Protein 1SFN (pdb70)

Sequence (490 aa):
MKHLGQTRSALHGSHAVITPETFVRTALAEWPGSAIVLHIAPVVGLGARFVQFTAEMPAGAQATESVYQRFAFVLSGEVDVAVGGETRTLREYDYVYLPAGEKHMLTAKTDARVSVFEKPYQTVEGVQAPGVYWGNERENPGYPFEGDDHLIARKLLPDEPAFDFMVSTMSFAPGASLPYAEVHYMEHGLLMLEGEGLYKLEENYYPVTAGDIIWMGAHCPQWYGALGRNWSKYLLYKDMNRHPLMKHLGQTRSALHGSHAVITPETFVRTALAEWPGSAIVLHIAPVVGLGARFVQFTAEMPAGAQATESVYQRFAFVLSGEVDVAVGGETRTLREYDYVYLPAGEKHMLTAKTDARVSVFEKPYQTVEGVQAPGVYWGNERENPGYPFEGDDHLIARKLLPDEPAFDFMVSTMSFAPGASLPYAEVHYMEHGLLMLEGEGLYKLEENYYPVTAGDIIWMGAHCPQWYGALGRNWSKYLLYKDMNRHPL

B-factor: mean 22.51, std 9.62, range [1.0, 73.45]

Radius of gyration: 28.81 Å; Cα contacts (8 Å, |Δi|>4): 1335; chains: 2; bounding box: 55×37×90 Å

Nearest PDB structures (foldseek):
  1sfn-assembly1_A  TM=1.004E+00  e=1.095E-48  Deinococcus radiodurans
  4e2q-assembly1_B  TM=9.405E-01  e=1.363E-26  Arabidopsis thaliana
  1sef-assembly1_A  TM=9.327E-01  e=2.334E-23  Enterococcus faecalis V583
  1sq4-assembly1_A  TM=9.088E-01  e=1.276E-20  Pseudomonas aeruginosa
  1sq4-assembly1_B  TM=8.976E-01  e=3.995E-20  Pseudomonas aeruginosa

Structure (mmCIF, N/CA/C/O backbone):
data_1SFN
#
_entry.id   1SFN
#
_cell.length_a   109.370
_cell.length_b   109.370
_cell.length_c   95.408
_cell.angle_alpha   90.00
_cell.angle_beta   90.00
_cell.angle_gamma   90.00
#
_symmetry.space_group_name_H-M   'P 4 21 2'
#
loop_
_entity.id
_entity.type
_entity.pdbx_description
1 polymer 'conserved hypothetical protein'
2 water water
#
loop_
_atom_site.group_PDB
_atom_site.id
_atom_site.type_symbol
_atom_site.label_atom_id
_atom_site.label_alt_id
_atom_site.label_comp_id
_atom_site.label_asym_id
_atom_site.label_entity_id
_atom_site.label_seq_id
_atom_site.pdbx_PDB_ins_code
_atom_site.Cartn_x
_atom_site.Cartn_y
_atom_site.Cartn_z
_atom_site.occupancy
_atom_site.B_iso_or_equiv
_atom_site.auth_seq_id
_atom_site.auth_comp_id
_atom_site.auth_asym_id
_atom_site.auth_atom_id
_atom_site.pdbx_PDB_model_num
ATOM 1 N N . MET A 1 1 ? 74.610 16.433 84.255 1.00 28.95 1001 MET A N 1
ATOM 2 C CA . MET A 1 1 ? 74.851 14.953 84.262 1.00 29.03 1001 MET A CA 1
ATOM 3 C C . MET A 1 1 ? 74.675 14.275 82.894 1.00 27.68 1001 MET A C 1
ATOM 4 O O . MET A 1 1 ? 74.509 13.057 82.805 1.00 23.74 1001 MET A O 1
ATOM 9 N N . LYS A 1 2 ? 74.714 15.069 81.834 1.00 27.50 1002 LYS A N 1
ATOM 10 C CA . LYS A 1 2 ? 74.548 14.568 80.477 1.00 26.90 1002 LYS A CA 1
ATOM 11 C C . LYS A 1 2 ? 75.489 13.413 80.125 1.00 24.44 1002 LYS A C 1
ATOM 12 O O . LYS A 1 2 ? 75.091 12.479 79.421 1.00 22.04 1002 LYS A O 1
ATOM 18 N N . HIS A 1 3 ? 76.724 13.470 80.624 1.00 20.95 1003 HIS A N 1
ATOM 19 C CA . HIS A 1 3 ? 77.726 12.436 80.333 1.00 20.11 1003 HIS A CA 1
ATOM 20 C C . HIS A 1 3 ? 77.469 11.086 81.008 1.00 18.32 1003 HIS A C 1
ATOM 21 O O . HIS A 1 3 ? 78.197 10.116 80.769 1.00 15.83 1003 HIS A O 1
ATOM 28 N N . LEU A 1 4 ? 76.449 11.038 81.861 1.00 17.72 1004 LEU A N 1
ATOM 29 C CA . LEU A 1 4 ? 76.065 9.799 82.529 1.00 15.25 1004 LEU A CA 1
ATOM 30 C C . LEU A 1 4 ? 74.689 9.340 82.025 1.00 14.37 1004 LEU A C 1
ATOM 31 O O . LEU A 1 4 ? 74.033 8.513 82.655 1.00 13.08 1004 LEU A O 1
ATOM 36 N N . GLY A 1 5 ? 74.255 9.899 80.895 1.00 13.53 1005 GLY A N 1
ATOM 37 C CA . GLY A 1 5 ? 72.986 9.505 80.301 1.00 15.73 1005 GLY A CA 1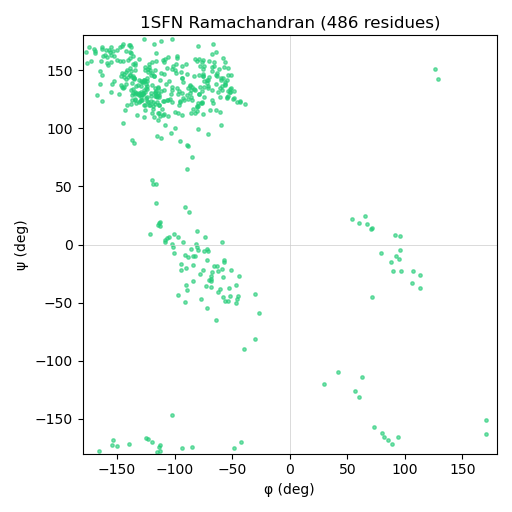
ATOM 38 C C . GLY A 1 5 ? 71.715 10.299 80.570 1.00 16.41 1005 GLY A C 1
ATOM 39 O O . GLY A 1 5 ? 70.673 9.998 79.982 1.00 15.44 1005 GLY A O 1
ATOM 40 N N . GLN A 1 6 ? 71.780 11.298 81.444 1.00 17.28 1006 GLN A N 1
ATOM 41 C CA . GLN A 1 6 ? 70.610 12.114 81.766 1.00 20.73 1006 GLN A CA 1
ATOM 42 C C . GLN A 1 6 ? 70.217 13.052 80.618 1.00 21.19 1006 GLN A C 1
ATOM 43 O O . GLN A 1 6 ? 71.086 13.628 79.972 1.00 22.06 1006 GLN A O 1
ATOM 49 N N . THR A 1 7 ? 68.909 13.176 80.364 1.00 21.58 1007 THR A N 1
ATOM 50 C CA . THR A 1 7 ? 68.343 14.047 79.316 1.00 22.36 1007 THR A CA 1
ATOM 51 C C . THR A 1 7 ? 66.855 14.279 79.555 1.00 21.46 1007 THR A C 1
ATOM 52 O O . THR A 1 7 ? 66.239 13.624 80.389 1.00 20.97 1007 THR A O 1
ATOM 56 N N . ARG A 1 8 ? 66.275 15.207 78.804 1.00 21.17 1008 ARG A N 1
ATOM 57 C CA . ARG A 1 8 ? 64.857 15.485 78.926 1.00 20.71 1008 ARG A CA 1
ATOM 58 C C . ARG A 1 8 ? 64.204 14.941 77.671 1.00 21.20 1008 ARG A C 1
ATOM 59 O O . ARG A 1 8 ? 62.998 15.078 77.474 1.00 22.78 1008 ARG A O 1
ATOM 67 N N . SER A 1 9 ? 65.014 14.326 76.817 1.00 20.23 1009 SER A N 1
ATOM 68 C CA . SER A 1 9 ? 64.519 13.751 75.575 1.00 19.48 1009 SER A CA 1
ATOM 69 C C . SER A 1 9 ? 63.838 12.413 75.823 1.00 21.26 1009 SER A C 1
ATOM 70 O O . SER A 1 9 ? 64.065 11.764 76.843 1.00 20.18 1009 SER A O 1
ATOM 73 N N . ALA A 1 10 ? 62.999 12.008 74.876 1.00 21.79 1010 ALA A N 1
ATOM 74 C CA . ALA A 1 10 ? 62.281 10.748 74.966 1.00 22.31 1010 ALA A CA 1
ATOM 75 C C . ALA A 1 10 ? 61.734 10.363 73.598 1.00 22.62 1010 ALA A C 1
ATOM 76 O O . ALA A 1 10 ? 61.364 11.221 72.792 1.00 22.01 1010 ALA A O 1
ATOM 78 N N . LEU A 1 11 ? 61.696 9.063 73.340 1.00 22.83 1011 LEU A N 1
ATOM 79 C CA . LEU A 1 11 ? 61.193 8.551 72.079 1.00 23.61 1011 LEU A CA 1
ATOM 80 C C . LEU A 1 11 ? 60.091 7.542 72.387 1.00 23.96 1011 LEU A C 1
ATOM 81 O O . LEU A 1 11 ? 60.255 6.673 73.243 1.00 24.73 1011 LEU A O 1
ATOM 86 N N . HIS A 1 12 ? 58.954 7.692 71.717 1.00 23.66 1012 HIS A N 1
ATOM 87 C CA . HIS A 1 12 ? 57.828 6.785 71.896 1.00 22.58 1012 HIS A CA 1
ATOM 88 C C . HIS A 1 12 ? 57.178 6.486 70.559 1.00 22.32 1012 HIS A C 1
ATOM 89 O O . HIS A 1 12 ? 57.513 7.098 69.546 1.00 22.93 1012 HIS A O 1
ATOM 96 N N . GLY A 1 13 ? 56.248 5.538 70.562 1.00 21.53 1013 GLY A N 1
ATOM 97 C CA . GLY A 1 13 ? 55.583 5.171 69.332 1.00 20.05 1013 GLY A CA 1
ATOM 98 C C . GLY A 1 13 ? 54.967 6.350 68.620 1.00 19.73 1013 GLY A C 1
ATOM 99 O O . GLY A 1 13 ? 55.192 6.540 67.427 1.00 19.36 1013 GLY A O 1
ATOM 100 N N . SER A 1 14 ? 54.214 7.165 69.352 1.00 19.60 1014 SER A N 1
ATOM 101 C CA . SER A 1 14 ? 53.532 8.298 68.742 1.00 18.25 1014 SER A CA 1
ATOM 102 C C . SER A 1 14 ? 53.975 9.717 69.144 1.00 16.99 1014 SER A C 1
ATOM 103 O O . SER A 1 14 ? 53.234 10.677 68.945 1.00 17.49 1014 SER A O 1
ATOM 106 N N . HIS A 1 15 ? 55.171 9.858 69.707 1.00 15.88 1015 HIS A N 1
ATOM 107 C CA . HIS A 1 15 ? 55.684 11.183 70.064 1.00 15.37 1015 HIS A CA 1
ATOM 108 C C . HIS A 1 15 ? 57.132 11.156 70.537 1.00 14.10 1015 HIS A C 1
ATOM 109 O O . HIS A 1 15 ? 57.638 10.123 70.964 1.00 11.87 1015 HIS A O 1
ATOM 116 N N . ALA A 1 16 ? 57.799 12.300 70.439 1.00 13.79 1016 ALA A N 1
ATOM 117 C CA . ALA A 1 16 ? 59.189 12.412 70.851 1.00 13.50 1016 ALA A CA 1
ATOM 118 C C . ALA A 1 16 ? 59.496 13.833 71.274 1.00 13.92 1016 ALA A C 1
ATOM 119 O O . ALA A 1 16 ? 59.021 14.785 70.659 1.00 15.19 1016 ALA A O 1
ATOM 121 N N . VAL A 1 17 ? 60.285 13.957 72.338 1.00 13.73 1017 VAL A N 1
ATOM 122 C CA . VAL A 1 17 ? 60.721 15.240 72.883 1.00 12.54 1017 VAL A CA 1
ATOM 123 C C . VAL A 1 17 ? 62.226 15.268 72.615 1.00 12.32 1017 VAL A C 1
ATOM 124 O O . VAL A 1 17 ? 62.983 14.518 73.220 1.00 11.75 1017 VAL A O 1
ATOM 128 N N . ILE A 1 18 ? 62.650 16.132 71.702 1.00 13.54 1018 ILE A N 1
ATOM 129 C CA . ILE A 1 18 ? 64.051 16.224 71.307 1.00 12.30 1018 ILE A CA 1
ATOM 130 C C . ILE A 1 18 ? 64.697 17.516 71.797 1.00 11.95 1018 ILE A C 1
ATOM 131 O O . ILE A 1 18 ? 64.382 18.608 71.322 1.00 11.61 1018 ILE A O 1
ATOM 136 N N . THR A 1 19 ? 65.623 17.367 72.739 1.00 11.77 1019 THR A N 1
ATOM 137 C CA . THR A 1 19 ? 66.315 18.490 73.361 1.00 10.82 1019 THR A CA 1
ATOM 138 C C . THR A 1 19 ? 67.744 18.716 72.835 1.00 11.31 1019 THR A C 1
ATOM 139 O O . THR A 1 19 ? 68.416 17.778 72.429 1.00 12.74 1019 THR A O 1
ATOM 143 N N . PRO A 1 20 ? 68.226 19.974 72.853 1.00 12.67 1020 PRO A N 1
ATOM 144 C CA . PRO A 1 20 ? 69.558 20.348 72.366 1.00 13.90 1020 PRO A CA 1
ATOM 145 C C . PRO A 1 20 ? 70.809 19.541 72.716 1.00 16.46 1020 PRO A C 1
ATOM 146 O O . PRO A 1 20 ? 71.625 19.293 71.825 1.00 17.40 1020 PRO A O 1
ATOM 150 N N . GLU A 1 21 ? 70.994 19.123 73.969 1.00 18.08 1021 GLU A N 1
ATOM 151 C CA . GLU A 1 21 ? 72.214 18.371 74.279 1.00 19.28 1021 GLU A CA 1
ATOM 152 C C . GLU A 1 21 ? 72.347 17.040 73.549 1.00 17.80 1021 GLU A C 1
ATOM 153 O O . GLU A 1 21 ? 73.449 16.511 73.439 1.00 20.08 1021 GLU A O 1
ATOM 159 N N . THR A 1 22 ? 71.241 16.518 73.024 1.00 17.15 1022 THR A N 1
ATOM 160 C CA . THR A 1 22 ? 71.254 15.247 72.294 1.00 15.97 1022 THR A CA 1
ATOM 161 C C . THR A 1 22 ? 71.472 15.437 70.782 1.00 16.31 1022 THR A C 1
ATOM 162 O O . THR A 1 22 ? 71.682 14.468 70.054 1.00 16.35 1022 THR A O 1
ATOM 166 N N . PHE A 1 23 ? 71.425 16.683 70.318 1.00 17.16 1023 PHE A N 1
ATOM 167 C CA . PHE A 1 23 ? 71.601 16.996 68.897 1.00 17.56 1023 PHE A CA 1
ATOM 168 C C . PHE A 1 23 ? 72.848 16.366 68.290 1.00 18.62 1023 PHE A C 1
ATOM 169 O O . PHE A 1 23 ? 73.882 16.231 68.943 1.00 19.79 1023 PHE A O 1
ATOM 177 N N . VAL A 1 24 ? 72.746 15.994 67.023 1.00 18.99 1024 VAL A N 1
ATOM 178 C CA . VAL A 1 24 ? 73.875 15.426 66.304 1.00 20.01 1024 VAL A CA 1
ATOM 179 C C . VAL A 1 24 ? 73.908 16.131 64.951 1.00 19.38 1024 VAL A C 1
ATOM 180 O O . VAL A 1 24 ? 72.906 16.157 64.238 1.00 20.54 1024 VAL A O 1
ATOM 184 N N . ARG A 1 25 ? 75.046 16.728 64.614 1.00 17.49 1025 ARG A N 1
ATOM 185 C CA . ARG A 1 25 ? 75.182 17.438 63.349 1.00 16.30 1025 ARG A CA 1
ATOM 186 C C . ARG A 1 25 ? 75.550 16.543 62.173 1.00 16.30 1025 ARG A C 1
ATOM 187 O O . ARG A 1 25 ? 76.546 15.828 62.215 1.00 16.43 1025 ARG A O 1
ATOM 195 N N . THR A 1 26 ? 74.732 16.575 61.128 1.00 16.30 1026 THR A N 1
ATOM 196 C CA . THR A 1 26 ? 75.014 15.813 59.915 1.00 15.65 1026 THR A CA 1
ATOM 197 C C . THR A 1 26 ? 75.002 16.816 58.773 1.00 15.12 1026 THR A C 1
ATOM 198 O O . THR A 1 26 ? 75.044 18.021 59.011 1.00 16.69 1026 THR A O 1
ATOM 202 N N . ALA A 1 27 ? 74.952 16.342 57.539 1.00 15.86 1027 ALA A N 1
ATOM 203 C CA . ALA A 1 27 ? 74.954 17.268 56.425 1.00 16.89 1027 ALA A CA 1
ATOM 204 C C . ALA A 1 27 ? 73.985 16.864 55.318 1.00 18.93 1027 ALA A C 1
ATOM 205 O O . ALA A 1 27 ? 73.546 15.710 55.243 1.00 18.31 1027 ALA A O 1
ATOM 207 N N . LEU A 1 28 ? 73.642 17.840 54.480 1.00 19.64 1028 LEU A N 1
ATOM 208 C CA . LEU A 1 28 ? 72.733 17.640 53.356 1.00 20.87 1028 LEU A CA 1
ATOM 209 C C . LEU A 1 28 ? 73.383 18.142 52.069 1.00 21.34 1028 LEU A C 1
ATOM 210 O O . LEU A 1 28 ? 74.052 19.183 52.051 1.00 20.68 1028 LEU A O 1
ATOM 215 N N . ALA A 1 29 ? 73.185 17.382 51.001 1.00 22.15 1029 ALA A N 1
ATOM 216 C CA . ALA A 1 29 ? 73.737 17.700 49.689 1.00 23.12 1029 ALA A CA 1
ATOM 217 C C . ALA A 1 29 ? 73.432 19.127 49.225 1.00 22.93 1029 ALA A C 1
ATOM 218 O O . ALA A 1 29 ? 74.308 19.817 48.714 1.00 22.52 1029 ALA A O 1
ATOM 220 N N . GLU A 1 30 ? 72.194 19.571 49.404 1.00 23.52 1030 GLU A N 1
ATOM 221 C CA . GLU A 1 30 ? 71.828 20.916 48.979 1.00 23.74 1030 GLU A CA 1
ATOM 222 C C . GLU A 1 30 ? 72.239 22.028 49.950 1.00 23.32 1030 GLU A C 1
ATOM 223 O O . GLU A 1 30 ? 72.014 23.204 49.667 1.00 23.74 1030 GLU A O 1
ATOM 229 N N . TRP A 1 31 ? 72.841 21.672 51.086 1.00 21.56 1031 TRP A N 1
ATOM 230 C CA . TRP A 1 31 ? 73.280 22.681 52.061 1.00 18.73 1031 TRP A CA 1
ATOM 231 C C . TRP A 1 31 ? 74.793 22.620 52.296 1.00 18.58 1031 TRP A C 1
ATOM 232 O O . TRP A 1 31 ? 75.253 22.482 53.431 1.00 18.96 1031 TRP A O 1
ATOM 243 N N . PRO A 1 32 ? 75.588 22.738 51.222 1.00 17.38 1032 PRO A N 1
ATOM 244 C CA . PRO A 1 32 ? 77.047 22.687 51.357 1.00 17.48 1032 PRO A CA 1
ATOM 245 C C . PRO A 1 32 ? 77.610 23.762 52.289 1.00 17.89 1032 PRO A C 1
ATOM 246 O O . PRO A 1 32 ? 77.245 24.935 52.199 1.00 16.85 1032 PRO A O 1
ATOM 250 N N . GLY A 1 33 ? 78.495 23.342 53.191 1.00 16.88 1033 GLY A N 1
ATOM 251 C CA . GLY A 1 33 ? 79.091 24.267 54.132 1.00 17.14 1033 GLY A CA 1
ATOM 252 C C . GLY A 1 33 ? 78.296 24.466 55.413 1.00 18.78 1033 GLY A C 1
ATOM 253 O O . GLY A 1 33 ? 78.827 24.999 56.390 1.00 21.52 1033 GLY A O 1
ATOM 254 N N . SER A 1 34 ? 77.030 24.054 55.430 1.00 18.11 1034 SER A N 1
ATOM 255 C CA . SER A 1 34 ? 76.206 24.218 56.628 1.00 16.65 1034 SER A CA 1
ATOM 256 C C . SER A 1 34 ? 76.128 22.943 57.469 1.00 18.07 1034 SER A C 1
ATOM 257 O O . SER A 1 34 ? 76.310 21.831 56.967 1.00 15.76 1034 SER A O 1
ATOM 260 N N . ALA A 1 35 ? 75.859 23.115 58.757 1.00 17.66 1035 ALA A N 1
ATOM 261 C CA . ALA A 1 35 ? 75.723 21.983 59.654 1.00 18.44 1035 ALA A CA 1
ATOM 262 C C . ALA A 1 35 ? 74.221 21.730 59.767 1.00 19.06 1035 ALA A C 1
ATOM 263 O O . ALA A 1 35 ? 73.439 22.668 59.925 1.00 20.31 1035 ALA A O 1
ATOM 265 N N . ILE A 1 36 ? 73.813 20.471 59.671 1.00 18.19 1036 ILE A N 1
ATOM 266 C CA . ILE A 1 36 ? 72.398 20.137 59.734 1.00 18.08 1036 ILE A CA 1
ATOM 267 C C . ILE A 1 36 ? 72.066 19.259 60.924 1.00 18.42 1036 ILE A C 1
ATOM 268 O O . ILE A 1 36 ? 72.731 18.256 61.172 1.00 19.14 1036 ILE A O 1
ATOM 273 N N . VAL A 1 37 ? 71.037 19.662 61.664 1.00 18.52 1037 VAL A N 1
ATOM 274 C CA . VAL A 1 37 ? 70.569 18.919 62.817 1.00 17.59 1037 VAL A CA 1
ATOM 275 C C . VAL A 1 37 ? 69.171 18.477 62.446 1.00 17.92 1037 VAL A C 1
ATOM 276 O O . VAL A 1 37 ? 68.210 19.216 62.633 1.00 19.02 1037 VAL A O 1
ATOM 280 N N . LEU A 1 38 ? 69.078 17.269 61.900 1.00 17.60 1038 LEU A N 1
ATOM 281 C CA . LEU A 1 38 ? 67.814 16.693 61.463 1.00 15.65 1038 LEU A CA 1
ATOM 282 C C . LEU A 1 38 ? 67.041 16.121 62.636 1.00 15.35 1038 LEU A C 1
ATOM 283 O O . LEU A 1 38 ? 67.307 15.004 63.062 1.00 15.61 1038 LEU A O 1
ATOM 288 N N . HIS A 1 39 ? 66.070 16.880 63.141 1.00 15.01 1039 HIS A N 1
ATOM 289 C CA . HIS A 1 39 ? 65.279 16.458 64.298 1.00 14.58 1039 HIS A CA 1
ATOM 290 C C . HIS A 1 39 ? 64.184 15.411 64.038 1.00 14.63 1039 HIS A C 1
ATOM 291 O O . HIS A 1 39 ? 64.068 14.445 64.786 1.00 14.13 1039 HIS A O 1
ATOM 298 N N . ILE A 1 40 ? 63.372 15.602 63.002 1.00 14.84 1040 ILE A N 1
ATOM 299 C CA . ILE A 1 40 ? 62.308 14.645 62.693 1.00 14.01 1040 ILE A CA 1
ATOM 300 C C . ILE A 1 40 ? 62.458 14.124 61.267 1.00 15.30 1040 ILE A C 1
ATOM 301 O O . ILE A 1 40 ? 62.485 14.901 60.318 1.00 15.53 1040 ILE A O 1
ATOM 306 N N . ALA A 1 41 ? 62.580 12.809 61.128 1.00 17.43 1041 ALA A N 1
ATOM 307 C CA . ALA A 1 41 ? 62.699 12.179 59.817 1.00 19.26 1041 ALA A CA 1
ATOM 308 C C . ALA A 1 41 ? 61.551 11.186 59.691 1.00 21.21 1041 ALA A C 1
ATOM 309 O O . ALA A 1 41 ? 61.022 10.710 60.692 1.00 21.67 1041 ALA A O 1
ATOM 311 N N . PRO A 1 42 ? 61.147 10.861 58.457 1.00 22.53 1042 PRO A N 1
ATOM 312 C CA . PRO A 1 42 ? 60.051 9.913 58.253 1.00 22.40 1042 PRO A CA 1
ATOM 313 C C . PRO A 1 42 ? 60.143 8.675 59.145 1.00 22.83 1042 PRO A C 1
ATOM 314 O O . PRO A 1 42 ? 59.121 8.072 59.474 1.00 24.56 1042 PRO A O 1
ATOM 318 N N . VAL A 1 43 ? 61.363 8.317 59.550 1.00 22.43 1043 VAL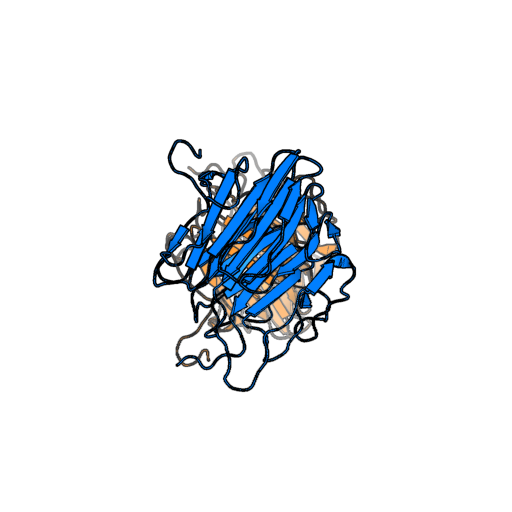 A N 1
ATOM 319 C CA . VAL A 1 43 ? 61.596 7.127 60.380 1.00 21.52 1043 VAL A CA 1
ATOM 320 C C . VAL A 1 43 ? 61.360 7.199 61.910 1.00 21.80 1043 VAL A C 1
ATOM 321 O O . VAL A 1 43 ? 61.748 6.269 62.622 1.00 21.25 1043 VAL A O 1
ATOM 325 N N . VAL A 1 44 ? 60.734 8.266 62.420 1.00 22.98 1044 VAL A N 1
ATOM 326 C CA . VAL A 1 44 ? 60.453 8.355 63.867 1.00 23.22 1044 VAL A CA 1
ATOM 327 C C . VAL A 1 44 ? 59.313 7.430 64.246 1.00 23.39 1044 VAL A C 1
ATOM 328 O O . VAL A 1 44 ? 58.327 7.329 63.518 1.00 23.95 1044 VAL A O 1
ATOM 332 N N . GLY A 1 45 ? 59.450 6.786 65.402 1.00 22.56 1045 GLY A N 1
ATOM 333 C CA . GLY A 1 45 ? 58.429 5.879 65.898 1.00 22.53 1045 GLY A CA 1
ATOM 334 C C . GLY A 1 45 ? 57.588 5.145 64.866 1.00 22.14 1045 GLY A C 1
ATOM 335 O O . GLY A 1 45 ? 58.111 4.397 64.039 1.00 22.20 1045 GLY A O 1
ATOM 336 N N . LEU A 1 46 ? 56.277 5.368 64.926 1.00 22.71 1046 LEU A N 1
ATOM 337 C CA . LEU A 1 46 ? 55.322 4.733 64.027 1.00 22.66 1046 LEU A CA 1
ATOM 338 C C . LEU A 1 46 ? 55.229 5.364 62.638 1.00 23.47 1046 LEU A C 1
ATOM 339 O O . LEU A 1 46 ? 54.512 4.865 61.768 1.00 22.61 1046 LEU A O 1
ATOM 344 N N . GLY A 1 47 ? 55.942 6.464 62.427 1.00 24.96 1047 GLY A N 1
ATOM 345 C CA . GLY A 1 47 ? 55.924 7.089 61.118 1.00 26.54 1047 GLY A CA 1
ATOM 346 C C . GLY A 1 47 ? 55.633 8.574 61.044 1.00 28.35 1047 GLY A C 1
ATOM 347 O O . GLY A 1 47 ? 54.805 9.108 61.785 1.00 29.66 1047 GLY A O 1
ATOM 348 N N . ALA A 1 48 ? 56.332 9.237 60.130 1.00 29.32 1048 ALA A N 1
ATOM 349 C CA . ALA A 1 48 ? 56.173 10.661 59.887 1.00 30.17 1048 ALA A CA 1
ATOM 350 C C . ALA A 1 48 ? 56.289 10.853 58.374 1.00 31.24 1048 ALA A C 1
ATOM 351 O O . ALA A 1 48 ? 56.974 10.085 57.700 1.00 31.88 1048 ALA A O 1
ATOM 353 N N . ARG A 1 49 ? 55.613 11.866 57.838 1.00 32.02 1049 ARG A N 1
ATOM 354 C CA . ARG A 1 49 ? 55.641 12.117 56.402 1.00 31.96 1049 ARG A CA 1
ATOM 355 C C . ARG A 1 49 ? 56.273 13.449 55.995 1.00 30.31 1049 ARG A C 1
ATOM 356 O O . ARG A 1 49 ? 55.845 14.079 55.031 1.00 30.36 1049 ARG A O 1
ATOM 364 N N . PHE A 1 50 ? 57.302 13.864 56.721 1.00 27.54 1050 PHE A N 1
ATOM 365 C CA . PHE A 1 50 ? 57.999 15.113 56.424 1.00 25.11 1050 PHE A CA 1
ATOM 366 C C . PHE A 1 50 ? 59.310 15.104 57.202 1.00 23.46 1050 PHE A C 1
ATOM 367 O O . PHE A 1 50 ? 59.628 14.121 57.867 1.00 23.15 1050 PHE A O 1
ATOM 375 N N . VAL A 1 51 ? 60.078 16.186 57.100 1.00 21.97 1051 VAL A N 1
ATOM 376 C CA . VAL A 1 51 ? 61.317 16.315 57.874 1.00 20.74 1051 VAL A CA 1
ATOM 377 C C . VAL A 1 51 ? 61.379 17.720 58.448 1.00 17.81 1051 VAL A C 1
ATOM 378 O O . VAL A 1 51 ? 60.908 18.679 57.838 1.00 17.44 1051 VAL A O 1
ATOM 382 N N . GLN A 1 52 ? 61.936 17.820 59.642 1.00 15.98 1052 GLN A N 1
ATOM 383 C CA . GLN A 1 52 ? 62.116 19.099 60.289 1.00 16.28 1052 GLN A CA 1
ATOM 384 C C . GLN A 1 52 ? 63.569 19.086 60.736 1.00 16.28 1052 GLN A C 1
ATOM 385 O O . GLN A 1 52 ? 64.033 18.125 61.347 1.00 15.18 1052 GLN A O 1
ATOM 391 N N . PHE A 1 53 ? 64.297 20.135 60.395 1.00 14.87 1053 PHE A N 1
ATOM 392 C CA . PHE A 1 53 ? 65.686 20.220 60.789 1.00 14.70 1053 PHE A CA 1
ATOM 393 C C . PHE A 1 53 ? 66.060 21.678 60.895 1.00 14.54 1053 PHE A C 1
ATOM 394 O O . PHE A 1 53 ? 65.335 22.544 60.421 1.00 13.95 1053 PHE A O 1
ATOM 402 N N . THR A 1 54 ? 67.158 21.960 61.574 1.00 14.45 1054 THR A N 1
ATOM 403 C CA . THR A 1 54 ? 67.592 23.330 61.660 1.00 17.54 1054 THR A CA 1
ATOM 404 C C . THR A 1 54 ? 68.943 23.352 60.978 1.00 16.98 1054 THR A C 1
ATOM 405 O O . THR A 1 54 ? 69.772 22.457 61.160 1.00 15.21 1054 THR A O 1
ATOM 409 N N . ALA A 1 55 ? 69.132 24.356 60.137 1.00 16.70 1055 ALA A N 1
ATOM 410 C CA . ALA A 1 55 ? 70.378 24.511 59.423 1.00 15.90 1055 ALA A CA 1
ATOM 411 C C . ALA A 1 55 ? 71.160 25.612 60.125 1.00 16.23 1055 ALA A C 1
ATOM 412 O O . ALA A 1 55 ? 70.666 26.723 60.296 1.00 15.44 1055 ALA A O 1
ATOM 414 N N . GLU A 1 56 ? 72.366 25.283 60.564 1.00 16.48 1056 GLU A N 1
ATOM 415 C CA . GLU A 1 56 ? 73.229 26.248 61.227 1.00 17.35 1056 GLU A CA 1
ATOM 416 C C . GLU A 1 56 ? 74.165 26.673 60.106 1.00 16.35 1056 GLU A C 1
ATOM 417 O O . GLU A 1 56 ? 75.103 25.961 59.761 1.00 16.33 1056 GLU A O 1
ATOM 423 N N . MET A 1 57 ? 73.871 27.829 59.519 1.00 16.10 1057 MET A N 1
ATOM 424 C CA . MET A 1 57 ? 74.641 28.350 58.396 1.00 14.38 1057 MET A CA 1
ATOM 425 C C . MET A 1 57 ? 75.733 29.366 58.742 1.00 13.40 1057 MET A C 1
ATOM 426 O O . MET A 1 57 ? 75.452 30.428 59.292 1.00 12.94 1057 MET A O 1
ATOM 431 N N . PRO A 1 58 ? 76.998 29.049 58.417 1.00 12.42 1058 PRO A N 1
ATOM 432 C CA . PRO A 1 58 ? 78.117 29.958 58.689 1.00 12.41 1058 PRO A CA 1
ATOM 433 C C . PRO A 1 58 ? 78.014 31.070 57.641 1.00 13.50 1058 PRO A C 1
ATOM 434 O O . PRO A 1 58 ? 77.596 30.820 56.501 1.00 11.62 1058 PRO A O 1
ATOM 438 N N . ALA A 1 59 ? 78.399 32.284 58.010 1.00 14.11 1059 ALA A N 1
ATOM 439 C CA . ALA A 1 59 ? 78.334 33.406 57.085 1.00 17.78 1059 ALA A CA 1
ATOM 440 C C . ALA A 1 59 ? 78.966 33.049 55.734 1.00 18.80 1059 ALA A C 1
ATOM 441 O O . ALA A 1 59 ? 80.061 32.489 55.684 1.00 18.18 1059 ALA A O 1
ATOM 443 N N . GLY A 1 60 ? 78.257 33.355 54.648 1.00 20.73 1060 GLY A N 1
ATOM 444 C CA . GLY A 1 60 ? 78.765 33.083 53.314 1.00 19.55 1060 GLY A CA 1
ATOM 445 C C . GLY A 1 60 ? 78.288 31.789 52.688 1.00 20.41 1060 GLY A C 1
ATOM 446 O O . GLY A 1 60 ? 78.293 31.655 51.467 1.00 23.18 1060 GLY A O 1
ATOM 447 N N . ALA A 1 61 ? 77.873 30.835 53.513 1.00 20.17 1061 ALA A N 1
ATOM 448 C CA . ALA A 1 61 ? 77.411 29.544 53.011 1.00 20.13 1061 ALA A CA 1
ATOM 449 C C . ALA A 1 61 ? 76.168 29.690 52.142 1.00 19.46 1061 ALA A C 1
ATOM 450 O O . ALA A 1 61 ? 75.341 30.575 52.362 1.00 17.79 1061 ALA A O 1
ATOM 452 N N . GLN A 1 62 ? 76.051 28.821 51.144 1.00 19.87 1062 GLN A N 1
ATOM 453 C CA . GLN A 1 62 ? 74.905 28.851 50.240 1.00 20.17 1062 GLN A CA 1
ATOM 454 C C . GLN A 1 62 ? 74.183 27.517 50.303 1.00 19.57 1062 GLN A C 1
ATOM 455 O O . GLN A 1 62 ? 74.804 26.470 50.474 1.00 19.62 1062 GLN A O 1
ATOM 461 N N . ALA A 1 63 ? 72.867 27.568 50.159 1.00 17.66 1063 ALA A N 1
ATOM 462 C CA . ALA A 1 63 ? 72.044 26.373 50.157 1.00 16.09 1063 ALA A CA 1
ATOM 463 C C . ALA A 1 63 ? 71.104 26.536 48.966 1.00 15.57 1063 ALA A C 1
ATOM 464 O O . ALA A 1 63 ? 70.578 27.629 48.747 1.00 14.82 1063 ALA A O 1
ATOM 466 N N . THR A 1 64 ? 70.906 25.476 48.185 1.00 13.71 1064 THR A N 1
ATOM 467 C CA . THR A 1 64 ? 70.016 25.569 47.032 1.00 15.71 1064 THR A CA 1
ATOM 468 C C . THR A 1 64 ? 68.772 24.699 47.192 1.00 17.44 1064 THR A C 1
ATOM 469 O O . THR A 1 64 ? 6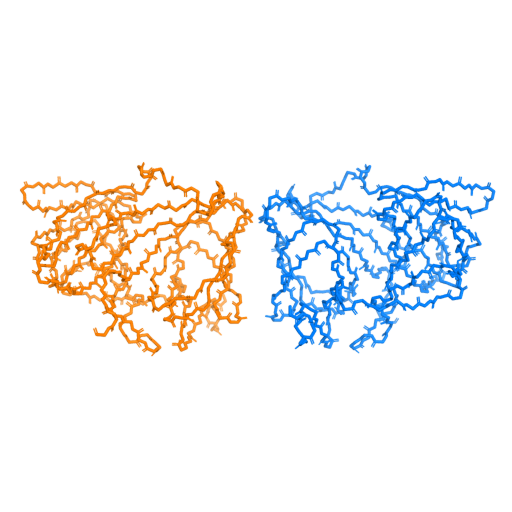8.559 24.112 48.244 1.00 18.20 1064 THR A O 1
ATOM 473 N N . GLU A 1 65 ? 67.954 24.618 46.147 1.00 19.17 1065 GLU A N 1
ATOM 474 C CA . GLU A 1 65 ? 66.713 23.852 46.207 1.00 20.52 1065 GLU A CA 1
ATOM 475 C C . GLU A 1 65 ? 66.852 22.353 46.320 1.00 20.00 1065 GLU A C 1
ATOM 476 O O . GLU A 1 65 ? 67.845 21.763 45.889 1.00 19.49 1065 GLU A O 1
ATOM 482 N N . SER A 1 66 ? 65.837 21.743 46.918 1.00 18.13 1066 SER A N 1
ATOM 483 C CA . SER A 1 66 ? 65.795 20.301 47.033 1.00 17.26 1066 SER A CA 1
ATOM 484 C C . SER A 1 66 ? 64.619 19.939 46.125 1.00 17.59 1066 SER A C 1
ATOM 485 O O . SER A 1 66 ? 64.070 20.801 45.431 1.00 18.08 1066 SER A O 1
ATOM 488 N N . VAL A 1 67 ? 64.225 18.677 46.131 1.00 17.00 1067 VAL A N 1
ATOM 489 C CA . VAL A 1 67 ? 63.117 18.221 45.302 1.00 15.81 1067 VAL A CA 1
ATOM 490 C C . VAL A 1 67 ? 61.770 18.437 46.003 1.00 15.50 1067 VAL A C 1
ATOM 491 O O . VAL A 1 67 ? 60.712 18.224 45.415 1.00 12.23 1067 VAL A O 1
ATOM 495 N N . TYR A 1 68 ? 61.811 18.913 47.244 1.00 15.64 1068 TYR A N 1
ATOM 496 C CA . TYR A 1 68 ? 60.583 19.097 48.010 1.00 16.16 1068 TYR A CA 1
ATOM 497 C C . TYR A 1 68 ? 60.177 20.529 48.304 1.00 16.35 1068 TYR A C 1
ATOM 498 O O . TYR A 1 68 ? 60.882 21.480 47.975 1.00 17.19 1068 TYR A O 1
ATOM 507 N N . GLN A 1 69 ? 59.007 20.660 48.919 1.00 17.37 1069 GLN A N 1
ATOM 508 C CA . GLN A 1 69 ? 58.503 21.953 49.331 1.00 17.65 1069 GLN A CA 1
ATOM 509 C C . GLN A 1 69 ? 59.415 22.340 50.476 1.00 17.36 1069 GLN A C 1
ATOM 510 O O . GLN A 1 69 ? 59.843 21.483 51.255 1.00 15.92 1069 GLN A O 1
ATOM 516 N N . ARG A 1 70 ? 59.718 23.624 50.585 1.00 16.90 1070 ARG A N 1
ATOM 517 C CA . ARG A 1 70 ? 60.586 24.067 51.653 1.00 15.34 1070 ARG A CA 1
ATOM 518 C C . ARG A 1 70 ? 60.074 25.302 52.372 1.00 13.93 1070 ARG A C 1
ATOM 519 O O . ARG A 1 70 ? 59.817 26.332 51.748 1.00 14.64 1070 ARG A O 1
ATOM 527 N N . PHE A 1 71 ? 59.923 25.184 53.689 1.00 11.99 1071 PHE A N 1
ATOM 528 C CA . PHE A 1 71 ? 59.488 26.291 54.527 1.00 10.04 1071 PHE A CA 1
ATOM 529 C C . PHE A 1 71 ? 60.651 26.631 55.449 1.00 10.90 1071 PHE A C 1
ATOM 530 O O . PHE A 1 71 ? 61.030 25.832 56.305 1.00 11.81 1071 PHE A O 1
ATOM 538 N N . ALA A 1 72 ? 61.223 27.816 55.264 1.00 10.29 1072 ALA A N 1
ATOM 539 C CA . ALA A 1 72 ? 62.355 28.240 56.069 1.00 10.39 1072 ALA A CA 1
ATOM 540 C C . ALA A 1 72 ? 61.982 29.428 56.947 1.00 11.52 1072 ALA A C 1
ATOM 541 O O . ALA A 1 72 ? 61.464 30.436 56.476 1.00 12.70 1072 ALA A O 1
ATOM 543 N N . PHE A 1 73 ? 62.272 29.290 58.233 1.00 11.98 1073 PHE A N 1
ATOM 544 C CA . PHE A 1 73 ? 61.954 30.290 59.234 1.00 11.66 1073 PHE A CA 1
ATOM 545 C C . PHE A 1 73 ? 63.288 30.661 59.874 1.00 11.49 1073 PHE A C 1
ATOM 546 O O . PHE A 1 73 ? 63.967 29.800 60.412 1.00 14.13 1073 PHE A O 1
ATOM 554 N N . VAL A 1 74 ? 63.679 31.932 59.792 1.00 12.18 1074 VAL A N 1
ATOM 555 C CA . VAL A 1 74 ? 64.953 32.369 60.352 1.00 11.06 1074 VAL A CA 1
ATOM 556 C C . VAL A 1 74 ? 64.858 32.574 61.857 1.00 13.16 1074 VAL A C 1
ATOM 557 O O . VAL A 1 74 ? 64.046 33.376 62.328 1.00 12.77 1074 VAL A O 1
ATOM 561 N N . LEU A 1 75 ? 65.692 31.850 62.605 1.00 12.65 1075 LEU A N 1
ATOM 562 C CA . LEU A 1 75 ? 65.706 31.946 64.061 1.00 13.07 1075 LEU A CA 1
ATOM 563 C C . LEU A 1 75 ? 66.697 33.020 64.511 1.00 13.92 1075 LEU A C 1
ATOM 564 O O . LEU A 1 75 ? 66.470 33.719 65.508 1.00 11.63 1075 LEU A O 1
ATOM 569 N N . SER A 1 76 ? 67.800 33.140 63.773 1.00 13.29 1076 SER A N 1
ATOM 570 C CA . SER A 1 76 ? 68.821 34.142 64.072 1.00 14.83 1076 SER A CA 1
ATOM 571 C C . SER A 1 76 ? 69.678 34.444 62.843 1.00 13.64 1076 SER A C 1
ATOM 572 O O . SER A 1 76 ? 69.712 33.665 61.888 1.00 11.68 1076 SER A O 1
ATOM 575 N N . GLY A 1 77 ? 70.365 35.582 62.879 1.00 13.61 1077 GLY A N 1
ATOM 576 C CA . GLY A 1 77 ? 71.207 35.975 61.765 1.00 16.86 1077 GLY A CA 1
ATOM 577 C C . GLY A 1 77 ? 70.424 36.591 60.614 1.00 18.24 1077 GLY A C 1
ATOM 578 O O . GLY A 1 77 ? 69.287 37.022 60.788 1.00 18.94 1077 GLY A O 1
ATOM 579 N N . GLU A 1 78 ? 71.040 36.636 59.437 1.00 19.97 1078 GLU A N 1
ATOM 580 C CA . GLU A 1 78 ? 70.407 37.204 58.251 1.00 21.44 1078 GLU A CA 1
ATOM 581 C C . GLU A 1 78 ? 70.622 36.299 57.057 1.00 20.92 1078 GLU A C 1
ATOM 582 O O . GLU A 1 78 ? 71.749 35.909 56.759 1.00 20.66 1078 GLU A O 1
ATOM 588 N N . VAL A 1 79 ? 69.541 35.981 56.362 1.00 20.17 1079 VAL A N 1
ATOM 589 C CA . VAL A 1 79 ? 69.631 35.098 55.217 1.00 20.56 1079 VAL A CA 1
ATOM 590 C C . VAL A 1 79 ? 68.976 35.684 53.969 1.00 20.89 1079 VAL A C 1
ATOM 591 O O . VAL A 1 79 ? 67.803 36.054 53.994 1.00 21.34 1079 VAL A O 1
ATOM 595 N N . ASP A 1 80 ? 69.738 35.781 52.882 1.00 19.16 1080 ASP A N 1
ATOM 596 C CA . ASP A 1 80 ? 69.193 36.274 51.621 1.00 17.41 1080 ASP A CA 1
ATOM 597 C C . ASP A 1 80 ? 68.572 35.098 50.886 1.00 16.58 1080 ASP A C 1
ATOM 598 O O . ASP A 1 80 ? 69.224 34.065 50.698 1.00 15.97 1080 ASP A O 1
ATOM 603 N N . VAL A 1 81 ? 67.314 35.249 50.483 1.00 16.57 1081 VAL A N 1
ATOM 604 C CA . VAL A 1 81 ? 66.621 34.207 49.725 1.00 17.68 1081 VAL A CA 1
ATOM 605 C C . VAL A 1 81 ? 66.459 34.703 48.296 1.00 18.79 1081 VAL A C 1
ATOM 606 O O . VAL A 1 81 ? 65.723 35.657 48.037 1.00 18.77 1081 VAL A O 1
ATOM 610 N N . ALA A 1 82 ? 67.155 34.061 47.371 1.00 20.19 1082 ALA A N 1
ATOM 611 C CA . ALA A 1 82 ? 67.088 34.465 45.976 1.00 23.73 1082 ALA A CA 1
ATOM 612 C C . ALA A 1 82 ? 66.266 33.497 45.129 1.00 25.73 1082 ALA A C 1
ATOM 613 O O . ALA A 1 82 ? 66.674 32.353 44.907 1.00 24.12 1082 ALA A O 1
ATOM 615 N N . VAL A 1 83 ? 65.102 33.960 44.675 1.00 26.83 1083 VAL A N 1
ATOM 616 C CA . VAL A 1 83 ? 64.235 33.159 43.825 1.00 29.27 1083 VAL A CA 1
ATOM 617 C C . VAL A 1 83 ? 64.431 33.665 42.398 1.00 32.70 1083 VAL A C 1
ATOM 618 O O . VAL A 1 83 ? 65.531 34.100 42.035 1.00 33.19 1083 VAL A O 1
ATOM 622 N N . GLY A 1 84 ? 63.371 33.619 41.596 1.00 34.70 1084 GLY A N 1
ATOM 623 C CA . GLY A 1 84 ? 63.468 34.076 40.220 1.00 37.65 1084 GLY A CA 1
ATOM 624 C C . GLY A 1 84 ? 63.492 35.585 40.054 1.00 40.14 1084 GLY A C 1
ATOM 625 O O . GLY A 1 84 ? 62.499 36.264 40.306 1.00 40.03 1084 GLY A O 1
ATOM 626 N N . GLY A 1 85 ? 64.633 36.113 39.622 1.00 42.34 1085 GLY A N 1
ATOM 627 C CA . GLY A 1 85 ? 64.755 37.548 39.423 1.00 43.95 1085 GLY A CA 1
ATOM 628 C C . GLY A 1 85 ? 64.791 38.354 40.710 1.00 43.60 1085 GLY A C 1
ATOM 629 O O . GLY A 1 85 ? 65.619 39.256 40.851 1.00 44.22 1085 GLY A O 1
ATOM 630 N N . GLU A 1 86 ? 63.895 38.036 41.644 1.00 41.16 1086 GLU A N 1
ATOM 631 C CA . GLU A 1 86 ? 63.834 38.735 42.924 1.00 37.15 1086 GLU A CA 1
ATOM 632 C C . GLU A 1 86 ? 64.544 37.986 44.052 1.00 34.64 1086 GLU A C 1
ATOM 633 O O . GLU A 1 86 ? 64.578 36.754 44.073 1.00 36.21 1086 GLU A O 1
ATOM 639 N N . THR A 1 87 ? 65.116 38.742 44.985 1.00 30.56 1087 THR A N 1
ATOM 640 C CA . THR A 1 87 ? 65.779 38.160 46.147 1.00 26.36 1087 THR A CA 1
ATOM 641 C C . THR A 1 87 ? 65.587 39.107 47.339 1.00 25.00 1087 THR A C 1
ATOM 642 O O . THR A 1 87 ? 65.683 40.322 47.186 1.00 23.99 1087 THR A O 1
ATOM 646 N N . ARG A 1 88 ? 65.283 38.548 48.513 1.00 22.39 1088 ARG A N 1
ATOM 647 C CA . ARG A 1 88 ? 65.064 39.349 49.721 1.00 20.89 1088 ARG A CA 1
ATOM 648 C C . ARG A 1 88 ? 65.938 38.903 50.887 1.00 20.78 1088 ARG A C 1
ATOM 649 O O . ARG A 1 88 ? 66.316 37.739 50.983 1.00 20.46 1088 ARG A O 1
ATOM 657 N N . THR A 1 89 ? 66.244 39.829 51.786 1.00 19.12 1089 THR A N 1
ATOM 658 C CA . THR A 1 89 ? 67.066 39.490 52.930 1.00 20.95 1089 THR A CA 1
ATOM 659 C C . THR A 1 89 ? 66.178 39.276 54.150 1.00 21.83 1089 THR A C 1
ATOM 660 O O . THR A 1 89 ? 65.515 40.194 54.644 1.00 21.60 1089 THR A O 1
ATOM 664 N N . LEU A 1 90 ? 66.159 38.035 54.617 1.00 21.69 1090 LEU A N 1
ATOM 665 C CA . LEU A 1 90 ? 65.346 37.663 55.758 1.00 20.51 1090 LEU A CA 1
ATOM 666 C C . LEU A 1 90 ? 66.097 37.752 57.078 1.00 19.28 1090 LEU A C 1
ATOM 667 O O . LEU A 1 90 ? 67.271 37.382 57.173 1.00 18.60 1090 LEU A O 1
ATOM 672 N N . ARG A 1 91 ? 65.403 38.249 58.094 1.00 19.04 1091 ARG A N 1
ATOM 673 C CA . ARG A 1 91 ? 65.966 38.373 59.429 1.00 21.85 1091 ARG A CA 1
ATOM 674 C C . ARG A 1 91 ? 65.121 37.535 60.397 1.00 20.24 1091 ARG A C 1
ATOM 675 O O . ARG A 1 91 ? 64.268 36.762 59.971 1.00 18.59 1091 ARG A O 1
ATOM 683 N N . GLU A 1 92 ? 65.358 37.690 61.692 1.00 18.74 1092 GLU A N 1
ATOM 684 C CA . GLU A 1 92 ? 64.640 36.931 62.706 1.00 17.25 1092 GLU A CA 1
ATOM 685 C C . GLU A 1 92 ? 63.123 36.901 62.540 1.00 16.61 1092 GLU A C 1
ATOM 686 O O . GLU A 1 92 ? 62.473 37.943 62.461 1.00 16.74 1092 GLU A O 1
ATOM 692 N N . TYR A 1 93 ? 62.570 35.695 62.506 1.00 13.31 1093 TYR A N 1
ATOM 693 C CA . TYR A 1 93 ? 61.134 35.484 62.362 1.00 14.07 1093 TYR A CA 1
ATOM 694 C C . TYR A 1 93 ? 60.547 35.804 60.993 1.00 14.74 1093 TYR A C 1
ATOM 695 O O . TYR A 1 93 ? 59.332 35.929 60.845 1.00 16.08 1093 TYR A O 1
ATOM 704 N N . ASP A 1 94 ? 61.405 35.955 59.993 1.00 15.09 1094 ASP A N 1
ATOM 705 C CA . ASP A 1 94 ? 60.926 36.159 58.635 1.00 15.66 1094 ASP A CA 1
ATOM 706 C C . ASP A 1 94 ? 60.924 34.732 58.098 1.00 15.92 1094 ASP A C 1
ATOM 707 O O . ASP A 1 94 ? 61.680 33.887 58.581 1.00 16.25 1094 ASP A O 1
ATOM 712 N N . TYR A 1 95 ? 60.087 34.442 57.117 1.00 15.13 1095 TYR A N 1
ATOM 713 C CA . TYR A 1 95 ? 60.078 33.096 56.572 1.00 15.24 1095 TYR A CA 1
ATOM 714 C C . TYR A 1 95 ? 59.687 33.103 55.119 1.00 16.64 1095 TYR A C 1
ATOM 715 O O . TYR A 1 95 ? 59.208 34.111 54.598 1.00 17.55 1095 TYR A O 1
ATOM 724 N N . VAL A 1 96 ? 59.892 31.966 54.468 1.00 17.32 1096 VAL A N 1
ATOM 725 C CA . VAL A 1 96 ? 59.531 31.813 53.067 1.00 17.19 1096 VAL A CA 1
ATOM 726 C C . VAL A 1 96 ? 59.020 30.407 52.803 1.00 15.41 1096 VAL A C 1
ATOM 727 O O . VAL A 1 96 ? 59.487 29.446 53.410 1.00 16.34 1096 VAL A O 1
ATOM 731 N N . TYR A 1 97 ? 58.040 30.300 51.916 1.00 13.99 1097 TYR A N 1
ATOM 732 C CA . TYR A 1 97 ? 57.517 29.005 51.517 1.00 12.81 1097 TYR A CA 1
ATOM 733 C C . TYR A 1 97 ? 57.919 28.899 50.055 1.00 12.72 1097 TYR A C 1
ATOM 734 O O . TYR A 1 97 ? 57.651 29.798 49.271 1.00 10.98 1097 TYR A O 1
ATOM 743 N N . LEU A 1 98 ? 58.580 27.805 49.702 1.00 13.84 1098 LEU A N 1
ATOM 744 C CA . LEU A 1 98 ? 59.044 27.594 48.340 1.00 12.67 1098 LEU A CA 1
ATOM 745 C C . LEU A 1 98 ? 58.424 26.321 47.780 1.00 13.99 1098 LEU A C 1
ATOM 746 O O . LEU A 1 98 ? 58.546 25.248 48.373 1.00 13.78 1098 LEU A O 1
ATOM 751 N N . PRO A 1 99 ? 57.722 26.430 46.642 1.00 16.30 1099 PRO A N 1
ATOM 752 C CA . PRO A 1 99 ? 57.096 25.264 46.026 1.00 15.98 1099 PRO A CA 1
ATOM 753 C C . PRO A 1 99 ? 58.144 24.199 45.776 1.00 17.35 1099 PRO A C 1
ATOM 754 O O . PRO A 1 99 ? 59.338 24.506 45.685 1.00 17.69 1099 PRO A O 1
ATOM 758 N N . ALA A 1 100 ? 57.705 22.949 45.678 1.00 19.20 1100 ALA A N 1
ATOM 759 C CA . ALA A 1 100 ? 58.625 21.849 45.414 1.00 20.58 1100 ALA A CA 1
ATOM 760 C C . ALA A 1 100 ? 59.312 22.105 44.074 1.00 21.73 1100 ALA A C 1
ATOM 761 O O . ALA A 1 100 ? 58.652 22.349 43.065 1.00 21.55 1100 ALA A O 1
ATOM 763 N N . GLY A 1 101 ? 60.639 22.072 44.068 1.00 24.82 1101 GLY A N 1
ATOM 764 C CA . GLY A 1 101 ? 61.363 22.283 42.830 1.00 26.42 1101 GLY A CA 1
ATOM 765 C C . GLY A 1 101 ? 61.730 23.716 42.503 1.00 27.46 1101 GLY A C 1
ATOM 766 O O . GLY A 1 101 ? 62.663 23.936 41.733 1.00 28.44 1101 GLY A O 1
ATOM 767 N N . GLU A 1 102 ? 61.009 24.689 43.059 1.00 27.97 1102 GLU A N 1
ATOM 768 C CA . GLU A 1 102 ? 61.311 26.098 42.788 1.00 27.46 1102 GLU A CA 1
ATOM 769 C C . GLU A 1 102 ? 62.802 26.322 42.908 1.00 25.91 1102 GLU A C 1
ATOM 770 O O . GLU A 1 102 ? 63.387 26.053 43.951 1.00 25.94 1102 GLU A O 1
ATOM 776 N N . LYS A 1 103 ? 63.419 26.813 41.842 1.00 26.03 1103 LYS A N 1
ATOM 777 C CA . LYS A 1 103 ? 64.850 27.065 41.873 1.00 25.67 1103 LYS A CA 1
ATOM 778 C C . LYS A 1 103 ? 65.080 28.262 42.788 1.00 22.45 1103 LYS A C 1
ATOM 779 O O . LYS A 1 103 ? 64.357 29.254 42.715 1.00 21.17 1103 LYS A O 1
ATOM 785 N N . HIS A 1 104 ? 66.070 28.156 43.668 1.00 20.38 1104 HIS A N 1
ATOM 786 C CA . HIS A 1 104 ? 66.362 29.236 44.600 1.00 19.43 1104 HIS A CA 1
ATOM 787 C C . HIS A 1 104 ? 67.668 29.011 45.340 1.00 19.09 1104 HIS A C 1
ATOM 788 O O . HIS A 1 104 ? 68.244 27.926 45.292 1.00 18.90 1104 HIS A O 1
ATOM 795 N N . MET A 1 105 ? 68.133 30.049 46.025 1.00 19.64 1105 MET A N 1
ATOM 796 C CA . MET A 1 105 ? 69.363 29.960 46.795 1.00 20.72 1105 MET A CA 1
ATOM 797 C C . MET A 1 105 ? 69.223 30.718 48.104 1.00 20.40 1105 MET A C 1
ATOM 798 O O . MET A 1 105 ? 68.572 31.756 48.166 1.00 23.45 1105 MET A O 1
ATOM 803 N N . LEU A 1 106 ? 69.832 30.181 49.152 1.00 20.16 1106 LEU A N 1
ATOM 804 C CA . LEU A 1 106 ? 69.800 30.797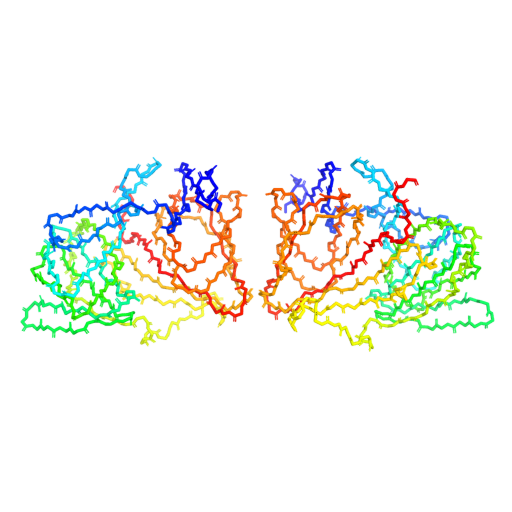 50.467 1.00 18.83 1106 LEU A CA 1
ATOM 805 C C . LEU A 1 106 ? 71.240 31.097 50.820 1.00 18.01 1106 LEU A C 1
ATOM 806 O O . LEU A 1 106 ? 72.078 30.194 50.841 1.00 17.49 1106 LEU A O 1
ATOM 811 N N . THR A 1 107 ? 71.536 32.362 51.088 1.00 17.32 1107 THR A N 1
ATOM 812 C CA . THR A 1 107 ? 72.886 32.739 51.449 1.00 16.71 1107 THR A CA 1
ATOM 813 C C . THR A 1 107 ? 72.876 33.369 52.820 1.00 17.67 1107 THR A C 1
ATOM 814 O O . THR A 1 107 ? 72.068 34.254 53.103 1.00 17.06 1107 THR A O 1
ATOM 818 N N . ALA A 1 108 ? 73.773 32.894 53.674 1.00 16.99 1108 ALA A N 1
ATOM 819 C CA . ALA A 1 108 ? 73.881 33.425 55.015 1.00 18.83 1108 ALA A CA 1
ATOM 820 C C . ALA A 1 108 ? 74.733 34.685 54.942 1.00 19.49 1108 ALA A C 1
ATOM 821 O O . ALA A 1 108 ? 75.918 34.612 54.633 1.00 19.21 1108 ALA A O 1
ATOM 823 N N . LYS A 1 109 ? 74.119 35.834 55.202 1.00 20.44 1109 LYS A N 1
ATOM 824 C CA . LYS A 1 109 ? 74.830 37.106 55.188 1.00 23.30 1109 LYS A CA 1
ATOM 825 C C . LYS A 1 109 ? 75.676 37.202 56.450 1.00 24.10 1109 LYS A C 1
ATOM 826 O O . LYS A 1 109 ? 76.655 37.942 56.510 1.00 25.00 1109 LYS A O 1
ATOM 832 N N . THR A 1 110 ? 75.277 36.437 57.455 1.00 25.53 1110 THR A N 1
ATOM 833 C CA . THR A 1 110 ? 75.957 36.388 58.735 1.00 25.50 1110 THR A CA 1
ATOM 834 C C . THR A 1 110 ? 75.624 35.030 59.350 1.00 26.20 1110 THR A C 1
ATOM 835 O O . THR A 1 110 ? 74.610 34.427 58.986 1.00 28.25 1110 THR A O 1
ATOM 839 N N . ASP A 1 111 ? 76.464 34.537 60.262 1.00 25.53 1111 ASP A N 1
ATOM 840 C CA . ASP A 1 111 ? 76.191 33.246 60.902 1.00 24.57 1111 ASP A CA 1
ATOM 841 C C . ASP A 1 111 ? 74.709 33.220 61.259 1.00 22.76 1111 ASP A C 1
ATOM 842 O O . ASP A 1 111 ? 74.233 34.103 61.964 1.00 22.74 1111 ASP A O 1
ATOM 847 N N . ALA A 1 112 ? 73.982 32.220 60.769 1.00 20.86 1112 ALA A N 1
ATOM 848 C CA . ALA A 1 112 ? 72.554 32.134 61.043 1.00 19.50 1112 ALA A CA 1
ATOM 849 C C . ALA A 1 112 ? 72.037 30.736 61.350 1.00 19.47 1112 ALA A C 1
ATOM 850 O O . ALA A 1 112 ? 72.710 29.730 61.118 1.00 19.38 1112 ALA A O 1
ATOM 852 N N . ARG A 1 113 ? 70.823 30.691 61.884 1.00 18.25 1113 ARG A N 1
ATOM 853 C CA . ARG A 1 113 ? 70.167 29.436 62.192 1.00 17.20 1113 ARG A CA 1
ATOM 854 C C . ARG A 1 113 ? 68.788 29.528 61.565 1.00 16.90 1113 ARG A C 1
ATOM 855 O O . ARG A 1 113 ? 68.067 30.518 61.750 1.00 17.46 1113 ARG A O 1
ATOM 863 N N . VAL A 1 114 ? 68.435 28.502 60.800 1.00 14.97 1114 VAL A N 1
ATOM 864 C CA . VAL A 1 114 ? 67.158 28.478 60.101 1.00 13.30 1114 VAL A CA 1
ATOM 865 C C . VAL A 1 114 ? 66.396 27.189 60.359 1.00 11.35 1114 VAL A C 1
ATOM 866 O O . VAL A 1 114 ? 66.939 26.093 60.239 1.00 10.47 1114 VAL A O 1
ATOM 870 N N . SER A 1 115 ? 65.129 27.331 60.714 1.00 10.44 1115 SER A N 1
ATOM 871 C CA . SER A 1 115 ? 64.280 26.188 60.981 1.00 10.38 1115 SER A CA 1
ATOM 872 C C . SER A 1 115 ? 63.657 25.831 59.649 1.00 9.99 1115 SER A C 1
ATOM 873 O O . SER A 1 115 ? 63.085 26.685 58.977 1.00 11.23 1115 SER A O 1
ATOM 876 N N . VAL A 1 116 ? 63.752 24.567 59.269 1.00 9.03 1116 VAL A N 1
ATOM 877 C CA . VAL A 1 116 ? 63.225 24.144 57.985 1.00 7.59 1116 VAL A CA 1
ATOM 878 C C . VAL A 1 116 ? 62.302 22.927 58.032 1.00 7.69 1116 VAL A C 1
ATOM 879 O O . VAL A 1 116 ? 62.582 21.950 58.722 1.00 7.52 1116 VAL A O 1
ATOM 883 N N . PHE A 1 117 ? 61.196 23.006 57.302 1.00 7.46 1117 PHE A N 1
ATOM 884 C CA . PHE A 1 117 ? 60.270 21.889 57.180 1.00 10.48 1117 PHE A CA 1
ATOM 885 C C . PHE A 1 117 ? 60.343 21.541 55.701 1.00 12.57 1117 PHE A C 1
ATOM 886 O O . PHE A 1 117 ? 60.283 22.438 54.856 1.00 10.61 1117 PHE A O 1
ATOM 894 N N . GLU A 1 118 ? 60.503 20.265 55.371 1.00 12.72 1118 GLU A N 1
ATOM 895 C CA . GLU A 1 118 ? 60.532 19.887 53.964 1.00 16.03 1118 GLU A CA 1
ATOM 896 C C . GLU A 1 118 ? 59.554 18.758 53.761 1.00 17.54 1118 GLU A C 1
ATOM 897 O O . GLU A 1 118 ? 59.561 17.772 54.499 1.00 20.61 1118 GLU A O 1
ATOM 903 N N . LYS A 1 119 ? 58.696 18.913 52.765 1.00 17.53 1119 LYS A N 1
ATOM 904 C CA . LYS A 1 119 ? 57.675 17.918 52.497 1.00 18.32 1119 LYS A CA 1
ATOM 905 C C . LYS A 1 119 ? 57.392 17.800 51.008 1.00 18.45 1119 LYS A C 1
ATOM 906 O O . LYS A 1 119 ? 57.515 18.770 50.261 1.00 18.44 1119 LYS A O 1
ATOM 912 N N . PRO A 1 120 ? 57.044 16.593 50.552 1.00 18.39 1120 PRO A N 1
ATOM 913 C CA . PRO A 1 120 ? 56.738 16.410 49.131 1.00 20.32 1120 PRO A CA 1
ATOM 914 C C . PRO A 1 120 ? 55.345 17.012 48.953 1.00 21.02 1120 PRO A C 1
ATOM 915 O O . PRO A 1 120 ? 54.607 17.125 49.928 1.00 22.99 1120 PRO A O 1
ATOM 919 N N . TYR A 1 121 ? 54.985 17.415 47.739 1.00 21.25 1121 TYR A N 1
ATOM 920 C CA . TYR A 1 121 ? 53.674 18.021 47.524 1.00 21.60 1121 TYR A CA 1
ATOM 921 C C . TYR A 1 121 ? 52.621 17.030 47.014 1.00 23.08 1121 TYR A C 1
ATOM 922 O O . TYR A 1 121 ? 52.863 16.289 46.062 1.00 22.99 1121 TYR A O 1
ATOM 931 N N . GLN A 1 122 ? 51.458 17.010 47.669 1.00 25.94 1122 GLN A N 1
ATOM 932 C CA . GLN A 1 122 ? 50.355 16.123 47.277 1.00 28.42 1122 GLN A CA 1
ATOM 933 C C . GLN A 1 122 ? 49.416 16.899 46.367 1.00 29.24 1122 GLN A C 1
ATOM 934 O O . GLN A 1 122 ? 48.463 17.520 46.837 1.00 29.56 1122 GLN A O 1
ATOM 940 N N . THR A 1 123 ? 49.677 16.859 45.067 1.00 29.87 1123 THR A N 1
ATOM 941 C CA . THR A 1 123 ? 48.852 17.579 44.107 1.00 31.82 1123 THR A CA 1
ATOM 942 C C . THR A 1 123 ? 47.384 17.156 44.162 1.00 33.73 1123 THR A C 1
ATOM 943 O O . THR A 1 123 ? 47.048 16.092 44.680 1.00 33.48 1123 THR A O 1
ATOM 947 N N . VAL A 1 124 ? 46.518 18.016 43.635 1.00 35.67 1124 VAL A N 1
ATOM 948 C CA . VAL A 1 124 ? 45.086 17.757 43.564 1.00 37.26 1124 VAL A CA 1
ATOM 949 C C . VAL A 1 124 ? 44.697 18.019 42.116 1.00 41.27 1124 VAL A C 1
ATOM 950 O O . VAL A 1 124 ? 44.952 19.102 41.580 1.00 39.86 1124 VAL A O 1
ATOM 954 N N . GLU A 1 125 ? 44.084 17.018 41.495 1.00 45.42 1125 GLU A N 1
ATOM 955 C CA . GLU A 1 125 ? 43.667 17.082 40.099 1.00 50.03 1125 GLU A CA 1
ATOM 956 C C . GLU A 1 125 ? 43.357 18.470 39.516 1.00 49.02 1125 GLU A C 1
ATOM 957 O O . GLU A 1 125 ? 43.983 18.889 38.538 1.00 50.37 1125 GLU A O 1
ATOM 963 N N . GLY A 1 126 ? 42.404 19.187 40.104 1.00 46.60 1126 GLY A N 1
ATOM 964 C CA . GLY A 1 126 ? 42.058 20.490 39.561 1.00 44.31 1126 GLY A CA 1
ATOM 965 C C . GLY A 1 126 ? 42.627 21.722 40.241 1.00 42.11 1126 GLY A C 1
ATOM 966 O O . GLY A 1 126 ? 42.230 22.843 39.917 1.00 42.59 1126 GLY A O 1
ATOM 967 N N . VAL A 1 127 ? 43.555 21.532 41.173 1.00 39.89 1127 VAL A N 1
ATOM 968 C CA . VAL A 1 127 ? 44.145 22.657 41.890 1.00 36.25 1127 VAL A CA 1
ATOM 969 C C . VAL A 1 127 ? 45.602 22.934 41.522 1.00 35.42 1127 VAL A C 1
ATOM 970 O O . VAL A 1 127 ? 46.439 22.024 41.473 1.00 33.93 1127 VAL A O 1
ATOM 974 N N . GLN A 1 128 ? 45.900 24.204 41.270 1.00 34.17 1128 GLN A N 1
ATOM 975 C CA . GLN A 1 128 ? 47.256 24.595 40.920 1.00 33.39 1128 GLN A CA 1
ATOM 976 C C . GLN A 1 128 ? 48.048 24.865 42.187 1.00 28.55 1128 GLN A C 1
ATOM 977 O O . GLN A 1 128 ? 47.555 25.498 43.110 1.00 28.02 1128 GLN A O 1
ATOM 983 N N . ALA A 1 129 ? 49.278 24.371 42.219 1.00 24.14 1129 ALA A N 1
ATOM 984 C CA . ALA A 1 129 ? 50.143 24.545 43.369 1.00 20.69 1129 ALA A CA 1
ATOM 985 C C . ALA A 1 129 ? 50.392 26.021 43.676 1.00 18.41 1129 ALA A C 1
ATOM 986 O O . ALA A 1 129 ? 50.541 26.852 42.773 1.00 16.96 1129 ALA A O 1
ATOM 988 N N . PRO A 1 130 ? 50.435 26.367 44.967 1.00 16.38 1130 PRO A N 1
ATOM 989 C CA . PRO A 1 130 ? 50.671 27.751 45.383 1.00 15.41 1130 PRO A CA 1
ATOM 990 C C . PRO A 1 130 ? 52.079 28.219 45.040 1.00 15.45 1130 PRO A C 1
ATOM 991 O O . PRO A 1 130 ? 53.021 27.427 45.009 1.00 17.04 1130 PRO A O 1
ATOM 995 N N . GLY A 1 131 ? 52.217 29.511 44.771 1.00 15.30 1131 GLY A N 1
ATOM 996 C CA . GLY A 1 131 ? 53.516 30.052 44.436 1.00 13.85 1131 GLY A CA 1
ATOM 997 C C . GLY A 1 131 ? 54.297 30.391 45.689 1.00 14.54 1131 GLY A C 1
ATOM 998 O O . GLY A 1 131 ? 53.861 30.092 46.796 1.00 14.40 1131 GLY A O 1
ATOM 999 N N . VAL A 1 132 ? 55.458 31.013 45.509 1.00 14.53 1132 VAL A N 1
ATOM 1000 C CA . VAL A 1 132 ? 56.306 31.407 46.619 1.00 14.66 1132 VAL A CA 1
ATOM 1001 C C . VAL A 1 132 ? 55.502 32.323 47.526 1.00 15.76 1132 VAL A C 1
ATOM 1002 O O . VAL A 1 132 ? 54.689 33.112 47.046 1.00 15.80 1132 VAL A O 1
ATOM 1006 N N . TYR A 1 133 ? 55.717 32.200 48.834 1.00 15.79 1133 TYR A N 1
ATOM 1007 C CA . TYR A 1 133 ? 55.016 33.024 49.811 1.00 15.28 1133 TYR A CA 1
ATOM 1008 C C . TYR A 1 133 ? 55.990 33.507 50.882 1.00 15.09 1133 TYR A C 1
ATOM 1009 O O . TYR A 1 133 ? 56.732 32.706 51.454 1.00 13.49 1133 TYR A O 1
ATOM 1018 N N . TRP A 1 134 ? 55.992 34.818 51.136 1.00 15.04 1134 TRP A N 1
ATOM 1019 C CA . TRP A 1 134 ? 56.875 35.422 52.139 1.00 14.36 1134 TRP A CA 1
ATOM 1020 C C . TRP A 1 134 ? 56.057 35.901 53.327 1.00 14.00 1134 TRP A C 1
ATOM 1021 O O . TRP A 1 134 ? 54.864 36.137 53.202 1.00 15.43 1134 TRP A O 1
ATOM 1032 N N . GLY A 1 135 ? 56.705 36.065 54.474 1.00 14.06 1135 GLY A N 1
ATOM 1033 C CA . GLY A 1 135 ? 55.987 36.530 55.642 1.00 14.54 1135 GLY A CA 1
ATOM 1034 C C . GLY A 1 135 ? 56.870 36.742 56.850 1.00 14.65 1135 GLY A C 1
ATOM 1035 O O . GLY A 1 135 ? 58.005 36.286 56.878 1.00 17.59 1135 GLY A O 1
ATOM 1036 N N . ASN A 1 136 ? 56.334 37.447 57.843 1.00 15.58 1136 ASN A N 1
ATOM 1037 C CA . ASN A 1 136 ? 57.023 37.732 59.095 1.00 14.10 1136 ASN A CA 1
ATOM 1038 C C . ASN A 1 136 ? 56.056 37.378 60.214 1.00 14.00 1136 ASN A C 1
ATOM 1039 O O . ASN A 1 136 ? 54.899 37.811 60.210 1.00 11.45 1136 ASN A O 1
ATOM 1044 N N . GLU A 1 137 ? 56.543 36.602 61.178 1.00 15.24 1137 GLU A N 1
ATOM 1045 C CA . GLU A 1 137 ? 55.728 36.158 62.302 1.00 15.63 1137 GLU A CA 1
ATOM 1046 C C . GLU A 1 137 ? 55.128 37.304 63.112 1.00 17.97 1137 GLU A C 1
ATOM 1047 O O . GLU A 1 137 ? 53.939 37.282 63.434 1.00 17.83 1137 GLU A O 1
ATOM 1053 N N . ARG A 1 138 ? 55.941 38.310 63.423 1.00 20.03 1138 ARG A N 1
ATOM 1054 C CA . ARG A 1 138 ? 55.492 39.442 64.229 1.00 21.09 1138 ARG A CA 1
ATOM 1055 C C . ARG A 1 138 ? 54.494 40.410 63.585 1.00 23.63 1138 ARG A C 1
ATOM 1056 O O . ARG A 1 138 ? 53.679 41.004 64.286 1.00 24.95 1138 ARG A O 1
ATOM 1064 N N . GLU A 1 139 ? 54.547 40.578 62.267 1.00 26.78 1139 GLU A N 1
ATOM 1065 C CA . GLU A 1 139 ? 53.614 41.482 61.595 1.00 29.70 1139 GLU A CA 1
ATOM 1066 C C . GLU A 1 139 ? 52.216 40.887 61.661 1.00 27.54 1139 GLU A C 1
ATOM 1067 O O . GLU A 1 139 ? 51.221 41.607 61.634 1.00 29.04 1139 GLU A O 1
ATOM 1073 N N . ASN A 1 140 ? 52.161 39.564 61.740 1.00 26.60 1140 ASN A N 1
ATOM 1074 C CA . ASN A 1 140 ? 50.904 38.831 61.795 1.00 26.23 1140 ASN A CA 1
ATOM 1075 C C . ASN A 1 140 ? 50.175 39.051 63.122 1.00 27.26 1140 ASN A C 1
ATOM 1076 O O . ASN A 1 140 ? 50.672 38.683 64.187 1.00 24.86 1140 ASN A O 1
ATOM 1081 N N . PRO A 1 141 ? 48.989 39.673 63.074 1.00 30.87 1141 PRO A N 1
ATOM 1082 C CA . PRO A 1 141 ? 48.199 39.926 64.283 1.00 31.13 1141 PRO A CA 1
ATOM 1083 C C . PRO A 1 141 ? 47.307 38.703 64.475 1.00 32.66 1141 PRO A C 1
ATOM 1084 O O . PRO A 1 141 ? 46.167 38.678 64.015 1.00 37.33 1141 PRO A O 1
ATOM 1088 N N . GLY A 1 142 ? 47.836 37.681 65.132 1.00 32.56 1142 GLY A N 1
ATOM 1089 C CA . GLY A 1 142 ? 47.077 36.459 65.325 1.00 31.03 1142 GLY A CA 1
ATOM 1090 C C . GLY A 1 142 ? 45.660 36.623 65.830 1.00 29.02 1142 GLY A C 1
ATOM 1091 O O . GLY A 1 142 ? 45.153 37.730 65.959 1.00 32.48 1142 GLY A O 1
ATOM 1092 N N . TYR A 1 143 ? 45.006 35.504 66.108 1.00 27.49 1143 TYR A N 1
ATOM 1093 C CA . TYR A 1 143 ? 43.651 35.546 66.626 1.00 24.01 1143 TYR A CA 1
ATOM 1094 C C . TYR A 1 143 ? 43.624 34.809 67.958 1.00 22.15 1143 TYR A C 1
ATOM 1095 O O . TYR A 1 143 ? 44.456 33.933 68.199 1.00 22.24 1143 TYR A O 1
ATOM 1104 N N . PRO A 1 144 ? 42.695 35.182 68.858 1.00 21.06 1144 PRO A N 1
ATOM 1105 C CA . PRO A 1 144 ? 42.585 34.522 70.170 1.00 20.20 1144 PRO A CA 1
ATOM 1106 C C . PRO A 1 144 ? 42.191 33.091 69.841 1.00 20.77 1144 PRO A C 1
ATOM 1107 O O . PRO A 1 144 ? 41.106 32.878 69.306 1.00 17.01 1144 PRO A O 1
ATOM 1111 N N . PHE A 1 145 ? 43.056 32.122 70.150 1.00 23.87 1145 PHE A N 1
ATOM 1112 C CA . PHE A 1 145 ? 42.797 30.727 69.784 1.00 26.02 1145 PHE A CA 1
ATOM 1113 C C . PHE A 1 145 ? 41.330 30.337 69.731 1.00 27.71 1145 PHE A C 1
ATOM 1114 O O . PHE A 1 145 ? 40.744 30.271 68.646 1.00 32.81 1145 PHE A O 1
ATOM 1122 N N . GLU A 1 146 ? 40.729 30.043 70.873 1.00 27.73 1146 GLU A N 1
ATOM 1123 C CA . GLU A 1 146 ? 39.307 29.714 70.862 1.00 28.54 1146 GLU A CA 1
ATOM 1124 C C . GLU A 1 146 ? 38.613 30.757 71.713 1.00 26.95 1146 GLU A C 1
ATOM 1125 O O . GLU A 1 146 ? 37.876 30.441 72.645 1.00 25.62 1146 GLU A O 1
ATOM 1131 N N . GLY A 1 147 ? 38.888 32.015 71.375 1.00 25.51 1147 GLY A N 1
ATOM 1132 C CA . GLY A 1 147 ? 38.321 33.138 72.093 1.00 24.22 1147 GLY A CA 1
ATOM 1133 C C . GLY A 1 147 ? 39.258 33.646 73.171 1.00 23.52 1147 GLY A C 1
ATOM 1134 O O . GLY A 1 147 ? 39.059 34.734 73.718 1.00 23.43 1147 GLY A O 1
ATOM 1135 N N . ASP A 1 148 ? 40.292 32.867 73.468 1.00 21.71 1148 ASP A N 1
ATOM 1136 C CA . ASP A 1 148 ? 41.258 33.229 74.501 1.00 20.89 1148 ASP A CA 1
ATOM 1137 C C . ASP A 1 148 ? 42.319 34.234 74.037 1.00 20.43 1148 ASP A C 1
ATOM 1138 O O . ASP A 1 148 ? 43.100 33.961 73.124 1.00 20.63 1148 ASP A O 1
ATOM 1143 N N . ASP A 1 149 ? 42.347 35.393 74.686 1.00 19.71 1149 ASP A N 1
ATOM 1144 C CA . ASP A 1 149 ? 43.296 36.441 74.350 1.00 20.10 1149 ASP A CA 1
ATOM 1145 C C . ASP A 1 149 ? 44.683 36.237 74.967 1.00 21.25 1149 ASP A C 1
ATOM 1146 O O . ASP A 1 149 ? 45.585 37.052 74.761 1.00 22.10 1149 ASP A O 1
ATOM 1151 N N . HIS A 1 150 ? 44.859 35.149 75.716 1.00 20.05 1150 HIS A N 1
ATOM 1152 C CA . HIS A 1 150 ? 46.160 34.842 76.309 1.00 18.81 1150 HIS A CA 1
ATOM 1153 C C . HIS A 1 150 ? 46.818 33.697 75.537 1.00 17.53 1150 HIS A C 1
ATOM 1154 O O . HIS A 1 150 ? 47.865 33.180 75.929 1.00 17.23 1150 HIS A O 1
ATOM 1161 N N . LEU A 1 151 ? 46.180 33.310 74.437 1.00 15.74 1151 LEU A N 1
ATOM 1162 C CA . LEU A 1 151 ? 46.675 32.253 73.566 1.00 15.66 1151 LEU A CA 1
ATOM 1163 C C . LEU A 1 151 ? 46.486 32.756 72.133 1.00 14.02 1151 LEU A C 1
ATOM 1164 O O . LEU A 1 151 ? 45.449 32.541 71.518 1.00 13.39 1151 LEU A O 1
ATOM 1169 N N . ILE A 1 152 ? 47.495 33.440 71.614 1.00 13.58 1152 ILE A N 1
ATOM 1170 C CA . ILE A 1 152 ? 47.423 33.984 70.272 1.00 13.48 1152 ILE A CA 1
ATOM 1171 C C . ILE A 1 152 ? 47.976 33.026 69.227 1.00 14.32 1152 ILE A C 1
ATOM 1172 O O . ILE A 1 152 ? 49.123 32.578 69.314 1.00 14.36 1152 ILE A O 1
ATOM 1177 N N . ALA A 1 153 ? 47.149 32.717 68.235 1.00 14.04 1153 ALA A N 1
ATOM 1178 C CA . ALA A 1 153 ? 47.553 31.828 67.154 1.00 15.06 1153 ALA A CA 1
ATOM 1179 C C . ALA A 1 153 ? 47.806 32.671 65.918 1.00 15.37 1153 ALA A C 1
ATOM 1180 O O . ALA A 1 153 ? 47.080 33.623 65.644 1.00 15.37 1153 ALA A O 1
ATOM 1182 N N . ARG A 1 154 ? 48.844 32.321 65.173 1.00 16.11 1154 ARG A N 1
ATOM 1183 C CA . ARG A 1 154 ? 49.182 33.048 63.962 1.00 15.32 1154 ARG A CA 1
ATOM 1184 C C . ARG A 1 154 ? 49.434 32.061 62.835 1.00 15.45 1154 ARG A C 1
ATOM 1185 O O . ARG A 1 154 ? 50.403 31.309 62.872 1.00 16.55 1154 ARG A O 1
ATOM 1193 N N . LYS A 1 155 ? 48.552 32.047 61.843 1.00 14.94 1155 LYS A N 1
ATOM 1194 C CA . LYS A 1 155 ? 48.709 31.156 60.706 1.00 15.31 1155 LYS A CA 1
ATOM 1195 C C . LYS A 1 155 ? 49.710 31.838 59.803 1.00 16.81 1155 LYS A C 1
ATOM 1196 O O . LYS A 1 155 ? 49.461 32.947 59.317 1.00 18.08 1155 LYS A O 1
ATOM 1202 N N . LEU A 1 156 ? 50.846 31.188 59.580 1.00 16.83 1156 LEU A N 1
ATOM 1203 C CA . LEU A 1 156 ? 51.890 31.769 58.758 1.00 16.92 1156 LEU A CA 1
ATOM 1204 C C . LEU A 1 156 ? 51.701 31.541 57.266 1.00 18.13 1156 LEU A C 1
ATOM 1205 O O . LEU A 1 156 ? 52.309 32.235 56.454 1.00 18.37 1156 LEU A O 1
ATOM 1210 N N . LEU A 1 157 ? 50.858 30.584 56.899 1.00 17.76 1157 LEU A N 1
ATOM 1211 C CA . LEU A 1 157 ? 50.604 30.304 55.485 1.00 19.27 1157 LEU A CA 1
ATOM 1212 C C . LEU A 1 157 ? 49.112 30.427 55.165 1.00 21.21 1157 LEU A C 1
ATOM 1213 O O . LEU A 1 157 ? 48.259 30.201 56.024 1.00 20.62 1157 LEU A O 1
ATOM 1218 N N . PRO A 1 158 ? 48.782 30.798 53.919 1.00 20.71 1158 PRO A N 1
ATOM 1219 C CA . PRO A 1 158 ? 47.381 30.936 53.515 1.00 23.01 1158 PRO A CA 1
ATOM 1220 C C . PRO A 1 158 ? 46.606 29.670 53.866 1.00 22.52 1158 PRO A C 1
ATOM 1221 O O . PRO A 1 158 ? 47.043 28.563 53.571 1.00 22.98 1158 PRO A O 1
ATOM 1225 N N . ASP A 1 159 ? 45.457 29.839 54.504 1.00 23.38 1159 ASP A N 1
ATOM 1226 C CA . ASP A 1 159 ? 44.624 28.711 54.889 1.00 23.02 1159 ASP A CA 1
ATOM 1227 C C . ASP A 1 159 ? 43.764 28.377 53.674 1.00 23.69 1159 ASP A C 1
ATOM 1228 O O . ASP A 1 159 ? 42.577 28.692 53.636 1.00 24.14 1159 ASP A O 1
ATOM 1233 N N . GLU A 1 160 ? 44.378 27.744 52.679 1.00 24.39 1160 GLU A N 1
ATOM 1234 C CA . GLU A 1 160 ? 43.683 27.398 51.445 1.00 25.74 1160 GLU A CA 1
ATOM 1235 C C . GLU A 1 160 ? 43.975 25.971 50.985 1.00 25.29 1160 GLU A C 1
ATOM 1236 O O . GLU A 1 160 ? 45.105 25.488 51.082 1.00 24.17 1160 GLU A O 1
ATOM 1242 N N . PRO A 1 161 ? 42.953 25.290 50.447 1.00 26.34 1161 PRO A N 1
ATOM 1243 C CA . PRO A 1 161 ? 43.050 23.912 49.958 1.00 26.08 1161 PRO A CA 1
ATOM 1244 C C . PRO A 1 161 ? 44.189 23.596 48.999 1.00 24.94 1161 PRO A C 1
ATOM 1245 O O . PRO A 1 161 ? 44.566 22.438 48.865 1.00 27.26 1161 PRO A O 1
ATOM 1249 N N . ALA A 1 162 ? 44.738 24.602 48.328 1.00 23.04 1162 ALA A N 1
ATOM 1250 C CA . ALA A 1 162 ? 45.848 24.348 47.412 1.00 20.99 1162 ALA A CA 1
ATOM 1251 C C . ALA A 1 162 ? 47.083 23.934 48.215 1.00 20.40 1162 ALA A C 1
ATOM 1252 O O . ALA A 1 162 ? 47.936 23.190 47.727 1.00 20.19 1162 ALA A O 1
ATOM 1254 N N . PHE A 1 163 ? 47.174 24.429 49.450 1.00 19.28 1163 PHE A N 1
ATOM 1255 C CA . PHE A 1 163 ? 48.303 24.116 50.311 1.00 17.00 1163 PHE A CA 1
ATOM 1256 C C . PHE A 1 163 ? 48.257 22.719 50.886 1.00 17.56 1163 PHE A C 1
ATOM 1257 O O . PHE A 1 163 ? 47.197 22.188 51.223 1.00 15.71 1163 PHE A O 1
ATOM 1265 N N . ASP A 1 164 ? 49.450 22.164 51.006 1.00 18.46 1164 ASP A N 1
ATOM 1266 C CA . ASP A 1 164 ? 49.710 20.826 51.498 1.00 20.77 1164 ASP A CA 1
ATOM 1267 C C . ASP A 1 164 ? 49.761 20.788 53.016 1.00 20.69 1164 ASP A C 1
ATOM 1268 O O . ASP A 1 164 ? 49.425 19.783 53.646 1.00 21.89 1164 ASP A O 1
ATOM 1273 N N . PHE A 1 165 ? 50.212 21.887 53.604 1.00 18.37 1165 PHE A N 1
ATOM 1274 C CA . PHE A 1 165 ? 50.332 21.962 55.046 1.00 16.09 1165 PHE A CA 1
ATOM 1275 C C . PHE A 1 165 ? 50.139 23.366 55.560 1.00 15.04 1165 PHE A C 1
ATOM 1276 O O . PHE A 1 165 ? 49.800 24.285 54.812 1.00 15.92 1165 PHE A O 1
ATOM 1284 N N . MET A 1 166 ? 50.369 23.517 56.856 1.00 12.88 1166 MET A N 1
ATOM 1285 C CA . MET A 1 166 ? 50.255 24.802 57.513 1.00 11.63 1166 MET A CA 1
ATOM 1286 C C . MET A 1 166 ? 51.368 24.907 58.545 1.00 11.69 1166 MET A C 1
ATOM 1287 O O . MET A 1 166 ? 51.818 23.905 59.096 1.00 10.02 1166 MET A O 1
ATOM 1292 N N . VAL A 1 167 ? 51.834 26.127 58.765 1.00 11.25 1167 VAL A N 1
ATOM 1293 C CA . VAL A 1 167 ? 52.839 26.386 59.771 1.00 11.88 1167 VAL A CA 1
ATOM 1294 C C . VAL A 1 167 ? 52.267 27.583 60.518 1.00 13.08 1167 VAL A C 1
ATOM 1295 O O . VAL A 1 167 ? 51.854 28.556 59.906 1.00 11.24 1167 VAL A O 1
ATOM 1299 N N . SER A 1 168 ? 52.211 27.494 61.840 1.00 14.04 1168 SER A N 1
ATOM 1300 C CA . SER A 1 168 ? 51.674 28.579 62.639 1.00 14.04 1168 SER A CA 1
ATOM 1301 C C . SER A 1 168 ? 52.439 28.646 63.942 1.00 14.77 1168 SER A C 1
ATOM 1302 O O . SER A 1 168 ? 53.237 27.759 64.239 1.00 15.16 1168 SER A O 1
ATOM 1305 N N . THR A 1 169 ? 52.202 29.708 64.708 1.00 13.30 1169 THR A N 1
ATOM 1306 C CA . THR A 1 169 ? 52.838 29.865 66.004 1.00 13.96 1169 THR A CA 1
ATOM 1307 C C . THR A 1 169 ? 51.745 29.971 67.046 1.00 13.62 1169 THR A C 1
ATOM 1308 O O . THR A 1 169 ? 50.645 30.435 66.754 1.00 14.59 1169 THR A O 1
ATOM 1312 N N . MET A 1 170 ? 52.039 29.512 68.254 1.00 13.85 1170 MET A N 1
ATOM 1313 C CA . MET A 1 170 ? 51.088 29.605 69.347 1.00 14.08 1170 MET A CA 1
ATOM 1314 C C . MET A 1 170 ? 51.839 30.335 70.445 1.00 15.04 1170 MET A C 1
ATOM 1315 O O . MET A 1 170 ? 52.950 29.950 70.814 1.00 15.09 1170 MET A O 1
ATOM 1320 N N . SER A 1 171 ? 51.250 31.413 70.942 1.00 15.32 1171 SER A N 1
ATOM 1321 C CA . SER A 1 171 ? 51.870 32.194 71.997 1.00 13.94 1171 SER A CA 1
ATOM 1322 C C . SER A 1 171 ? 50.986 32.132 73.234 1.00 15.13 1171 SER A C 1
ATOM 1323 O O . SER A 1 171 ? 49.779 32.378 73.162 1.00 14.69 1171 SER A O 1
ATOM 1326 N N . PHE A 1 172 ? 51.587 31.771 74.364 1.00 14.26 1172 PHE A N 1
ATOM 1327 C CA . PHE A 1 172 ? 50.841 31.653 75.609 1.00 14.15 1172 PHE A CA 1
ATOM 1328 C C . PHE A 1 172 ? 51.379 32.588 76.687 1.00 15.97 1172 PHE A C 1
ATOM 1329 O O . PHE A 1 172 ? 52.581 32.590 76.981 1.00 16.16 1172 PHE A O 1
ATOM 1337 N N . ALA A 1 173 ? 50.493 33.377 77.283 1.00 15.73 1173 ALA A N 1
ATOM 1338 C CA . ALA A 1 173 ? 50.906 34.249 78.369 1.00 16.95 1173 ALA A CA 1
ATOM 1339 C C . ALA A 1 173 ? 51.200 33.298 79.540 1.00 17.05 1173 ALA A C 1
ATOM 1340 O O . ALA A 1 173 ? 50.722 32.166 79.558 1.00 17.91 1173 ALA A O 1
ATOM 1342 N N . PRO A 1 174 ? 52.005 33.733 80.515 1.00 16.24 1174 PRO A N 1
ATOM 1343 C CA . PRO A 1 174 ? 52.308 32.860 81.659 1.00 16.99 1174 PRO A CA 1
ATOM 1344 C C . PRO A 1 174 ? 51.024 32.359 82.332 1.00 16.77 1174 PRO A C 1
ATOM 1345 O O . PRO A 1 174 ? 50.158 33.153 82.702 1.00 17.27 1174 PRO A O 1
ATOM 1349 N N . GLY A 1 175 ? 50.903 31.044 82.484 1.00 14.73 1175 GLY A N 1
ATOM 1350 C CA . GLY A 1 175 ? 49.718 30.483 83.100 1.00 12.13 1175 GLY A CA 1
ATOM 1351 C C . GLY A 1 175 ? 48.639 30.104 82.098 1.00 12.88 1175 GLY A C 1
ATOM 1352 O O . GLY A 1 175 ? 47.659 29.461 82.459 1.00 13.27 1175 GLY A O 1
ATOM 1353 N N . ALA A 1 176 ? 48.802 30.505 80.842 1.00 13.30 1176 ALA A N 1
ATOM 1354 C CA . ALA A 1 176 ? 47.821 30.183 79.806 1.00 12.79 1176 ALA A CA 1
ATOM 1355 C C . ALA A 1 176 ? 48.058 28.751 79.328 1.00 13.25 1176 ALA A C 1
ATOM 1356 O O . ALA A 1 176 ? 49.161 28.222 79.462 1.00 11.95 1176 ALA A O 1
ATOM 1358 N N . SER A 1 177 ? 47.033 28.133 78.754 1.00 11.97 1177 SER A N 1
ATOM 1359 C CA . SER A 1 177 ? 47.160 26.757 78.310 1.00 12.76 1177 SER A CA 1
ATOM 1360 C C . SER A 1 177 ? 46.126 26.395 77.259 1.00 14.09 1177 SER A C 1
ATOM 1361 O O . SER A 1 177 ? 45.067 27.016 77.199 1.00 14.98 1177 SER A O 1
ATOM 1364 N N . LEU A 1 178 ? 46.427 25.384 76.442 1.00 12.79 1178 LEU A N 1
ATOM 1365 C CA . LEU A 1 178 ? 45.470 24.945 75.435 1.00 12.85 1178 LEU A CA 1
ATOM 1366 C C . LEU A 1 178 ? 44.186 24.649 76.204 1.00 12.85 1178 LEU A C 1
ATOM 1367 O O . LEU A 1 178 ? 44.227 24.136 77.317 1.00 13.50 1178 LEU A O 1
ATOM 1372 N N . PRO A 1 179 ? 43.032 24.979 75.622 1.00 13.54 1179 PRO A N 1
ATOM 1373 C CA . PRO A 1 179 ? 41.727 24.765 76.244 1.00 14.90 1179 PRO A CA 1
ATOM 1374 C C . PRO A 1 179 ? 41.436 23.319 76.611 1.00 15.89 1179 PRO A C 1
ATOM 1375 O O . PRO A 1 179 ? 40.682 23.057 77.546 1.00 16.04 1179 PRO A O 1
ATOM 1379 N N . TYR A 1 180 ? 42.029 22.387 75.874 1.00 15.18 1180 TYR A N 1
ATOM 1380 C CA . TYR A 1 180 ? 41.789 20.969 76.107 1.00 16.75 1180 TYR A CA 1
ATOM 1381 C C . TYR A 1 180 ? 42.865 20.126 75.441 1.00 16.11 1180 TYR A C 1
ATOM 1382 O O . TYR A 1 180 ? 43.649 20.633 74.646 1.00 17.87 1180 TYR A O 1
ATOM 1391 N N . ALA A 1 181 ? 42.916 18.843 75.766 1.00 14.92 1181 ALA A N 1
ATOM 1392 C CA . ALA A 1 181 ? 43.892 17.972 75.134 1.00 14.87 1181 ALA A CA 1
ATOM 1393 C C . ALA A 1 181 ? 43.385 17.729 73.711 1.00 17.33 1181 ALA A C 1
ATOM 1394 O O . ALA A 1 181 ? 42.227 17.345 73.513 1.00 19.06 1181 ALA A O 1
ATOM 1396 N N . GLU A 1 182 ? 44.230 17.977 72.713 1.00 18.19 1182 GLU A N 1
ATOM 1397 C CA . GLU A 1 182 ? 43.813 17.770 71.331 1.00 18.14 1182 GLU A CA 1
ATOM 1398 C C . GLU A 1 182 ? 44.112 16.348 70.897 1.00 17.20 1182 GLU A C 1
ATOM 1399 O O . GLU A 1 182 ? 45.087 15.749 71.337 1.00 16.36 1182 GLU A O 1
ATOM 1405 N N . VAL A 1 183 ? 43.254 15.817 70.034 1.00 17.44 1183 VAL A N 1
ATOM 1406 C CA . VAL A 1 183 ? 43.420 14.488 69.464 1.00 15.60 1183 VAL A CA 1
ATOM 1407 C C . VAL A 1 183 ? 42.883 14.637 68.059 1.00 17.46 1183 VAL A C 1
ATOM 1408 O O . VAL A 1 183 ? 41.669 14.728 67.863 1.00 18.55 1183 VAL A O 1
ATOM 1412 N N . HIS A 1 184 ? 43.785 14.689 67.087 1.00 18.40 1184 HIS A N 1
ATOM 1413 C CA . HIS A 1 184 ? 43.388 14.834 65.685 1.00 21.57 1184 HIS A CA 1
ATOM 1414 C C . HIS A 1 184 ? 44.344 14.042 64.792 1.00 21.43 1184 HIS A C 1
ATOM 1415 O O . HIS A 1 184 ? 45.472 13.758 65.194 1.00 19.65 1184 HIS A O 1
ATOM 1422 N N . TYR A 1 185 ? 43.883 13.696 63.588 1.00 21.48 1185 TYR A N 1
ATOM 1423 C CA . TYR A 1 185 ? 44.657 12.898 62.638 1.00 22.68 1185 TYR A CA 1
ATOM 1424 C C . TYR A 1 185 ? 45.928 13.568 62.080 1.00 24.28 1185 TYR A C 1
ATOM 1425 O O . TYR A 1 185 ? 46.810 12.883 61.567 1.00 23.90 1185 TYR A O 1
ATOM 1434 N N . MET A 1 186 ? 46.027 14.891 62.180 1.00 25.08 1186 MET A N 1
ATOM 1435 C CA . MET A 1 186 ? 47.207 15.603 61.693 1.00 27.94 1186 MET A CA 1
ATOM 1436 C C . MET A 1 186 ? 48.378 15.385 62.641 1.00 27.97 1186 MET A C 1
ATOM 1437 O O . MET A 1 186 ? 48.219 15.471 63.862 1.00 29.22 1186 MET A O 1
ATOM 1442 N N . GLU A 1 187 ? 49.555 15.111 62.090 1.00 26.51 1187 GLU A N 1
ATOM 1443 C CA . GLU A 1 187 ? 50.727 14.915 62.931 1.00 25.59 1187 GLU A CA 1
ATOM 1444 C C . GLU A 1 187 ? 51.371 16.283 63.089 1.00 25.03 1187 GLU A C 1
ATOM 1445 O O . GLU A 1 187 ? 51.193 17.159 62.243 1.00 24.46 1187 GLU A O 1
ATOM 1451 N N . HIS A 1 188 ? 52.113 16.466 64.173 1.00 23.97 1188 HIS A N 1
ATOM 1452 C CA . HIS A 1 188 ? 52.754 17.745 64.435 1.00 23.25 1188 HIS A CA 1
ATOM 1453 C C . HIS A 1 188 ? 54.265 17.674 64.436 1.00 20.76 1188 HIS A C 1
ATOM 1454 O O . HIS A 1 188 ? 54.864 16.621 64.649 1.00 19.82 1188 HIS A O 1
ATOM 1461 N N . GLY A 1 189 ? 54.862 18.832 64.211 1.00 18.35 1189 GLY A N 1
ATOM 1462 C CA . GLY A 1 189 ? 56.295 18.974 64.241 1.00 16.52 1189 GLY A CA 1
ATOM 1463 C C . GLY A 1 189 ? 56.431 20.330 64.895 1.00 16.93 1189 GLY A C 1
ATOM 1464 O O . GLY A 1 189 ? 55.882 21.297 64.366 1.00 17.69 1189 GLY A O 1
ATOM 1465 N N . LEU A 1 190 ? 57.090 20.429 66.051 1.00 15.65 1190 LEU A N 1
ATOM 1466 C CA . LEU A 1 190 ? 57.232 21.740 66.673 1.00 14.54 1190 LEU A CA 1
ATOM 1467 C C . LEU A 1 190 ? 58.598 22.094 67.234 1.00 14.19 1190 LEU A C 1
ATOM 1468 O O . LEU A 1 190 ? 59.412 21.240 67.577 1.00 13.61 1190 LEU A O 1
ATOM 1473 N N . LEU A 1 191 ? 58.826 23.395 67.313 1.00 13.37 1191 LEU A N 1
ATOM 1474 C CA . LEU A 1 191 ? 60.053 23.941 67.829 1.00 12.37 1191 LEU A CA 1
ATOM 1475 C C . LEU A 1 191 ? 59.666 24.973 68.874 1.00 13.61 1191 LEU A C 1
ATOM 1476 O O . LEU A 1 191 ? 58.835 25.839 68.621 1.00 15.79 1191 LEU A O 1
ATOM 1481 N N . MET A 1 192 ? 60.237 24.869 70.063 1.00 13.69 1192 MET A N 1
ATOM 1482 C CA . MET A 1 192 ? 59.935 25.843 71.092 1.00 14.61 1192 MET A CA 1
ATOM 1483 C C . MET A 1 192 ? 60.778 27.074 70.770 1.00 15.00 1192 MET A C 1
ATOM 1484 O O . MET A 1 192 ? 62.016 27.004 70.734 1.00 15.98 1192 MET A O 1
ATOM 1489 N N . LEU A 1 193 ? 60.110 28.195 70.520 1.00 13.43 1193 LEU A N 1
ATOM 1490 C CA . LEU A 1 193 ? 60.808 29.431 70.187 1.00 13.07 1193 LEU A CA 1
ATOM 1491 C C . LEU A 1 193 ? 61.131 30.286 71.400 1.00 13.91 1193 LEU A C 1
ATOM 1492 O O . LEU A 1 193 ? 62.267 30.732 71.563 1.00 14.75 1193 LEU A O 1
ATOM 1497 N N . GLU A 1 194 ? 60.131 30.519 72.243 1.00 14.77 1194 GLU A N 1
ATOM 1498 C CA . GLU A 1 194 ? 60.302 31.343 73.443 1.00 17.46 1194 GLU A CA 1
ATOM 1499 C C . GLU A 1 194 ? 59.599 30.742 74.662 1.00 18.49 1194 GLU A C 1
ATOM 1500 O O . GLU A 1 194 ? 58.559 30.086 74.532 1.00 19.06 1194 GLU A O 1
ATOM 1506 N N . GLY A 1 195 ? 60.158 30.981 75.844 1.00 17.10 1195 GLY A N 1
ATOM 1507 C CA . GLY A 1 195 ? 59.529 30.497 77.060 1.00 17.08 1195 GLY A CA 1
ATOM 1508 C C . GLY A 1 195 ? 59.747 29.059 77.480 1.00 16.81 1195 GLY A C 1
ATOM 1509 O O . GLY A 1 195 ? 60.628 28.361 76.985 1.00 18.71 1195 GLY A O 1
ATOM 1510 N N . GLU A 1 196 ? 58.916 28.617 78.413 1.00 16.90 1196 GLU A N 1
ATOM 1511 C CA . GLU A 1 196 ? 59.006 27.266 78.945 1.00 16.50 1196 GLU A CA 1
ATOM 1512 C C . GLU A 1 196 ? 57.664 26.835 79.548 1.00 16.52 1196 GLU A C 1
ATOM 1513 O O . GLU A 1 196 ? 56.770 27.659 79.769 1.00 13.82 1196 GLU A O 1
ATOM 1519 N N . GLY A 1 197 ? 57.547 25.539 79.826 1.00 15.18 1197 GLY A N 1
ATOM 1520 C CA . GLY A 1 197 ? 56.331 25.017 80.412 1.00 14.08 1197 GLY A CA 1
ATOM 1521 C C . GLY A 1 197 ? 56.308 23.504 80.426 1.00 14.70 1197 GLY A C 1
ATOM 1522 O O . GLY A 1 197 ? 57.337 22.846 80.273 1.00 15.02 1197 GLY A O 1
ATOM 1523 N N . LEU A 1 198 ? 55.124 22.944 80.613 1.00 15.09 1198 LEU A N 1
ATOM 1524 C CA . LEU A 1 198 ? 54.971 21.503 80.644 1.00 15.35 1198 LEU A CA 1
ATOM 1525 C C . LEU A 1 198 ? 54.118 21.084 79.467 1.00 15.52 1198 LEU A C 1
ATOM 1526 O O . LEU A 1 198 ? 53.017 21.602 79.254 1.00 15.62 1198 LEU A O 1
ATOM 1531 N N . TYR A 1 199 ? 54.634 20.148 78.688 1.00 15.51 1199 TYR A N 1
ATOM 1532 C CA . TYR A 1 199 ? 53.888 19.665 77.545 1.00 14.76 1199 TYR A CA 1
ATOM 1533 C C . TYR A 1 199 ? 53.408 18.245 77.818 1.00 13.63 1199 TYR A C 1
ATOM 1534 O O . TYR A 1 199 ? 54.209 17.362 78.127 1.00 13.75 1199 TYR A O 1
ATOM 1543 N N . LYS A 1 200 ? 52.102 18.027 77.721 1.00 11.78 1200 LYS A N 1
ATOM 1544 C CA . LYS A 1 200 ? 51.566 16.689 77.929 1.00 11.70 1200 LYS A CA 1
ATOM 1545 C C . LYS A 1 200 ? 51.375 16.000 76.575 1.00 12.88 1200 LYS A C 1
ATOM 1546 O O . LYS A 1 200 ? 50.828 16.582 75.627 1.00 12.54 1200 LYS A O 1
ATOM 1552 N N . LEU A 1 201 ? 51.851 14.761 76.498 1.00 12.52 1201 LEU A N 1
ATOM 1553 C CA . LEU A 1 201 ? 51.765 13.945 75.296 1.00 13.46 1201 LEU A CA 1
ATOM 1554 C C . LEU A 1 201 ? 51.380 12.556 75.823 1.00 16.07 1201 LEU A C 1
ATOM 1555 O O . LEU A 1 201 ? 52.092 11.971 76.645 1.00 15.08 1201 LEU A O 1
ATOM 1560 N N . GLU A 1 202 ? 50.242 12.043 75.363 1.00 18.86 1202 GLU A N 1
ATOM 1561 C CA . GLU A 1 202 ? 49.727 10.766 75.845 1.00 22.72 1202 GLU A CA 1
ATOM 1562 C C . GLU A 1 202 ? 49.581 10.870 77.379 1.00 25.98 1202 GLU A C 1
ATOM 1563 O O . GLU A 1 202 ? 48.945 11.800 77.877 1.00 26.20 1202 GLU A O 1
ATOM 1569 N N . GLU A 1 203 ? 50.182 9.946 78.123 1.00 28.87 1203 GLU A N 1
ATOM 1570 C CA . GLU A 1 203 ? 50.088 9.933 79.588 1.00 33.21 1203 GLU A CA 1
ATOM 1571 C C . GLU A 1 203 ? 51.136 10.746 80.351 1.00 32.38 1203 GLU A C 1
ATOM 1572 O O . GLU A 1 203 ? 51.004 10.947 81.562 1.00 32.55 1203 GLU A O 1
ATOM 1578 N N . ASN A 1 204 ? 52.169 11.214 79.657 1.00 31.00 1204 ASN A N 1
ATOM 1579 C CA . ASN A 1 204 ? 53.241 11.943 80.325 1.00 30.10 1204 ASN A CA 1
ATOM 1580 C C . ASN A 1 204 ? 53.311 13.456 80.123 1.00 27.95 1204 ASN A C 1
ATOM 1581 O O . ASN A 1 204 ? 52.887 13.988 79.095 1.00 27.16 1204 ASN A O 1
ATOM 1586 N N . TYR A 1 205 ? 53.857 14.135 81.132 1.00 24.63 1205 TYR A N 1
ATOM 1587 C CA . TYR A 1 205 ? 54.058 15.579 81.104 1.00 21.22 1205 TYR A CA 1
ATOM 1588 C C . TYR A 1 205 ? 55.563 15.774 80.937 1.00 19.81 1205 TYR A C 1
ATOM 1589 O O . TYR A 1 205 ? 56.345 15.055 81.543 1.00 20.60 1205 TYR A O 1
ATOM 1598 N N . TYR A 1 206 ? 55.977 16.722 80.106 1.00 18.57 1206 TYR A N 1
ATOM 1599 C CA . TYR A 1 206 ? 57.404 16.950 79.887 1.00 16.48 1206 TYR A CA 1
ATOM 1600 C C . TYR A 1 206 ? 57.811 18.403 80.084 1.00 15.54 1206 TYR A C 1
ATOM 1601 O O . TYR A 1 206 ? 57.167 19.309 79.554 1.00 17.26 1206 TYR A O 1
ATOM 1610 N N . PRO A 1 207 ? 58.867 18.651 80.870 1.00 15.01 1207 PRO A N 1
ATOM 1611 C CA . PRO A 1 207 ? 59.246 20.059 81.021 1.00 13.67 1207 PRO A CA 1
ATOM 1612 C C . PRO A 1 207 ? 60.014 20.434 79.745 1.00 13.33 1207 PRO A C 1
ATOM 1613 O O . PRO A 1 207 ? 60.923 19.710 79.334 1.00 14.04 1207 PRO A O 1
ATOM 1617 N N . VAL A 1 208 ? 59.625 21.536 79.104 1.00 12.28 1208 VAL A N 1
ATOM 1618 C CA . VAL A 1 208 ? 60.272 21.974 77.866 1.00 10.60 1208 VAL A CA 1
ATOM 1619 C C . VAL A 1 208 ? 60.584 23.476 77.850 1.00 11.38 1208 VAL A C 1
ATOM 1620 O O . VAL A 1 208 ? 59.935 24.263 78.545 1.00 12.17 1208 VAL A O 1
ATOM 1624 N N . THR A 1 209 ? 61.588 23.856 77.062 1.00 12.20 1209 THR A N 1
ATOM 1625 C CA . THR A 1 209 ? 62.012 25.254 76.905 1.00 12.33 1209 THR A CA 1
ATOM 1626 C C . THR A 1 209 ? 62.342 25.584 75.463 1.00 12.02 1209 THR A C 1
ATOM 1627 O O . THR A 1 209 ? 62.427 24.711 74.599 1.00 9.22 1209 THR A O 1
ATOM 1631 N N . ALA A 1 210 ? 62.564 26.872 75.235 1.00 11.64 1210 ALA A N 1
ATOM 1632 C CA . ALA A 1 210 ? 62.922 27.369 73.929 1.00 11.50 1210 ALA A CA 1
ATOM 1633 C C . ALA A 1 210 ? 64.109 26.528 73.463 1.00 13.32 1210 ALA A C 1
ATOM 1634 O O . ALA A 1 210 ? 65.071 26.343 74.212 1.00 13.11 1210 ALA A O 1
ATOM 1636 N N . GLY A 1 211 ? 64.034 26.014 72.237 1.00 14.34 1211 GLY A N 1
ATOM 1637 C CA . GLY A 1 211 ? 65.115 25.202 71.711 1.00 12.16 1211 GLY A CA 1
ATOM 1638 C C . GLY A 1 211 ? 64.705 23.757 71.514 1.00 14.63 1211 GLY A C 1
ATOM 1639 O O . GLY A 1 211 ? 65.265 23.058 70.674 1.00 15.47 1211 GLY A O 1
ATOM 1640 N N . ASP A 1 212 ? 63.721 23.301 72.282 1.00 13.60 1212 ASP A N 1
ATOM 1641 C CA . ASP A 1 212 ? 63.266 21.924 72.167 1.00 13.74 1212 ASP A CA 1
ATOM 1642 C C . ASP A 1 212 ? 62.407 21.683 70.930 1.00 14.70 1212 ASP A C 1
ATOM 1643 O O . ASP A 1 212 ? 61.729 22.590 70.442 1.00 15.93 1212 ASP A O 1
ATOM 1648 N N . ILE A 1 213 ? 62.457 20.451 70.424 1.00 13.54 1213 ILE A N 1
ATOM 1649 C CA . ILE A 1 213 ? 61.661 20.035 69.278 1.00 13.11 1213 ILE A CA 1
ATOM 1650 C C . ILE A 1 213 ? 60.746 18.917 69.784 1.00 13.38 1213 ILE A C 1
ATOM 1651 O O . ILE A 1 213 ? 61.138 18.140 70.651 1.00 12.79 1213 ILE A O 1
ATOM 1656 N N . ILE A 1 214 ? 59.530 18.850 69.252 1.00 12.22 1214 ILE A N 1
ATOM 1657 C CA . ILE A 1 214 ? 58.584 17.811 69.636 1.00 11.08 1214 ILE A CA 1
ATOM 1658 C C . ILE A 1 214 ? 57.894 17.190 68.422 1.00 10.67 1214 ILE A C 1
ATOM 1659 O O . ILE A 1 214 ? 57.405 17.902 67.540 1.00 7.93 1214 ILE A O 1
ATOM 1664 N N . TRP A 1 215 ? 57.873 15.863 68.369 1.00 10.93 1215 TRP A N 1
ATOM 1665 C CA . TRP A 1 215 ? 57.166 15.176 67.303 1.00 12.06 1215 TRP A CA 1
ATOM 1666 C C . TRP A 1 215 ? 55.887 14.603 67.908 1.00 13.73 1215 TRP A C 1
ATOM 1667 O O . TRP A 1 215 ? 55.938 13.856 68.883 1.00 12.79 1215 TRP A O 1
ATOM 1678 N N . MET A 1 216 ? 54.745 14.947 67.324 1.00 15.82 1216 MET A N 1
ATOM 1679 C CA . MET A 1 216 ? 53.470 14.440 67.802 1.00 18.37 1216 MET A CA 1
ATOM 1680 C C . MET A 1 216 ? 52.807 13.624 66.705 1.00 17.80 1216 MET A C 1
ATOM 1681 O O . MET A 1 216 ? 52.362 14.163 65.687 1.00 18.06 1216 MET A O 1
ATOM 1686 N N . GLY A 1 217 ? 52.758 12.314 66.914 1.00 17.57 1217 GLY A N 1
ATOM 1687 C CA . GLY A 1 217 ? 52.163 11.433 65.928 1.00 17.00 1217 GLY A CA 1
ATOM 1688 C C . GLY A 1 217 ? 50.686 11.700 65.740 1.00 18.61 1217 GLY A C 1
ATOM 1689 O O . GLY A 1 217 ? 50.053 12.386 66.551 1.00 19.29 1217 GLY A O 1
ATOM 1690 N N . ALA A 1 218 ? 50.127 11.163 64.662 1.00 18.17 1218 ALA A N 1
ATOM 1691 C CA . ALA A 1 218 ? 48.714 11.358 64.392 1.00 17.67 1218 ALA A CA 1
ATOM 1692 C C . ALA A 1 218 ? 47.899 10.822 65.572 1.00 17.52 1218 ALA A C 1
ATOM 1693 O O . ALA A 1 218 ? 48.189 9.745 66.102 1.00 16.11 1218 ALA A O 1
ATOM 1695 N N . HIS A 1 219 ? 46.896 11.597 65.979 1.00 16.70 1219 HIS A N 1
ATOM 1696 C CA . HIS A 1 219 ? 45.997 11.241 67.076 1.00 17.85 1219 HIS A CA 1
ATOM 1697 C C . HIS A 1 219 ? 46.631 11.201 68.469 1.00 17.44 1219 HIS A C 1
ATOM 1698 O O . HIS A 1 219 ? 46.069 10.612 69.392 1.00 16.53 1219 HIS A O 1
ATOM 1705 N N . CYS A 1 220 ? 47.792 11.831 68.621 1.00 15.29 1220 CYS A N 1
ATOM 1706 C CA . CYS A 1 220 ? 48.476 11.855 69.905 1.00 13.55 1220 CYS A CA 1
ATOM 1707 C C . CYS A 1 220 ? 47.890 12.909 70.845 1.00 13.30 1220 CYS A C 1
ATOM 1708 O O . CYS A 1 220 ? 47.960 14.106 70.563 1.00 13.95 1220 CYS A O 1
ATOM 1711 N N . PRO A 1 221 ? 47.284 12.478 71.966 1.00 11.94 1221 PRO A N 1
ATOM 1712 C CA . PRO A 1 221 ? 46.724 13.466 72.891 1.00 12.14 1221 PRO A CA 1
ATOM 1713 C C . PRO A 1 221 ? 47.860 14.422 73.209 1.00 12.58 1221 PRO A C 1
ATOM 1714 O O . PRO A 1 221 ? 48.969 13.989 73.518 1.00 14.07 1221 PRO A O 1
ATOM 1718 N N . GLN A 1 222 ? 47.590 15.715 73.119 1.00 12.94 1222 GLN A N 1
ATOM 1719 C CA . GLN A 1 222 ? 48.615 16.718 73.341 1.00 14.54 1222 GLN A CA 1
ATOM 1720 C C . GLN A 1 222 ? 48.031 17.949 74.013 1.00 13.70 1222 GLN A C 1
ATOM 1721 O O . GLN A 1 222 ? 46.975 18.433 73.614 1.00 12.50 1222 GLN A O 1
ATOM 1727 N N . TRP A 1 223 ? 48.733 18.453 75.024 1.00 13.01 1223 TRP A N 1
ATOM 1728 C CA . TRP A 1 223 ? 48.307 19.635 75.758 1.00 13.01 1223 TRP A CA 1
ATOM 1729 C C . TRP A 1 223 ? 49.538 20.416 76.221 1.00 13.79 1223 TRP A C 1
ATOM 1730 O O . TRP A 1 223 ? 50.622 19.845 76.335 1.00 13.93 1223 TRP A O 1
ATOM 1741 N N . TYR A 1 224 ? 49.372 21.713 76.490 1.00 14.01 1224 TYR A N 1
ATOM 1742 C CA . TYR A 1 224 ? 50.482 22.542 76.954 1.00 13.43 1224 TYR A CA 1
ATOM 1743 C C . TYR A 1 224 ? 50.066 23.639 77.922 1.00 12.57 1224 TYR A C 1
ATOM 1744 O O . TYR A 1 224 ? 48.986 24.208 77.800 1.00 15.23 1224 TYR A O 1
ATOM 1753 N N . GLY A 1 225 ? 50.950 23.924 78.876 1.00 11.84 1225 GLY A N 1
ATOM 1754 C CA . GLY A 1 225 ? 50.730 24.959 79.875 1.00 9.49 1225 GLY A CA 1
ATOM 1755 C C . GLY A 1 225 ? 52.004 25.786 79.965 1.00 10.65 1225 GLY A C 1
ATOM 1756 O O . GLY A 1 225 ? 53.093 25.223 80.090 1.00 11.76 1225 GLY A O 1
ATOM 1757 N N . ALA A 1 226 ? 51.889 27.110 79.895 1.00 8.86 1226 ALA A N 1
ATOM 1758 C CA . ALA A 1 226 ? 53.060 27.977 79.937 1.00 7.53 1226 ALA A CA 1
ATOM 1759 C C . ALA A 1 226 ? 53.408 28.468 81.330 1.00 9.56 1226 ALA A C 1
ATOM 1760 O O . ALA A 1 226 ? 52.552 28.975 82.061 1.00 9.23 1226 ALA A O 1
ATOM 1762 N N . LEU A 1 227 ? 54.682 28.324 81.685 1.00 10.90 1227 LEU A N 1
ATOM 1763 C CA . LEU A 1 227 ? 55.186 28.739 82.992 1.00 11.96 1227 LEU A CA 1
ATOM 1764 C C . LEU A 1 227 ? 56.251 29.837 82.877 1.00 13.45 1227 LEU A C 1
ATOM 1765 O O . LEU A 1 227 ? 56.685 30.187 81.775 1.00 12.20 1227 LEU A O 1
ATOM 1770 N N . GLY A 1 228 ? 56.662 30.380 84.019 1.00 14.15 1228 GLY A N 1
ATOM 1771 C CA . GLY A 1 228 ? 57.673 31.420 84.011 1.00 17.73 1228 GLY A CA 1
ATOM 1772 C C . GLY A 1 228 ? 57.101 32.821 83.884 1.00 20.54 1228 GLY A C 1
ATOM 1773 O O . GLY A 1 228 ? 55.882 33.015 83.952 1.00 21.92 1228 GLY A O 1
ATOM 1774 N N . ARG A 1 229 ? 57.984 33.799 83.701 1.00 20.93 1229 ARG A N 1
ATOM 1775 C CA . ARG A 1 229 ? 57.575 35.194 83.575 1.00 22.68 1229 ARG A CA 1
ATOM 1776 C C . ARG A 1 229 ? 57.399 35.641 82.134 1.00 21.30 1229 ARG A C 1
ATOM 1777 O O . ARG A 1 229 ? 56.770 36.662 81.875 1.00 23.51 1229 ARG A O 1
ATOM 1785 N N . ASN A 1 230 ? 57.949 34.880 81.197 1.00 20.03 1230 ASN A N 1
ATOM 1786 C CA . ASN A 1 230 ? 57.829 35.224 79.786 1.00 19.08 1230 ASN A CA 1
ATOM 1787 C C . ASN A 1 230 ? 56.719 34.457 79.074 1.00 17.58 1230 ASN A C 1
ATOM 1788 O O . ASN A 1 230 ? 56.270 33.411 79.541 1.00 17.33 1230 ASN A O 1
ATOM 1793 N N . TRP A 1 231 ? 56.292 34.994 77.935 1.00 16.06 1231 TRP A N 1
ATOM 1794 C CA . TRP A 1 231 ? 55.269 34.363 77.112 1.00 15.13 1231 TRP A CA 1
ATOM 1795 C C . TRP A 1 231 ? 55.919 33.195 76.387 1.00 16.20 1231 TRP A C 1
ATOM 1796 O O . TRP A 1 231 ? 57.092 33.265 76.010 1.00 15.59 1231 TRP A O 1
ATOM 1807 N N . SER A 1 232 ? 55.174 32.117 76.190 1.00 15.13 1232 SER A N 1
ATOM 1808 C CA . SER A 1 232 ? 55.728 30.994 75.454 1.00 14.58 1232 SER A CA 1
ATOM 1809 C C . SER A 1 232 ? 55.321 31.150 73.988 1.00 14.24 1232 SER A C 1
ATOM 1810 O O . SER A 1 232 ? 54.266 31.706 73.669 1.00 13.68 1232 SER A O 1
ATOM 1813 N N . LYS A 1 233 ? 56.180 30.685 73.097 1.00 13.09 1233 LYS A N 1
ATOM 1814 C CA . LYS A 1 233 ? 55.891 30.740 71.678 1.00 11.29 1233 LYS A CA 1
ATOM 1815 C C . LYS A 1 233 ? 56.539 29.542 71.018 1.00 9.35 1233 LYS A C 1
ATOM 1816 O O . LYS A 1 233 ? 57.709 29.247 71.254 1.00 6.72 1233 LYS A O 1
ATOM 1822 N N . TYR A 1 234 ? 55.762 28.824 70.223 1.00 8.55 1234 TYR A N 1
ATOM 1823 C CA . TYR A 1 234 ? 56.318 27.701 69.517 1.00 9.76 1234 TYR A CA 1
ATOM 1824 C C . TYR A 1 234 ? 55.803 27.692 68.091 1.00 10.90 1234 TYR A C 1
ATOM 1825 O O . TYR A 1 234 ? 54.669 28.106 67.806 1.00 8.06 1234 TYR A O 1
ATOM 1834 N N . LEU A 1 235 ? 56.699 27.268 67.202 1.00 11.74 1235 LEU A N 1
ATOM 1835 C CA . LEU A 1 235 ? 56.470 27.173 65.769 1.00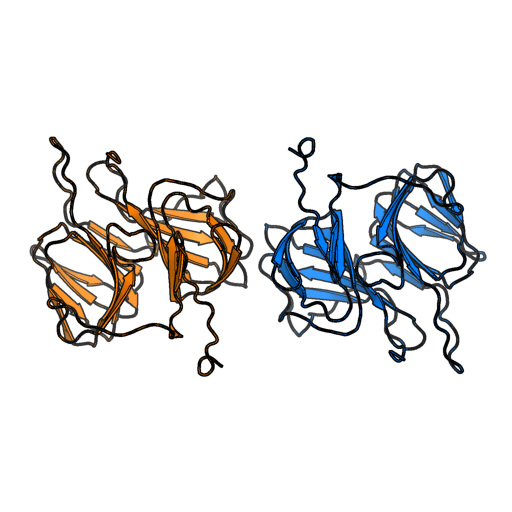 10.36 1235 LEU A CA 1
ATOM 1836 C C . LEU A 1 235 ? 55.853 25.798 65.579 1.00 10.95 1235 LEU A C 1
ATOM 1837 O O . LEU A 1 235 ? 56.323 24.828 66.177 1.00 9.94 1235 LEU A O 1
ATOM 1842 N N . LEU A 1 236 ? 54.825 25.703 64.738 1.00 11.13 1236 LEU A N 1
ATOM 1843 C CA . LEU A 1 236 ? 54.144 24.428 64.527 1.00 13.07 1236 LEU A CA 1
ATOM 1844 C C . LEU A 1 236 ? 53.823 24.075 63.070 1.00 15.11 1236 LEU A C 1
ATOM 1845 O O . LEU A 1 236 ? 53.330 24.904 62.305 1.00 15.63 1236 LEU A O 1
ATOM 1850 N N . TYR A 1 237 ? 54.115 22.829 62.702 1.00 17.68 1237 TYR A N 1
ATOM 1851 C CA . TYR A 1 237 ? 53.826 22.304 61.369 1.00 19.55 1237 TYR A CA 1
ATOM 1852 C C . TYR A 1 237 ? 52.733 21.250 61.517 1.00 20.13 1237 TYR A C 1
ATOM 1853 O O . TYR A 1 237 ? 52.675 20.557 62.534 1.00 18.50 1237 TYR A O 1
ATOM 1862 N N . LYS A 1 238 ? 51.878 21.140 60.499 1.00 21.81 1238 LYS A N 1
ATOM 1863 C CA . LYS A 1 238 ? 50.801 20.144 60.475 1.00 23.83 1238 LYS A CA 1
ATOM 1864 C C . LYS A 1 238 ? 50.261 19.968 59.053 1.00 22.49 1238 LYS A C 1
ATOM 1865 O O . LYS A 1 238 ? 49.852 20.933 58.409 1.00 22.03 1238 LYS A O 1
ATOM 1871 N N . ASP A 1 239 ? 50.291 18.735 58.552 1.00 22.03 1239 ASP A N 1
ATOM 1872 C CA . ASP A 1 239 ? 49.774 18.452 57.216 1.00 21.14 1239 ASP A CA 1
ATOM 1873 C C . ASP A 1 239 ? 48.310 18.915 57.168 1.00 20.78 1239 ASP A C 1
ATOM 1874 O O . ASP A 1 239 ? 47.637 18.957 58.195 1.00 19.66 1239 ASP A O 1
ATOM 1879 N N . MET A 1 240 ? 47.815 19.269 55.987 1.00 21.37 1240 MET A N 1
ATOM 1880 C CA . MET A 1 240 ? 46.442 19.757 55.880 1.00 21.52 1240 MET A CA 1
ATOM 1881 C C . MET A 1 240 ? 45.821 19.577 54.500 1.00 21.41 1240 MET A C 1
ATOM 1882 O O . MET A 1 240 ? 46.516 19.314 53.521 1.00 20.67 1240 MET A O 1
ATOM 1887 N N . ASN A 1 241 ? 44.499 19.732 54.451 1.00 20.84 1241 ASN A N 1
ATOM 1888 C CA . ASN A 1 241 ? 43.700 19.686 53.219 1.00 20.33 1241 ASN A CA 1
ATOM 1889 C C . ASN A 1 241 ? 43.761 18.506 52.269 1.00 20.40 1241 ASN A C 1
ATOM 1890 O O . ASN A 1 241 ? 43.430 18.664 51.099 1.00 21.42 1241 ASN A O 1
ATOM 1895 N N . ARG A 1 242 ? 44.171 17.334 52.728 1.00 19.73 1242 ARG A N 1
ATOM 1896 C CA . ARG A 1 242 ? 44.211 16.187 51.828 1.00 20.78 1242 ARG A CA 1
ATOM 1897 C C . ARG A 1 242 ? 43.457 15.026 52.478 1.00 20.42 1242 ARG A C 1
ATOM 1898 O O . ARG A 1 242 ? 43.551 14.825 53.689 1.00 21.45 1242 ARG A O 1
ATOM 1906 N N . HIS A 1 243 ? 42.694 14.277 51.686 1.00 20.34 1243 HIS A N 1
ATOM 1907 C CA . HIS A 1 243 ? 41.944 13.146 52.229 1.00 20.27 1243 HIS A CA 1
ATOM 1908 C C . HIS A 1 243 ? 42.925 12.120 52.786 1.00 20.49 1243 HIS A C 1
ATOM 1909 O O . HIS A 1 243 ? 43.884 11.742 52.113 1.00 20.37 1243 HIS A O 1
ATOM 1916 N N . PRO A 1 244 ? 42.693 11.653 54.022 1.00 21.67 1244 PRO A N 1
ATOM 1917 C CA . PRO A 1 244 ? 43.564 10.666 54.676 1.00 22.72 1244 PRO A CA 1
ATOM 1918 C C . PRO A 1 244 ? 43.737 9.315 53.961 1.00 23.12 1244 PRO A C 1
ATOM 1919 O O . PRO A 1 244 ? 44.431 8.437 54.470 1.00 25.47 1244 PRO A O 1
ATOM 1923 N N . LEU A 1 245 ? 43.123 9.150 52.791 1.00 22.88 1245 LEU A N 1
ATOM 1924 C CA . LEU A 1 245 ? 43.230 7.904 52.026 1.00 20.26 1245 LEU A CA 1
ATOM 1925 C C . LEU A 1 245 ? 43.918 8.101 50.660 1.00 21.77 1245 LEU A C 1
ATOM 1926 O O . LEU A 1 245 ? 44.711 9.041 50.445 1.00 23.74 1245 LEU A O 1
ATOM 1931 N N . MET B 1 1 ? 30.787 12.400 84.991 1.00 36.17 2001 MET B N 1
ATOM 1932 C CA . MET B 1 1 ? 31.386 11.129 84.598 1.00 34.91 2001 MET B CA 1
ATOM 1933 C C . MET B 1 1 ? 31.926 10.310 85.791 1.00 33.30 2001 MET B C 1
ATOM 1934 O O . MET B 1 1 ? 32.396 9.175 85.637 1.00 29.94 2001 MET B O 1
ATOM 1939 N N . LYS B 1 2 ? 31.837 10.890 86.982 1.00 31.18 2002 LYS B N 1
ATOM 1940 C CA . LYS B 1 2 ? 32.322 10.252 88.201 1.00 29.14 2002 LYS B CA 1
ATOM 1941 C C . LYS B 1 2 ? 31.620 8.940 88.549 1.00 26.66 2002 LYS B C 1
ATOM 1942 O O . LYS B 1 2 ? 32.177 8.101 89.264 1.00 23.81 2002 LYS B O 1
ATOM 1948 N N . HIS B 1 3 ? 30.404 8.761 88.043 1.00 23.42 2003 HIS B N 1
ATOM 1949 C CA . HIS B 1 3 ? 29.636 7.561 88.350 1.00 22.08 2003 HIS B CA 1
ATOM 1950 C C . HIS B 1 3 ? 30.129 6.275 87.681 1.00 20.55 2003 HIS B C 1
ATOM 1951 O O . HIS B 1 3 ? 29.588 5.200 87.930 1.00 18.36 2003 HIS B O 1
ATOM 1958 N N . LEU B 1 4 ? 31.144 6.382 86.827 1.00 20.54 2004 LEU B N 1
ATOM 1959 C CA . LEU B 1 4 ? 31.706 5.198 86.180 1.00 18.91 2004 LEU B CA 1
ATOM 1960 C C . LEU B 1 4 ? 33.141 4.993 86.665 1.00 18.01 2004 LEU B C 1
ATOM 1961 O O . LEU B 1 4 ? 33.920 4.273 86.052 1.00 16.87 2004 LEU B O 1
ATOM 1966 N N . GLY B 1 5 ? 33.480 5.648 87.772 1.00 18.35 2005 GLY B N 1
ATOM 1967 C CA . GLY B 1 5 ? 34.806 5.505 88.348 1.00 20.42 2005 GLY B CA 1
ATOM 1968 C C . GLY B 1 5 ? 35.890 6.519 88.010 1.00 21.62 2005 GLY B C 1
ATOM 1969 O O . GLY B 1 5 ? 37.038 6.320 88.402 1.00 23.31 2005 GLY B O 1
ATOM 1970 N N . GLN B 1 6 ? 35.554 7.594 87.302 1.00 22.17 2006 GLN B N 1
ATOM 1971 C CA . GLN B 1 6 ? 36.549 8.605 86.942 1.00 23.96 2006 GLN B CA 1
ATOM 1972 C C . GLN B 1 6 ? 36.733 9.654 88.036 1.00 25.36 2006 GLN B C 1
ATOM 1973 O O . GLN B 1 6 ? 35.753 10.172 88.568 1.00 26.50 2006 GLN B O 1
ATOM 1979 N N . THR B 1 7 ? 37.988 9.960 88.365 1.00 25.36 2007 THR B N 1
ATOM 1980 C CA . THR B 1 7 ? 38.321 10.976 89.375 1.00 26.52 2007 THR B CA 1
ATOM 1981 C C . THR B 1 7 ? 39.756 11.430 89.188 1.00 26.31 2007 THR B C 1
ATOM 1982 O O . THR B 1 7 ? 40.547 10.760 88.528 1.00 24.80 2007 THR B O 1
ATOM 1986 N N . ARG B 1 8 ? 40.096 12.567 89.782 1.00 26.32 2008 ARG B N 1
ATOM 1987 C CA . ARG B 1 8 ? 41.456 13.069 89.691 1.00 24.97 2008 ARG B CA 1
ATOM 1988 C C . ARG B 1 8 ? 42.209 12.641 90.945 1.00 23.35 2008 ARG B C 1
ATOM 1989 O O . ARG B 1 8 ? 43.341 13.051 91.167 1.00 24.67 2008 ARG B O 1
ATOM 1997 N N . SER B 1 9 ? 41.571 11.819 91.769 1.00 22.03 2009 SER B N 1
ATOM 1998 C CA . SER B 1 9 ? 42.205 11.360 92.992 1.00 22.89 2009 SER B CA 1
ATOM 1999 C C . SER B 1 9 ? 43.131 10.190 92.699 1.00 24.97 2009 SER B C 1
ATOM 2000 O O . SER B 1 9 ? 42.999 9.526 91.664 1.00 25.07 2009 SER B O 1
ATOM 2003 N N . ALA B 1 10 ? 44.071 9.947 93.609 1.00 25.80 2010 ALA B N 1
ATOM 2004 C CA . ALA B 1 10 ? 45.020 8.846 93.466 1.00 28.79 2010 ALA B CA 1
ATOM 2005 C C . ALA B 1 10 ? 45.710 8.576 94.795 1.00 30.84 2010 ALA B C 1
ATOM 2006 O O . ALA B 1 10 ? 46.075 9.503 95.517 1.00 31.16 2010 ALA B O 1
ATOM 2008 N N . LEU B 1 11 ? 45.873 7.302 95.125 1.00 33.53 2011 LEU B N 1
ATOM 2009 C CA . LEU B 1 11 ? 46.516 6.918 96.375 1.00 36.12 2011 LEU B CA 1
ATOM 2010 C C . LEU B 1 11 ? 47.843 6.245 96.078 1.00 38.31 2011 LEU B C 1
ATOM 2011 O O . LEU B 1 11 ? 47.955 5.506 95.097 1.00 38.15 2011 LEU B O 1
ATOM 2016 N N . HIS B 1 12 ? 48.848 6.521 96.911 1.00 40.46 2012 HIS B N 1
ATOM 2017 C CA . HIS B 1 12 ? 50.175 5.917 96.765 1.00 41.79 2012 HIS B CA 1
ATOM 2018 C C . HIS B 1 12 ? 50.872 5.690 98.100 1.00 42.22 2012 HIS B C 1
ATOM 2019 O O . HIS B 1 12 ? 50.415 6.160 99.145 1.00 43.43 2012 HIS B O 1
ATOM 2026 N N . GLY B 1 13 ? 51.986 4.964 98.049 1.00 42.77 2013 GLY B N 1
ATOM 2027 C CA . GLY B 1 13 ? 52.736 4.662 99.252 1.00 40.66 2013 GLY B CA 1
ATOM 2028 C C . GLY B 1 13 ? 53.228 5.901 99.958 1.00 39.87 2013 GLY B C 1
ATOM 2029 O O . GLY B 1 13 ? 53.212 5.965 101.190 1.00 40.10 2013 GLY B O 1
ATOM 2030 N N . SER B 1 14 ? 53.652 6.898 99.185 1.00 38.38 2014 SER B N 1
ATOM 2031 C CA . SER B 1 14 ? 54.168 8.122 99.780 1.00 34.91 2014 SER B CA 1
ATOM 2032 C C . SER B 1 14 ? 53.452 9.417 99.410 1.00 31.69 2014 SER B C 1
ATOM 2033 O O . SER B 1 14 ? 53.932 10.497 99.731 1.00 29.91 2014 SER B O 1
ATOM 2036 N N . HIS B 1 15 ? 52.315 9.321 98.729 1.00 29.09 2015 HIS B N 1
ATOM 2037 C CA . HIS B 1 15 ? 51.563 10.526 98.387 1.00 27.27 2015 HIS B CA 1
ATOM 2038 C C . HIS B 1 15 ? 50.120 10.246 97.959 1.00 26.10 2015 HIS B C 1
ATOM 2039 O O . HIS B 1 15 ? 49.779 9.133 97.560 1.00 24.56 2015 HIS B O 1
ATOM 2046 N N . ALA B 1 16 ? 49.271 11.264 98.076 1.00 25.67 2016 ALA B N 1
ATOM 2047 C CA . ALA B 1 16 ? 47.869 11.134 97.704 1.00 23.19 2016 ALA B CA 1
ATOM 2048 C C . ALA B 1 16 ? 47.235 12.469 97.328 1.00 21.22 2016 ALA B C 1
ATOM 2049 O O . ALA B 1 16 ? 47.477 13.493 97.968 1.00 21.64 2016 ALA B O 1
ATOM 2051 N N . VAL B 1 17 ? 46.433 12.432 96.268 1.00 18.61 2017 VAL B N 1
ATOM 2052 C CA . VAL B 1 17 ? 45.694 13.586 95.772 1.00 16.21 2017 VAL B CA 1
ATOM 2053 C C . VAL B 1 17 ? 44.244 13.218 96.094 1.00 15.98 2017 VAL B C 1
ATOM 2054 O O . VAL B 1 17 ? 43.726 12.225 95.581 1.00 15.04 2017 VAL B O 1
ATOM 2058 N N . ILE B 1 18 ? 43.609 14.006 96.957 1.00 16.51 2018 ILE B N 1
ATOM 2059 C CA . ILE B 1 18 ? 42.229 13.764 97.397 1.00 16.67 2018 ILE B CA 1
ATOM 2060 C C . ILE B 1 18 ? 41.273 14.868 96.913 1.00 15.64 2018 ILE B C 1
ATOM 2061 O O . ILE B 1 18 ? 41.365 16.021 97.339 1.00 14.16 2018 ILE B O 1
ATOM 2066 N N . THR B 1 19 ? 40.349 14.509 96.027 1.00 15.40 2019 THR B N 1
ATOM 2067 C CA . THR B 1 19 ? 39.408 15.487 95.480 1.00 15.10 2019 THR B CA 1
ATOM 2068 C C . THR B 1 19 ? 38.018 15.469 96.141 1.00 15.55 2019 THR B C 1
ATOM 2069 O O . THR B 1 19 ? 37.558 14.437 96.619 1.00 14.03 2019 THR B O 1
ATOM 2073 N N . PRO B 1 20 ? 37.339 16.631 96.170 1.00 18.01 2020 PRO B N 1
ATOM 2074 C CA . PRO B 1 20 ? 36.010 16.877 96.753 1.00 19.47 2020 PRO B CA 1
ATOM 2075 C C . PRO B 1 20 ? 34.887 15.897 96.436 1.00 21.08 2020 PRO B C 1
ATOM 2076 O O . PRO B 1 20 ? 34.027 15.645 97.280 1.00 21.85 2020 PRO B O 1
ATOM 2080 N N . GLU B 1 21 ? 34.883 15.358 95.222 1.00 22.37 2021 GLU B N 1
ATOM 2081 C CA . GLU B 1 21 ? 33.850 14.410 94.813 1.00 23.07 2021 GLU B CA 1
ATOM 2082 C C . GLU B 1 21 ? 33.995 13.050 95.493 1.00 22.08 2021 GLU B C 1
ATOM 2083 O O . GLU B 1 21 ? 33.077 12.242 95.454 1.00 24.71 2021 GLU B O 1
ATOM 2089 N N . THR B 1 22 ? 35.139 12.811 96.130 1.00 21.52 2022 THR B N 1
ATOM 2090 C CA . THR B 1 22 ? 35.400 11.540 96.806 1.00 19.78 2022 THR B CA 1
ATOM 2091 C C . THR B 1 22 ? 35.209 11.634 98.321 1.00 21.00 2022 THR B C 1
ATOM 2092 O O . THR B 1 22 ? 35.352 10.634 99.029 1.00 20.09 2022 THR B O 1
ATOM 2096 N N . PHE B 1 23 ? 34.888 12.824 98.821 1.00 21.23 2023 PHE B N 1
ATOM 2097 C CA . PHE B 1 23 ? 34.705 13.011 100.264 1.00 22.37 2023 PHE B CA 1
ATOM 2098 C C . PHE B 1 23 ? 33.606 12.150 100.880 1.00 23.46 2023 PHE B C 1
ATOM 2099 O O . PHE B 1 23 ? 32.562 11.915 100.278 1.00 23.17 2023 PHE B O 1
ATOM 2107 N N . VAL B 1 24 ? 33.861 11.701 102.103 1.00 26.31 2024 VAL B N 1
ATOM 2108 C CA . VAL B 1 24 ? 32.922 10.888 102.868 1.00 28.56 2024 VAL B CA 1
ATOM 2109 C C . VAL B 1 24 ? 32.699 11.567 104.221 1.00 28.50 2024 VAL B C 1
ATOM 2110 O O . VAL B 1 24 ? 33.649 11.767 104.982 1.00 29.39 2024 VAL B O 1
ATOM 2114 N N . ARG B 1 25 ? 31.453 11.931 104.513 1.00 28.43 2025 ARG B N 1
ATOM 2115 C CA . ARG B 1 25 ? 31.124 12.576 105.784 1.00 27.69 2025 ARG B CA 1
ATOM 2116 C C . ARG B 1 25 ? 31.051 11.603 106.956 1.00 26.41 2025 ARG B C 1
ATOM 2117 O O . ARG B 1 25 ? 30.474 10.522 106.846 1.00 26.95 2025 ARG B O 1
ATOM 2125 N N . THR B 1 26 ? 31.640 11.997 108.079 1.00 25.59 2026 THR B N 1
ATOM 2126 C CA . THR B 1 26 ? 31.611 11.193 109.302 1.00 24.49 2026 THR B CA 1
ATOM 2127 C C . THR B 1 26 ? 31.408 12.123 110.506 1.00 23.89 2026 THR B C 1
ATOM 2128 O O . THR B 1 26 ? 31.124 13.305 110.330 1.00 21.38 2026 THR B O 1
ATOM 2132 N N . ALA B 1 27 ? 31.522 11.601 111.721 1.00 25.60 2027 ALA B N 1
ATOM 2133 C CA . ALA B 1 27 ? 31.327 12.445 112.897 1.00 26.14 2027 ALA B CA 1
ATOM 2134 C C . ALA B 1 27 ? 32.394 12.246 113.961 1.00 26.85 2027 ALA B C 1
ATOM 2135 O O . ALA B 1 27 ? 33.042 11.200 114.031 1.00 25.41 2027 ALA B O 1
ATOM 2137 N N . LEU B 1 28 ? 32.577 13.275 114.781 1.00 28.62 2028 LEU B N 1
ATOM 2138 C CA . LEU B 1 28 ? 33.543 13.237 115.872 1.00 29.24 2028 LEU B CA 1
ATOM 2139 C C . LEU B 1 28 ? 32.824 13.668 117.138 1.00 29.51 2028 LEU B C 1
ATOM 2140 O O . LEU B 1 28 ? 31.989 14.576 117.107 1.00 30.27 2028 LEU B O 1
ATOM 2145 N N . ALA B 1 29 ? 33.151 13.007 118.244 1.00 31.01 2029 ALA B N 1
ATOM 2146 C CA . ALA B 1 29 ? 32.547 13.287 119.547 1.00 29.84 2029 ALA B CA 1
ATOM 2147 C C . ALA B 1 29 ? 32.472 14.777 119.897 1.00 29.40 2029 ALA B C 1
ATOM 2148 O O . ALA B 1 29 ? 31.407 15.272 120.271 1.00 29.88 2029 ALA B O 1
ATOM 2150 N N . GLU B 1 30 ? 33.592 15.489 119.772 1.00 28.40 2030 GLU B N 1
ATOM 2151 C CA . GLU B 1 30 ? 33.625 16.919 120.086 1.00 27.85 2030 GLU B CA 1
ATOM 2152 C C . GLU B 1 30 ? 32.959 17.833 119.056 1.00 26.73 2030 GLU B C 1
ATOM 2153 O O . GLU B 1 30 ? 32.840 19.035 119.286 1.00 24.38 2030 GLU B O 1
ATOM 2159 N N . TRP B 1 31 ? 32.519 17.274 117.930 1.00 25.85 2031 TRP B N 1
ATOM 2160 C CA . TRP B 1 31 ? 31.874 18.085 116.894 1.00 25.49 2031 TRP B CA 1
ATOM 2161 C C . TRP B 1 31 ? 30.409 17.708 116.662 1.00 26.35 2031 TRP B C 1
ATOM 2162 O O . TRP B 1 31 ? 29.987 17.474 115.527 1.00 25.57 2031 TRP B O 1
ATOM 2173 N N . PRO B 1 32 ? 29.609 17.660 117.738 1.00 26.01 2032 PRO B N 1
ATOM 2174 C CA . PRO B 1 32 ? 28.194 17.308 117.605 1.00 26.56 2032 PRO B CA 1
ATOM 2175 C C . PRO B 1 32 ? 27.451 18.228 116.633 1.00 26.88 2032 PRO B C 1
ATOM 2176 O O . PRO B 1 32 ? 27.667 19.447 116.623 1.00 27.36 2032 PRO B O 1
ATOM 2180 N N . GLY B 1 33 ? 26.588 17.635 115.810 1.00 26.06 2033 GLY B N 1
ATOM 2181 C CA . GLY B 1 33 ? 25.829 18.414 114.847 1.00 25.42 2033 GLY B CA 1
ATOM 2182 C C . GLY B 1 33 ? 26.604 18.794 113.597 1.00 26.40 2033 GLY B C 1
ATOM 2183 O O . GLY B 1 33 ? 26.032 19.333 112.649 1.00 25.31 2033 GLY B O 1
ATOM 2184 N N . SER B 1 34 ? 27.902 18.516 113.583 1.00 26.08 2034 SER B N 1
ATOM 2185 C CA . SER B 1 34 ? 28.721 18.849 112.426 1.00 27.09 2034 SER B CA 1
ATOM 2186 C C . SER B 1 34 ? 29.154 17.616 111.639 1.00 26.85 2034 SER B C 1
ATOM 2187 O O . SER B 1 34 ? 29.187 16.501 112.165 1.00 29.80 2034 SER B O 1
ATOM 2190 N N . ALA B 1 35 ? 29.472 17.824 110.367 1.00 25.12 2035 ALA B N 1
ATOM 2191 C CA . ALA B 1 35 ? 29.933 16.741 109.506 1.00 23.19 2035 ALA B CA 1
ATOM 2192 C C . ALA B 1 35 ? 31.450 16.872 109.394 1.00 22.58 2035 ALA B C 1
ATOM 2193 O O . ALA B 1 35 ? 31.981 17.965 109.171 1.00 21.82 2035 ALA B O 1
ATOM 2195 N N . ILE B 1 36 ? 32.142 15.754 109.561 1.00 22.21 2036 ILE B N 1
ATOM 2196 C CA . ILE B 1 36 ? 33.592 15.749 109.495 1.00 24.03 2036 ILE B CA 1
ATOM 2197 C C . ILE B 1 36 ? 34.116 14.941 108.312 1.00 24.68 2036 ILE B C 1
ATOM 2198 O O . ILE B 1 36 ? 33.705 13.805 108.091 1.00 22.93 2036 ILE B O 1
ATOM 2203 N N . VAL B 1 37 ? 35.023 15.542 107.550 1.00 25.15 2037 VAL B N 1
ATOM 2204 C CA . VAL B 1 37 ? 35.621 14.862 106.416 1.00 26.06 2037 VAL B CA 1
ATOM 2205 C C . VAL B 1 37 ? 37.091 14.624 106.745 1.00 26.13 2037 VAL B C 1
ATOM 2206 O O . VAL B 1 37 ? 37.933 15.481 106.495 1.00 27.57 2037 VAL B O 1
ATOM 2210 N N . LEU B 1 38 ? 37.390 13.468 107.329 1.00 26.99 2038 LEU B N 1
ATOM 2211 C CA . LEU B 1 38 ? 38.758 13.119 107.689 1.00 27.30 2038 LEU B CA 1
ATOM 2212 C C . LEU B 1 38 ? 39.576 12.832 106.440 1.00 27.52 2038 LEU B C 1
ATOM 2213 O O . LEU B 1 38 ? 39.578 11.718 105.922 1.00 25.94 2038 LEU B O 1
ATOM 2218 N N . HIS B 1 39 ? 40.277 13.859 105.977 1.00 27.19 2039 HIS B N 1
ATOM 2219 C CA . HIS B 1 39 ? 41.097 13.785 104.779 1.00 25.67 2039 HIS B CA 1
ATOM 2220 C C . HIS B 1 39 ? 42.356 12.965 104.954 1.00 26.41 2039 HIS B C 1
ATOM 2221 O O . HIS B 1 39 ? 42.620 12.041 104.189 1.00 26.42 2039 HIS B O 1
ATOM 2228 N N . ILE B 1 40 ? 43.144 13.325 105.956 1.00 26.97 2040 ILE B N 1
ATOM 2229 C CA . ILE B 1 40 ? 44.389 12.631 106.221 1.00 28.69 2040 ILE B CA 1
ATOM 2230 C C . ILE B 1 40 ? 44.374 12.160 107.659 1.00 32.03 2040 ILE B C 1
ATOM 2231 O O . ILE B 1 40 ? 43.990 12.899 108.569 1.00 32.30 2040 ILE B O 1
ATOM 2236 N N . ALA B 1 41 ? 44.781 10.912 107.846 1.00 35.37 2041 ALA B N 1
ATOM 2237 C CA . ALA B 1 41 ? 44.835 10.291 109.156 1.00 37.74 2041 ALA B CA 1
ATOM 2238 C C . ALA B 1 41 ? 46.141 9.513 109.202 1.00 38.69 2041 ALA B C 1
ATOM 2239 O O . ALA B 1 41 ? 46.766 9.282 108.172 1.00 38.96 2041 ALA B O 1
ATOM 2241 N N . PRO B 1 42 ? 46.579 9.107 110.399 1.00 40.17 2042 PRO B N 1
ATOM 2242 C CA . PRO B 1 42 ? 47.828 8.350 110.552 1.00 41.18 2042 PRO B CA 1
ATOM 2243 C C . PRO B 1 42 ? 47.889 7.047 109.747 1.00 41.53 2042 PRO B C 1
ATOM 2244 O O . PRO B 1 42 ? 48.964 6.457 109.601 1.00 41.32 2042 PRO B O 1
ATOM 2248 N N . VAL B 1 43 ? 46.743 6.604 109.232 1.00 41.99 2043 VAL B N 1
ATOM 2249 C CA . VAL B 1 43 ? 46.675 5.354 108.471 1.00 43.60 2043 VAL B CA 1
ATOM 2250 C C . VAL B 1 43 ? 46.840 5.468 106.948 1.00 44.83 2043 VAL B C 1
ATOM 2251 O O . VAL B 1 43 ? 46.765 4.456 106.249 1.00 44.27 2043 VAL B O 1
ATOM 2255 N N . VAL B 1 44 ? 47.070 6.680 106.437 1.00 46.98 2044 VAL B N 1
ATOM 2256 C CA . VAL B 1 44 ? 47.240 6.888 104.990 1.00 48.80 2044 VAL B CA 1
ATOM 2257 C C . VAL B 1 44 ? 48.528 6.246 104.469 1.00 49.15 2044 VAL B C 1
ATOM 2258 O O . VAL B 1 44 ? 49.616 6.548 104.964 1.00 50.41 2044 VAL B O 1
ATOM 2262 N N . GLY B 1 45 ? 48.396 5.376 103.468 1.00 50.53 2045 GLY B N 1
ATOM 2263 C CA . GLY B 1 45 ? 49.551 4.711 102.877 1.00 50.86 2045 GLY B CA 1
ATOM 2264 C C . GLY B 1 45 ? 50.602 4.220 103.859 1.00 50.69 2045 GLY B C 1
ATOM 2265 O O . GLY B 1 45 ? 50.370 3.261 104.598 1.00 50.71 2045 GLY B O 1
ATOM 2266 N N . LEU B 1 46 ? 51.763 4.875 103.861 1.00 50.50 2046 LEU B N 1
ATOM 2267 C CA . LEU B 1 46 ? 52.858 4.508 104.757 1.00 49.72 2046 LEU B CA 1
ATOM 2268 C C . LEU B 1 46 ? 52.741 5.126 106.159 1.00 50.06 2046 LEU B C 1
ATOM 2269 O O . LEU B 1 46 ? 53.493 4.763 107.066 1.00 50.11 2046 LEU B O 1
ATOM 2274 N N . GLY B 1 47 ? 51.805 6.057 106.339 1.00 50.13 2047 GLY B N 1
ATOM 2275 C CA . GLY B 1 47 ? 51.620 6.658 107.650 1.00 48.85 2047 GLY B CA 1
ATOM 2276 C C . GLY B 1 47 ? 51.662 8.172 107.760 1.00 48.10 2047 GLY B C 1
ATOM 2277 O O . GLY B 1 47 ? 52.323 8.853 106.974 1.00 48.19 2047 GLY B O 1
ATOM 2278 N N . ALA B 1 48 ? 50.936 8.685 108.752 1.00 47.82 2048 ALA B N 1
ATOM 2279 C CA . ALA B 1 48 ? 50.857 10.114 109.051 1.00 47.01 2048 ALA B CA 1
ATOM 2280 C C . ALA B 1 48 ? 50.914 10.209 110.577 1.00 46.86 2048 ALA B C 1
ATOM 2281 O O . ALA B 1 48 ? 50.511 9.268 111.260 1.00 47.41 2048 ALA B O 1
ATOM 2283 N N . ARG B 1 49 ? 51.416 11.323 111.115 1.00 47.04 2049 ARG B N 1
ATOM 2284 C CA . ARG B 1 49 ? 51.529 11.487 112.572 1.00 46.78 2049 ARG B CA 1
ATOM 2285 C C . ARG B 1 49 ? 50.609 12.576 113.145 1.00 44.01 2049 ARG B C 1
ATOM 2286 O O . ARG B 1 49 ? 50.810 13.066 114.262 1.00 42.60 2049 ARG B O 1
ATOM 2294 N N . PHE B 1 50 ? 49.585 12.920 112.373 1.00 40.52 2050 PHE B N 1
ATOM 2295 C CA . PHE B 1 50 ? 48.616 13.949 112.737 1.00 36.10 2050 PHE B CA 1
ATOM 2296 C C . PHE B 1 50 ? 47.308 13.621 112.016 1.00 34.15 2050 PHE B C 1
ATOM 2297 O O . PHE B 1 50 ? 47.151 12.536 111.462 1.00 36.31 2050 PHE B O 1
ATOM 2305 N N . VAL B 1 51 ? 46.371 14.560 112.027 1.00 30.99 2051 VAL B N 1
ATOM 2306 C CA . VAL B 1 51 ? 45.113 14.383 111.314 1.00 29.08 2051 VAL B CA 1
ATOM 2307 C C . VAL B 1 51 ? 44.708 15.703 110.705 1.00 26.73 2051 VAL B C 1
ATOM 2308 O O . VAL B 1 51 ? 44.845 16.754 111.330 1.00 26.04 2051 VAL B O 1
ATOM 2312 N N . GLN B 1 52 ? 44.230 15.641 109.471 1.00 24.11 2052 GLN B N 1
ATOM 2313 C CA . GLN B 1 52 ? 43.751 16.825 108.794 1.00 20.93 2052 GLN B CA 1
ATOM 2314 C C . GLN B 1 52 ? 42.347 16.513 108.323 1.00 20.08 2052 GLN B C 1
ATOM 2315 O O . GLN B 1 52 ? 42.085 15.456 107.749 1.00 20.77 2052 GLN B O 1
ATOM 2321 N N . PHE B 1 53 ? 41.437 17.436 108.576 1.00 18.92 2053 PHE B N 1
ATOM 2322 C CA . PHE B 1 53 ? 40.069 17.236 108.170 1.00 19.69 2053 PHE B CA 1
ATOM 2323 C C . PHE B 1 53 ? 39.395 18.582 108.111 1.00 20.14 2053 PHE B C 1
ATOM 2324 O O . PHE B 1 53 ? 39.952 19.577 108.572 1.00 20.91 2053 PHE B O 1
ATOM 2332 N N . THR B 1 54 ? 38.214 18.627 107.518 1.00 19.51 2054 THR B N 1
ATOM 2333 C CA . THR B 1 54 ? 37.472 19.867 107.463 1.00 22.06 2054 THR B CA 1
ATOM 2334 C C . THR B 1 54 ? 36.159 19.603 108.184 1.00 22.71 2054 THR B C 1
ATOM 2335 O O . THR B 1 54 ? 35.640 18.484 108.173 1.00 22.66 2054 THR B O 1
ATOM 2339 N N . ALA B 1 55 ? 35.631 20.623 108.838 1.00 22.58 2055 ALA B N 1
ATOM 2340 C CA . ALA B 1 55 ? 34.372 20.460 109.528 1.00 21.82 2055 ALA B CA 1
ATOM 2341 C C . ALA B 1 55 ? 33.380 21.386 108.848 1.00 22.82 2055 ALA B C 1
ATOM 2342 O O . ALA B 1 55 ? 33.642 22.575 108.642 1.00 20.79 2055 ALA B O 1
ATOM 2344 N N . GLU B 1 56 ? 32.247 20.816 108.468 1.00 23.95 2056 GLU B N 1
ATOM 2345 C CA . GLU B 1 56 ? 31.205 21.575 107.809 1.00 24.83 2056 GLU B CA 1
ATOM 2346 C C . GLU B 1 56 ? 30.179 21.801 108.889 1.00 23.60 2056 GLU B C 1
ATOM 2347 O O . GLU B 1 56 ? 29.335 20.949 109.150 1.00 26.26 2056 GLU B O 1
ATOM 2353 N N . MET B 1 57 ? 30.274 22.962 109.523 1.00 24.14 2057 MET B N 1
ATOM 2354 C CA . MET B 1 57 ? 29.402 23.317 110.632 1.00 22.80 2057 MET B CA 1
ATOM 2355 C C . MET B 1 57 ? 28.153 24.083 110.257 1.00 22.28 2057 MET B C 1
ATOM 2356 O O . MET B 1 57 ? 28.223 25.120 109.603 1.00 22.18 2057 MET B O 1
ATOM 2361 N N . PRO B 1 58 ? 26.982 23.576 110.667 1.00 23.05 2058 PRO B N 1
ATOM 2362 C CA . PRO B 1 58 ? 25.717 24.252 110.366 1.00 22.73 2058 PRO B CA 1
ATOM 2363 C C . PRO B 1 58 ? 25.582 25.395 111.366 1.00 22.43 2058 PRO B C 1
ATOM 2364 O O . PRO B 1 58 ? 26.019 25.271 112.513 1.00 23.29 2058 PRO B O 1
ATOM 2368 N N . ALA B 1 59 ? 24.997 26.506 110.946 1.00 22.73 2059 ALA B N 1
ATOM 2369 C CA . ALA B 1 59 ? 24.819 27.630 111.859 1.00 23.70 2059 ALA B CA 1
ATOM 2370 C C . ALA B 1 59 ? 24.192 27.107 113.155 1.00 23.31 2059 ALA B C 1
ATOM 2371 O O . ALA B 1 59 ? 23.149 26.445 113.120 1.00 23.21 2059 ALA B O 1
ATOM 2373 N N . GLY B 1 60 ? 24.841 27.390 114.285 1.00 23.78 2060 GLY B N 1
ATOM 2374 C CA . GLY B 1 60 ? 24.332 26.949 115.574 1.00 22.20 2060 GLY B CA 1
ATOM 2375 C C . GLY B 1 60 ? 25.121 25.803 116.181 1.00 22.77 2060 GLY B C 1
ATOM 2376 O O . GLY B 1 60 ? 25.093 25.599 117.399 1.00 22.69 2060 GLY B O 1
ATOM 2377 N N . ALA B 1 61 ? 25.821 25.050 115.334 1.00 21.83 2061 ALA B N 1
ATOM 2378 C CA . ALA B 1 61 ? 26.621 23.917 115.786 1.00 21.85 2061 ALA B CA 1
ATOM 2379 C C . ALA B 1 61 ? 27.732 24.390 116.711 1.00 22.90 2061 ALA B C 1
ATOM 2380 O O . ALA B 1 61 ? 28.283 25.481 116.529 1.00 22.57 2061 ALA B O 1
ATOM 2382 N N . GLN B 1 62 ? 28.053 23.565 117.702 1.00 23.16 2062 GLN B N 1
ATOM 2383 C CA . GLN B 1 62 ? 29.095 23.885 118.663 1.00 23.70 2062 GLN B CA 1
ATOM 2384 C C . GLN B 1 62 ? 30.028 22.705 118.829 1.00 24.19 2062 GLN B C 1
ATOM 2385 O O . GLN B 1 62 ? 29.588 21.558 118.930 1.00 24.01 2062 GLN B O 1
ATOM 2391 N N . ALA B 1 63 ? 31.320 23.002 118.873 1.00 23.00 2063 ALA B N 1
ATOM 2392 C CA . ALA B 1 63 ? 32.345 21.982 119.027 1.00 21.36 2063 ALA B CA 1
ATOM 2393 C C . ALA B 1 63 ? 33.232 22.366 120.197 1.00 20.63 2063 ALA B C 1
ATOM 2394 O O . ALA B 1 63 ? 33.532 23.541 120.389 1.00 21.69 2063 ALA B O 1
ATOM 2396 N N . THR B 1 64 ? 33.647 21.384 120.983 1.00 19.62 2064 THR B N 1
ATOM 2397 C CA . THR B 1 64 ? 34.509 21.663 122.118 1.00 20.09 2064 THR B CA 1
ATOM 2398 C C . THR B 1 64 ? 35.897 21.069 121.898 1.00 20.94 2064 THR B C 1
ATOM 2399 O O . THR B 1 64 ? 36.165 20.496 120.846 1.00 18.95 2064 THR B O 1
ATOM 2403 N N . GLU B 1 65 ? 36.772 21.207 122.893 1.00 22.22 2065 GLU B N 1
ATOM 2404 C CA . GLU B 1 65 ? 38.137 20.701 122.795 1.00 23.48 2065 GLU B CA 1
ATOM 2405 C C . GLU B 1 65 ? 38.294 19.198 122.712 1.00 23.82 2065 GLU B C 1
ATOM 2406 O O . GLU B 1 65 ? 37.432 18.431 123.130 1.00 25.76 2065 GLU B O 1
ATOM 2412 N N . SER B 1 66 ? 39.431 18.799 122.162 1.00 23.50 2066 SER B N 1
ATOM 2413 C CA . SER B 1 66 ? 39.811 17.404 122.046 1.00 21.56 2066 SER B CA 1
ATOM 2414 C C . SER B 1 66 ? 41.037 17.377 122.943 1.00 21.15 2066 SER B C 1
ATOM 2415 O O . SER B 1 66 ? 41.393 18.401 123.524 1.00 21.42 2066 SER B O 1
ATOM 2418 N N . VAL B 1 67 ? 41.690 16.231 123.059 1.00 21.20 2067 VAL B N 1
ATOM 2419 C CA . VAL B 1 67 ? 42.875 16.136 123.907 1.00 19.37 2067 VAL B CA 1
ATOM 2420 C C . VAL B 1 67 ? 44.123 16.644 123.184 1.00 19.00 2067 VAL B C 1
ATOM 2421 O O . VAL B 1 67 ? 45.169 16.840 123.798 1.00 18.47 2067 VAL B O 1
ATOM 2425 N N . TYR B 1 68 ? 44.007 16.893 121.887 1.00 18.72 2068 TYR B N 1
ATOM 2426 C CA . TYR B 1 68 ? 45.161 17.341 121.123 1.00 20.85 2068 TYR B CA 1
ATOM 2427 C C . TYR B 1 68 ? 45.204 18.835 120.816 1.00 20.60 2068 TYR B C 1
ATOM 2428 O O . TYR B 1 68 ? 44.293 19.587 121.164 1.00 20.05 2068 TYR B O 1
ATOM 2437 N N . GLN B 1 69 ? 46.294 19.243 120.168 1.00 20.25 2069 GLN B N 1
ATOM 2438 C CA . GLN B 1 69 ? 46.489 20.617 119.737 1.00 20.28 2069 GLN B CA 1
ATOM 2439 C C . GLN B 1 69 ? 45.509 20.781 118.589 1.00 20.75 2069 GLN B C 1
ATOM 2440 O O . GLN B 1 69 ? 45.330 19.863 117.795 1.00 17.26 2069 GLN B O 1
ATOM 2446 N N . ARG B 1 70 ? 44.874 21.941 118.493 1.00 21.67 2070 ARG B N 1
ATOM 2447 C CA . ARG B 1 70 ? 43.929 22.164 117.416 1.00 21.14 2070 ARG B CA 1
ATOM 2448 C C . ARG B 1 70 ? 44.173 23.470 116.689 1.00 21.03 2070 ARG B C 1
ATOM 2449 O O . ARG B 1 70 ? 44.178 24.534 117.299 1.00 22.33 2070 ARG B O 1
ATOM 2457 N N . PHE B 1 71 ? 44.385 23.378 115.381 1.00 20.82 2071 PHE B N 1
ATOM 2458 C CA . PHE B 1 71 ? 44.600 24.558 114.562 1.00 20.45 2071 PHE B CA 1
ATOM 2459 C C . PHE B 1 71 ? 43.421 24.653 113.613 1.00 19.95 2071 PHE B C 1
ATOM 2460 O O . PHE B 1 71 ? 43.288 23.870 112.674 1.00 21.65 2071 PHE B O 1
ATOM 2468 N N . ALA B 1 72 ? 42.555 25.618 113.878 1.00 20.06 2072 ALA B N 1
ATOM 2469 C CA . ALA B 1 72 ? 41.362 25.818 113.076 1.00 19.57 2072 ALA B CA 1
ATOM 2470 C C . ALA B 1 72 ? 41.537 26.998 112.124 1.00 19.35 2072 ALA B C 1
ATOM 2471 O O . ALA B 1 72 ? 41.928 28.092 112.537 1.00 16.70 2072 ALA B O 1
ATOM 2473 N N . PHE B 1 73 ? 41.239 26.765 110.851 1.00 19.45 2073 PHE B N 1
ATOM 2474 C CA . PHE B 1 73 ? 41.365 27.786 109.817 1.00 17.50 2073 PHE B CA 1
ATOM 2475 C C . PHE B 1 73 ? 40.037 27.892 109.079 1.00 17.50 2073 PHE B C 1
ATOM 2476 O O . PHE B 1 73 ? 39.568 26.921 108.495 1.00 19.12 2073 PHE B O 1
ATOM 2484 N N . VAL B 1 74 ? 39.426 29.071 109.113 1.00 17.24 2074 VAL B N 1
ATOM 2485 C CA . VAL B 1 74 ? 38.131 29.268 108.474 1.00 16.97 2074 VAL B CA 1
ATOM 2486 C C . VAL B 1 74 ? 38.180 29.384 106.971 1.00 17.66 2074 VAL B C 1
ATOM 2487 O O . VAL B 1 74 ? 38.837 30.265 106.430 1.00 19.12 2074 VAL B O 1
ATOM 2491 N N . LEU B 1 75 ? 37.452 28.497 106.304 1.00 18.10 2075 LEU B N 1
ATOM 2492 C CA . LEU B 1 75 ? 37.384 28.485 104.853 1.00 17.08 2075 LEU B CA 1
ATOM 2493 C C . LEU B 1 75 ? 36.247 29.370 104.357 1.00 18.49 2075 LEU B C 1
ATOM 2494 O O . LEU B 1 75 ? 36.385 30.070 103.352 1.00 17.88 2075 LEU B O 1
ATOM 2499 N N . SER B 1 76 ? 35.124 29.329 105.068 1.00 19.69 2076 SER B N 1
ATOM 2500 C CA . SER B 1 76 ? 33.955 30.130 104.724 1.00 20.84 2076 SER B CA 1
ATOM 2501 C C . SER B 1 76 ? 32.979 30.177 105.895 1.00 22.86 2076 SER B C 1
ATOM 2502 O O . SER B 1 76 ? 32.890 29.236 106.684 1.00 21.05 2076 SER B O 1
ATOM 2505 N N . GLY B 1 77 ? 32.248 31.283 105.997 1.00 25.25 2077 GLY B N 1
ATOM 2506 C CA . GLY B 1 77 ? 31.303 31.444 107.082 1.00 26.01 2077 GLY B CA 1
ATOM 2507 C C . GLY B 1 77 ? 31.954 32.189 108.229 1.00 26.51 2077 GLY B C 1
ATOM 2508 O O . GLY B 1 77 ? 33.022 32.788 108.060 1.00 28.21 2077 GLY B O 1
ATOM 2509 N N . GLU B 1 78 ? 31.315 32.144 109.395 1.00 25.78 2078 GLU B N 1
ATOM 2510 C CA . GLU B 1 78 ? 31.811 32.819 110.590 1.00 26.87 2078 GLU B CA 1
ATOM 2511 C C . GLU B 1 78 ? 31.698 31.910 111.805 1.00 25.76 2078 GLU B C 1
ATOM 2512 O O . GLU B 1 78 ? 30.648 31.335 112.069 1.00 25.12 2078 GLU B O 1
ATOM 2518 N N . VAL B 1 79 ? 32.788 31.791 112.550 1.00 24.49 2079 VAL B N 1
ATOM 2519 C CA . VAL B 1 79 ? 32.807 30.933 113.720 1.00 22.35 2079 VAL B CA 1
ATOM 2520 C C . VAL B 1 79 ? 33.285 31.668 114.963 1.00 22.26 2079 VAL B C 1
ATOM 2521 O O . VAL B 1 79 ? 34.334 32.322 114.944 1.00 21.44 2079 VAL B O 1
ATOM 2525 N N . ASP B 1 80 ? 32.509 31.563 116.040 1.00 20.72 2080 ASP B N 1
ATOM 2526 C CA . ASP B 1 80 ? 32.886 32.187 117.297 1.00 20.63 2080 ASP B CA 1
ATOM 2527 C C . ASP B 1 80 ? 33.775 31.223 118.069 1.00 19.92 2080 ASP B C 1
ATOM 2528 O O . ASP B 1 80 ? 33.455 30.036 118.212 1.00 19.36 2080 ASP B O 1
ATOM 2533 N N . VAL B 1 81 ? 34.909 31.724 118.541 1.00 19.26 2081 VAL B N 1
ATOM 2534 C CA . VAL B 1 81 ? 35.817 30.901 119.328 1.00 19.41 2081 VAL B CA 1
ATOM 2535 C C . VAL B 1 81 ? 35.825 31.486 120.737 1.00 20.84 2081 VAL B C 1
ATOM 2536 O O . VAL B 1 81 ? 36.160 32.655 120.927 1.00 20.33 2081 VAL B O 1
ATOM 2540 N N . ALA B 1 82 ? 35.429 30.685 121.718 1.00 21.11 2082 ALA B N 1
ATOM 2541 C CA . ALA B 1 82 ? 35.398 31.141 123.105 1.00 21.25 2082 ALA B CA 1
ATOM 2542 C C . ALA B 1 82 ? 36.513 30.456 123.873 1.00 21.33 2082 ALA B C 1
ATOM 2543 O O . ALA B 1 82 ? 36.390 29.284 124.215 1.00 21.54 2082 ALA B O 1
ATOM 2545 N N . VAL B 1 83 ? 37.597 31.186 124.130 1.00 23.07 2083 VAL B N 1
ATOM 2546 C CA . VAL B 1 83 ? 38.758 30.651 124.849 1.00 24.86 2083 VAL B CA 1
ATOM 2547 C C . VAL B 1 83 ? 39.225 31.635 125.909 1.00 26.61 2083 VAL B C 1
ATOM 2548 O O . VAL B 1 83 ? 39.099 32.843 125.729 1.00 26.54 2083 VAL B O 1
ATOM 2552 N N . GLY B 1 84 ? 39.803 31.123 126.993 1.00 28.25 2084 GLY B N 1
ATOM 2553 C CA . GLY B 1 84 ? 40.250 32.006 128.052 1.00 31.18 2084 GLY B CA 1
ATOM 2554 C C . GLY B 1 84 ? 39.013 32.736 128.529 1.00 33.95 2084 GLY B C 1
ATOM 2555 O O . GLY B 1 84 ? 37.984 32.114 128.775 1.00 36.09 2084 GLY B O 1
ATOM 2556 N N . GLY B 1 85 ? 39.079 34.052 128.641 1.00 34.85 2085 GLY B N 1
ATOM 2557 C CA . GLY B 1 85 ? 37.899 34.771 129.082 1.00 37.13 2085 GLY B CA 1
ATOM 2558 C C . GLY B 1 85 ? 37.263 35.564 127.960 1.00 37.65 2085 GLY B C 1
ATOM 2559 O O . GLY B 1 85 ? 36.279 36.273 128.162 1.00 38.44 2085 GLY B O 1
ATOM 2560 N N . GLU B 1 86 ? 37.819 35.428 126.765 1.00 37.27 2086 GLU B N 1
ATOM 2561 C CA . GLU B 1 86 ? 37.328 36.164 125.615 1.00 37.30 2086 GLU B CA 1
ATOM 2562 C C . GLU B 1 86 ? 36.753 35.286 124.507 1.00 34.88 2086 GLU B C 1
ATOM 2563 O O . GLU B 1 86 ? 36.957 34.073 124.485 1.00 35.92 2086 GLU B O 1
ATOM 2569 N N . THR B 1 87 ? 36.012 35.919 123.601 1.00 31.72 2087 THR B N 1
ATOM 2570 C CA . THR B 1 87 ? 35.424 35.234 122.460 1.00 30.62 2087 THR B CA 1
ATOM 2571 C C . THR B 1 87 ? 35.629 36.121 121.224 1.00 29.49 2087 THR B C 1
ATOM 2572 O O . THR B 1 87 ? 35.506 37.348 121.299 1.00 29.65 2087 THR B O 1
ATOM 2576 N N . ARG B 1 88 ? 35.964 35.505 120.094 1.00 27.37 2088 ARG B N 1
ATOM 2577 C CA . ARG B 1 88 ? 36.193 36.248 118.857 1.00 24.32 2088 ARG B CA 1
ATOM 2578 C C . ARG B 1 88 ? 35.513 35.569 117.683 1.00 25.36 2088 ARG B C 1
ATOM 2579 O O . ARG B 1 88 ? 35.470 34.337 117.610 1.00 25.38 2088 ARG B O 1
ATOM 2587 N N . THR B 1 89 ? 34.983 36.367 116.759 1.00 25.26 2089 THR B N 1
ATOM 2588 C CA . THR B 1 89 ? 34.335 35.793 115.591 1.00 24.60 2089 THR B CA 1
ATOM 2589 C C . THR B 1 89 ? 35.431 35.603 114.570 1.00 23.09 2089 THR B C 1
ATOM 2590 O O . THR B 1 89 ? 36.275 36.487 114.367 1.00 23.42 2089 THR B O 1
ATOM 2594 N N . LEU B 1 90 ? 35.446 34.441 113.943 1.00 21.15 2090 LEU B N 1
ATOM 2595 C CA . LEU B 1 90 ? 36.443 34.203 112.922 1.00 21.98 2090 LEU B CA 1
ATOM 2596 C C . LEU B 1 90 ? 35.730 34.051 111.594 1.00 21.84 2090 LEU B C 1
ATOM 2597 O O . LEU B 1 90 ? 34.696 33.387 111.502 1.00 21.28 2090 LEU B O 1
ATOM 2602 N N . ARG B 1 91 ? 36.269 34.697 110.571 1.00 21.90 2091 ARG B N 1
ATOM 2603 C CA . ARG B 1 91 ? 35.687 34.609 109.249 1.00 23.54 2091 ARG B CA 1
ATOM 2604 C C . ARG B 1 91 ? 36.757 34.096 108.302 1.00 23.98 2091 ARG B C 1
ATOM 2605 O O . ARG B 1 91 ? 37.808 33.613 108.738 1.00 21.43 2091 ARG B O 1
ATOM 2613 N N . GLU B 1 92 ? 36.481 34.190 107.010 1.00 24.73 2092 GLU B N 1
ATOM 2614 C CA . GLU B 1 92 ? 37.402 33.717 105.992 1.00 25.99 2092 GLU B CA 1
ATOM 2615 C C . GLU B 1 92 ? 38.859 34.080 106.256 1.00 24.26 2092 GLU B C 1
ATOM 2616 O O . GLU B 1 92 ? 39.209 35.254 106.401 1.00 26.05 2092 GLU B O 1
ATOM 2622 N N . TYR B 1 93 ? 39.694 33.048 106.326 1.00 21.91 2093 TYR B N 1
ATOM 2623 C CA . TYR B 1 93 ? 41.133 33.172 106.547 1.00 21.41 2093 TYR B CA 1
ATOM 2624 C C . TYR B 1 93 ? 41.587 33.616 107.931 1.00 21.55 2093 TYR B C 1
ATOM 2625 O O . TYR B 1 93 ? 42.749 33.992 108.125 1.00 22.47 2093 TYR B O 1
ATOM 2634 N N . ASP B 1 94 ? 40.671 33.580 108.893 1.00 21.47 2094 ASP B N 1
ATOM 2635 C CA . ASP B 1 94 ? 41.018 33.886 110.277 1.00 20.49 2094 ASP B CA 1
ATOM 2636 C C . ASP B 1 94 ? 41.320 32.501 110.829 1.00 19.89 2094 ASP B C 1
ATOM 2637 O O . ASP B 1 94 ? 40.669 31.534 110.446 1.00 19.72 2094 ASP B O 1
ATOM 2642 N N . TYR B 1 95 ? 42.307 32.388 111.709 1.00 20.45 2095 TYR B N 1
ATOM 2643 C CA . TYR B 1 95 ? 42.640 31.088 112.279 1.00 19.11 2095 TYR B CA 1
ATOM 2644 C C . TYR B 1 95 ? 43.016 31.198 113.750 1.00 18.46 2095 TYR B C 1
ATOM 2645 O O . TYR B 1 95 ? 43.246 32.291 114.256 1.00 19.35 2095 TYR B O 1
ATOM 2654 N N . VAL B 1 96 ? 43.073 30.058 114.430 1.00 18.99 2096 VAL B N 1
ATOM 2655 C CA . VAL B 1 96 ? 43.421 30.017 115.845 1.00 18.86 2096 VAL B CA 1
ATOM 2656 C C . VAL B 1 96 ? 44.211 28.772 116.192 1.00 19.95 2096 VAL B C 1
ATOM 2657 O O . VAL B 1 96 ? 43.864 27.662 115.763 1.00 19.91 2096 VAL B O 1
ATOM 2661 N N . TYR B 1 97 ? 45.270 28.955 116.973 1.00 18.42 2097 TYR B N 1
ATOM 2662 C CA . TYR B 1 97 ? 46.054 27.822 117.431 1.00 18.79 2097 TYR B CA 1
ATOM 2663 C C . TYR B 1 97 ? 45.649 27.611 118.889 1.00 19.68 2097 TYR B C 1
ATOM 2664 O O . TYR B 1 97 ? 45.722 28.539 119.692 1.00 19.35 2097 TYR B O 1
ATOM 2673 N N . LEU B 1 98 ? 45.221 26.394 119.221 1.00 19.91 2098 LEU B N 1
ATOM 2674 C CA . LEU B 1 98 ? 44.786 26.066 120.579 1.00 22.02 2098 LEU B CA 1
ATOM 2675 C C . LEU B 1 98 ? 45.651 24.974 121.215 1.00 22.23 2098 LEU B C 1
ATOM 2676 O O . LEU B 1 98 ? 45.715 23.851 120.710 1.00 22.97 2098 LEU B O 1
ATOM 2681 N N . PRO B 1 99 ? 46.326 25.288 122.334 1.00 21.57 2099 PRO B N 1
ATOM 2682 C CA . PRO B 1 99 ? 47.181 24.307 123.021 1.00 22.14 2099 PRO B CA 1
ATOM 2683 C C . PRO B 1 99 ? 46.403 23.025 123.328 1.00 22.16 2099 PRO B C 1
ATOM 2684 O O . PRO B 1 99 ? 45.184 23.062 123.494 1.00 21.04 2099 PRO B O 1
ATOM 2688 N N . ALA B 1 100 ? 47.105 21.898 123.403 1.00 23.65 2100 ALA B N 1
ATOM 2689 C CA . ALA B 1 100 ? 46.465 20.610 123.679 1.00 25.62 2100 ALA B CA 1
ATOM 2690 C C . ALA B 1 100 ? 45.744 20.587 125.030 1.00 27.09 2100 ALA B C 1
ATOM 2691 O O . ALA B 1 100 ? 46.374 20.674 126.085 1.00 25.04 2100 ALA B O 1
ATOM 2693 N N . GLY B 1 101 ? 44.420 20.469 124.989 1.00 28.51 2101 GLY B N 1
ATOM 2694 C CA . GLY B 1 101 ? 43.650 20.433 126.218 1.00 30.03 2101 GLY B CA 1
ATOM 2695 C C . GLY B 1 101 ? 42.883 21.707 126.517 1.00 30.37 2101 GLY B C 1
ATOM 2696 O O . GLY B 1 101 ? 41.798 21.646 127.099 1.00 31.20 2101 GLY B O 1
ATOM 2697 N N . GLU B 1 102 ? 43.447 22.854 126.130 1.00 30.81 2102 GLU B N 1
ATOM 2698 C CA . GLU B 1 102 ? 42.815 24.161 126.343 1.00 30.15 2102 GLU B CA 1
ATOM 2699 C C . GLU B 1 102 ? 41.312 24.104 126.122 1.00 29.73 2102 GLU B C 1
ATOM 2700 O O . GLU B 1 102 ? 40.849 23.749 125.033 1.00 29.52 2102 GLU B O 1
ATOM 2706 N N . LYS B 1 103 ? 40.547 24.455 127.149 1.00 29.86 2103 LYS B N 1
ATOM 2707 C CA . LYS B 1 103 ? 39.103 24.450 127.009 1.00 30.72 2103 LYS B CA 1
ATOM 2708 C C . LYS B 1 103 ? 38.678 25.596 126.103 1.00 27.85 2103 LYS B C 1
ATOM 2709 O O . LYS B 1 103 ? 39.184 26.717 126.211 1.00 26.77 2103 LYS B O 1
ATOM 2715 N N . HIS B 1 104 ? 37.754 25.299 125.199 1.00 24.48 2104 HIS B N 1
ATOM 2716 C CA . HIS B 1 104 ? 37.256 26.293 124.263 1.00 23.40 2104 HIS B CA 1
ATOM 2717 C C . HIS B 1 104 ? 36.026 25.745 123.537 1.00 24.13 2104 HIS B C 1
ATOM 2718 O O . HIS B 1 104 ? 35.725 24.547 123.607 1.00 23.19 2104 HIS B O 1
ATOM 2725 N N . MET B 1 105 ? 35.305 26.629 122.858 1.00 23.69 2105 MET B N 1
ATOM 2726 C CA . MET B 1 105 ? 34.135 26.219 122.102 1.00 25.29 2105 MET B CA 1
ATOM 2727 C C . MET B 1 105 ? 34.133 26.973 120.781 1.00 25.99 2105 MET B C 1
ATOM 2728 O O . MET B 1 105 ? 34.569 28.125 120.700 1.00 26.19 2105 MET B O 1
ATOM 2733 N N . LEU B 1 106 ? 33.653 26.306 119.743 1.00 25.60 2106 LEU B N 1
ATOM 2734 C CA . LEU B 1 106 ? 33.583 26.899 118.422 1.00 24.31 2106 LEU B CA 1
ATOM 2735 C C . LEU B 1 106 ? 32.116 26.907 118.064 1.00 23.38 2106 LEU B C 1
ATOM 2736 O O . LEU B 1 106 ? 31.491 25.863 117.977 1.00 24.34 2106 LEU B O 1
ATOM 2741 N N . THR B 1 107 ? 31.555 28.089 117.888 1.00 23.71 2107 THR B N 1
ATOM 2742 C CA . THR B 1 107 ? 30.154 28.189 117.540 1.00 22.26 2107 THR B CA 1
ATOM 2743 C C . THR B 1 107 ? 30.042 28.825 116.167 1.00 22.49 2107 THR B C 1
ATOM 2744 O O . THR B 1 107 ? 30.673 29.840 115.889 1.00 22.41 2107 THR B O 1
ATOM 2748 N N . ALA B 1 108 ? 29.249 28.212 115.303 1.00 22.16 2108 ALA B N 1
ATOM 2749 C CA . ALA B 1 108 ? 29.076 28.722 113.958 1.00 23.16 2108 ALA B CA 1
ATOM 2750 C C . ALA B 1 108 ? 28.012 29.812 113.904 1.00 24.07 2108 ALA B C 1
ATOM 2751 O O . ALA B 1 108 ? 26.848 29.559 114.204 1.00 24.30 2108 ALA B O 1
ATOM 2753 N N . LYS B 1 109 ? 28.408 31.028 113.541 1.00 25.95 2109 LYS B N 1
ATOM 2754 C CA . LYS B 1 109 ? 27.445 32.118 113.437 1.00 29.03 2109 LYS B CA 1
ATOM 2755 C C . LYS B 1 109 ? 26.601 31.869 112.202 1.00 29.22 2109 LYS B C 1
ATOM 2756 O O . LYS B 1 109 ? 25.405 32.156 112.180 1.00 31.26 2109 LYS B O 1
ATOM 2762 N N . THR B 1 110 ? 27.243 31.321 111.177 1.00 29.95 2110 THR B N 1
ATOM 2763 C CA . THR B 1 110 ? 26.591 31.004 109.910 1.00 29.06 2110 THR B CA 1
ATOM 2764 C C . THR B 1 110 ? 27.097 29.640 109.469 1.00 28.68 2110 THR B C 1
ATOM 2765 O O . THR B 1 110 ? 28.031 29.106 110.068 1.00 29.13 2110 THR B O 1
ATOM 2769 N N . ASP B 1 111 ? 26.483 29.065 108.441 1.00 28.02 2111 ASP B N 1
ATOM 2770 C CA . ASP B 1 111 ? 26.961 27.780 107.952 1.00 28.52 2111 ASP B CA 1
ATOM 2771 C C . ASP B 1 111 ? 28.439 28.021 107.675 1.00 26.80 2111 ASP B C 1
ATOM 2772 O O . ASP B 1 111 ? 28.796 28.965 106.969 1.00 26.30 2111 ASP B O 1
ATOM 2777 N N . ALA B 1 112 ? 29.297 27.181 108.242 1.00 24.44 2112 ALA B N 1
ATOM 2778 C CA . ALA B 1 112 ? 30.727 27.362 108.082 1.00 22.76 2112 ALA B CA 1
ATOM 2779 C C . ALA B 1 112 ? 31.491 26.124 107.678 1.00 22.65 2112 ALA B C 1
ATOM 2780 O O . ALA B 1 112 ? 31.032 24.998 107.852 1.00 23.96 2112 ALA B O 1
ATOM 2782 N N . ARG B 1 113 ? 32.678 26.355 107.136 1.00 22.01 2113 ARG B N 1
ATOM 2783 C CA . ARG B 1 113 ? 33.570 25.280 106.739 1.00 22.30 2113 ARG B CA 1
ATOM 2784 C C . ARG B 1 113 ? 34.912 25.617 107.377 1.00 20.39 2113 ARG B C 1
ATOM 2785 O O . ARG B 1 113 ? 35.423 26.727 107.218 1.00 20.09 2113 ARG B O 1
ATOM 2793 N N . VAL B 1 114 ? 35.465 24.669 108.123 1.00 17.63 2114 VAL B N 1
ATOM 2794 C CA . VAL B 1 114 ? 36.722 24.897 108.821 1.00 16.87 2114 VAL B CA 1
ATOM 2795 C C . VAL B 1 114 ? 37.765 23.825 108.541 1.00 16.77 2114 VAL B C 1
ATOM 2796 O O . VAL B 1 114 ? 37.482 22.631 108.656 1.00 16.25 2114 VAL B O 1
ATOM 2800 N N . SER B 1 115 ? 38.969 24.255 108.173 1.00 16.98 2115 SER B N 1
ATOM 2801 C CA . SER B 1 115 ? 40.071 23.332 107.915 1.00 16.93 2115 SER B CA 1
ATOM 2802 C C . SER B 1 115 ? 40.732 23.160 109.271 1.00 16.58 2115 SER B C 1
ATOM 2803 O O . SER B 1 115 ? 41.129 24.137 109.896 1.00 17.00 2115 SER B O 1
ATOM 2806 N N . VAL B 1 116 ? 40.857 21.917 109.717 1.00 17.66 2116 VAL B N 1
ATOM 2807 C CA . VAL B 1 116 ? 41.419 21.636 111.028 1.00 17.87 2116 VAL B CA 1
ATOM 2808 C C . VAL B 1 116 ? 42.616 20.692 111.040 1.00 18.67 2116 VAL B C 1
ATOM 2809 O O . VAL B 1 116 ? 42.604 19.649 110.386 1.00 18.51 2116 VAL B O 1
ATOM 2813 N N . PHE B 1 117 ? 43.651 21.077 111.785 1.00 19.56 2117 PHE B N 1
ATOM 2814 C CA . PHE B 1 117 ? 44.853 20.263 111.936 1.00 21.93 2117 PHE B CA 1
ATOM 2815 C C . PHE B 1 117 ? 44.950 19.887 113.416 1.00 23.29 2117 PHE B C 1
ATOM 2816 O O . PHE B 1 117 ? 45.013 20.771 114.271 1.00 24.84 2117 PHE B O 1
ATOM 2824 N N . GLU B 1 118 ? 44.957 18.597 113.735 1.00 23.79 2118 GLU B N 1
ATOM 2825 C CA . GLU B 1 118 ? 45.083 18.190 115.133 1.00 25.49 2118 GLU B CA 1
ATOM 2826 C C . GLU B 1 118 ? 46.242 17.224 115.332 1.00 26.57 2118 GLU B C 1
ATOM 2827 O O . GLU B 1 118 ? 46.600 16.466 114.430 1.00 28.64 2118 GLU B O 1
ATOM 2833 N N . LYS B 1 119 ? 46.838 17.267 116.516 1.00 26.05 2119 LYS B N 1
ATOM 2834 C CA . LYS B 1 119 ? 47.946 16.388 116.825 1.00 26.86 2119 LYS B CA 1
ATOM 2835 C C . LYS B 1 119 ? 48.402 16.557 118.264 1.00 26.56 2119 LYS B C 1
ATOM 2836 O O . LYS B 1 119 ? 48.195 17.603 118.882 1.00 25.38 2119 LYS B O 1
ATOM 2842 N N . PRO B 1 120 ? 49.038 15.517 118.818 1.00 26.88 2120 PRO B N 1
ATOM 2843 C CA . PRO B 1 120 ? 49.530 15.564 120.195 1.00 26.11 2120 PRO B CA 1
ATOM 2844 C C . PRO B 1 120 ? 50.651 16.589 120.277 1.00 26.51 2120 PRO B C 1
ATOM 2845 O O . PRO B 1 120 ? 51.089 17.118 119.257 1.00 27.85 2120 PRO B O 1
ATOM 2849 N N . TYR B 1 121 ? 51.120 16.875 121.483 1.00 27.71 2121 TYR B N 1
ATOM 2850 C CA . TYR B 1 121 ? 52.206 17.827 121.638 1.00 27.44 2121 TYR B CA 1
ATOM 2851 C C . TYR B 1 121 ? 53.440 17.128 122.193 1.00 28.04 2121 TYR B C 1
ATOM 2852 O O . TYR B 1 121 ? 53.357 16.433 123.202 1.00 29.23 2121 TYR B O 1
ATOM 2861 N N . GLN B 1 122 ? 54.573 17.297 121.511 1.00 29.86 2122 GLN B N 1
ATOM 2862 C CA . GLN B 1 122 ? 55.844 16.714 121.938 1.00 31.87 2122 GLN B CA 1
ATOM 2863 C C . GLN B 1 122 ? 56.566 17.755 122.776 1.00 33.31 2122 GLN B C 1
ATOM 2864 O O . GLN B 1 122 ? 57.012 18.768 122.245 1.00 33.39 2122 GLN B O 1
ATOM 2870 N N . THR B 1 123 ? 56.691 17.506 124.075 1.00 34.47 2123 THR B N 1
ATOM 2871 C CA . THR B 1 123 ? 57.352 18.453 124.968 1.00 35.44 2123 THR B CA 1
ATOM 2872 C C . THR B 1 123 ? 58.863 18.314 124.959 1.00 36.55 2123 THR B C 1
ATOM 2873 O O . THR B 1 123 ? 59.395 17.218 124.801 1.00 37.67 2123 THR B O 1
ATOM 2877 N N . VAL B 1 124 ? 59.546 19.442 125.103 1.00 38.38 2124 VAL B N 1
ATOM 2878 C CA . VAL B 1 124 ? 61.000 19.459 125.203 1.00 41.54 2124 VAL B CA 1
ATOM 2879 C C . VAL B 1 124 ? 61.153 19.741 126.698 1.00 44.98 2124 VAL B C 1
ATOM 2880 O O . VAL B 1 124 ? 60.209 20.223 127.328 1.00 46.07 2124 VAL B O 1
ATOM 2884 N N . GLU B 1 125 ? 62.315 19.472 127.278 1.00 47.79 2125 GLU B N 1
ATOM 2885 C CA . GLU B 1 125 ? 62.454 19.693 128.710 1.00 49.57 2125 GLU B CA 1
ATOM 2886 C C . GLU B 1 125 ? 62.332 21.143 129.191 1.00 48.16 2125 GLU B C 1
ATOM 2887 O O . GLU B 1 125 ? 61.391 21.480 129.915 1.00 47.98 2125 GLU B O 1
ATOM 2893 N N . GLY B 1 126 ? 63.264 22.004 128.796 1.00 45.96 2126 GLY B N 1
ATOM 2894 C CA . GLY B 1 126 ? 63.201 23.388 129.242 1.00 44.23 2126 GLY B CA 1
ATOM 2895 C C . GLY B 1 126 ? 62.362 24.315 128.378 1.00 43.15 2126 GLY B C 1
ATOM 2896 O O . GLY B 1 126 ? 62.616 25.522 128.329 1.00 43.29 2126 GLY B O 1
ATOM 2897 N N . VAL B 1 127 ? 61.352 23.763 127.710 1.00 41.20 2127 VAL B N 1
ATOM 2898 C CA . VAL B 1 127 ? 60.494 24.549 126.829 1.00 39.21 2127 VAL B CA 1
ATOM 2899 C C . VAL B 1 127 ? 59.037 24.486 127.257 1.00 39.28 2127 VAL B C 1
ATOM 2900 O O . VAL B 1 127 ? 58.436 23.414 127.300 1.00 40.08 2127 VAL B O 1
ATOM 2904 N N . GLN B 1 128 ? 58.467 25.641 127.564 1.00 38.68 2128 GLN B N 1
ATOM 2905 C CA . GLN B 1 128 ? 57.074 25.702 127.979 1.00 38.98 2128 GLN B CA 1
ATOM 2906 C C . GLN B 1 128 ? 56.194 25.725 126.732 1.00 35.75 2128 GLN B C 1
ATOM 2907 O O . GLN B 1 128 ? 56.471 26.465 125.789 1.00 34.57 2128 GLN B O 1
ATOM 2913 N N . ALA B 1 129 ? 55.144 24.907 126.727 1.00 32.08 2129 ALA B N 1
ATOM 2914 C CA . ALA B 1 129 ? 54.240 24.842 125.587 1.00 28.74 2129 ALA B CA 1
ATOM 2915 C C . ALA B 1 129 ? 53.670 26.228 125.289 1.00 27.64 2129 ALA B C 1
ATOM 2916 O O . ALA B 1 129 ? 53.296 26.975 126.198 1.00 26.65 2129 ALA B O 1
ATOM 2918 N N . PRO B 1 130 ? 53.598 26.589 123.999 1.00 25.53 2130 PRO B N 1
ATOM 2919 C CA . PRO B 1 130 ? 53.076 27.893 123.582 1.00 23.66 2130 PRO B CA 1
ATOM 2920 C C . PRO B 1 130 ? 51.597 28.048 123.890 1.00 21.92 2130 PRO B C 1
ATOM 2921 O O . PRO B 1 130 ? 50.872 27.062 123.976 1.00 23.89 2130 PRO B O 1
ATOM 2925 N N . GLY B 1 131 ? 51.157 29.291 124.063 1.00 20.77 2131 GLY B N 1
ATOM 2926 C CA . GLY B 1 131 ? 49.762 29.550 124.368 1.00 19.04 2131 GLY B CA 1
ATOM 2927 C C . GLY B 1 131 ? 48.914 29.824 123.137 1.00 18.89 2131 GLY B C 1
ATOM 2928 O O . GLY B 1 131 ? 49.391 29.724 122.003 1.00 18.10 2131 GLY B O 1
ATOM 2929 N N . VAL B 1 132 ? 47.650 30.168 123.358 1.00 17.03 2132 VAL B N 1
ATOM 2930 C CA . VAL B 1 132 ? 46.751 30.457 122.257 1.00 16.78 2132 VAL B CA 1
ATOM 2931 C C . VAL B 1 132 ? 47.364 31.527 121.348 1.00 17.78 2132 VAL B C 1
ATOM 2932 O O . VAL B 1 132 ? 48.069 32.422 121.810 1.00 17.36 2132 VAL B O 1
ATOM 2936 N N . TYR B 1 133 ? 47.099 31.421 120.053 1.00 18.79 2133 TYR B N 1
ATOM 2937 C CA . TYR B 1 133 ? 47.624 32.372 119.092 1.00 19.79 2133 TYR B CA 1
ATOM 2938 C C . TYR B 1 133 ? 46.599 32.617 117.985 1.00 19.83 2133 TYR B C 1
ATOM 2939 O O . TYR B 1 133 ? 45.985 31.674 117.486 1.00 21.01 2133 TYR B O 1
ATOM 2948 N N . TRP B 1 134 ? 46.401 33.880 117.617 1.00 19.04 2134 TRP B N 1
ATOM 2949 C CA . TRP B 1 134 ? 45.434 34.219 116.580 1.00 17.58 2134 TRP B CA 1
ATOM 2950 C C . TRP B 1 134 ? 46.103 34.907 115.403 1.00 17.50 2134 TRP B C 1
ATOM 2951 O O . TRP B 1 134 ? 47.174 35.502 115.538 1.00 17.48 2134 TRP B O 1
ATOM 2962 N N . GLY B 1 135 ? 45.449 34.836 114.247 1.00 16.97 2135 GLY B N 1
ATOM 2963 C CA . GLY B 1 135 ? 45.984 35.460 113.057 1.00 15.30 2135 GLY B CA 1
ATOM 2964 C C . GLY B 1 135 ? 45.013 35.379 111.900 1.00 16.64 2135 GLY B C 1
ATOM 2965 O O . GLY B 1 135 ? 43.991 34.687 111.979 1.00 16.91 2135 GLY B O 1
ATOM 2966 N N . ASN B 1 136 ? 45.333 36.105 110.832 1.00 16.38 2136 ASN B N 1
ATOM 2967 C CA . ASN B 1 136 ? 44.535 36.136 109.614 1.00 18.41 2136 ASN B CA 1
ATOM 2968 C C . ASN B 1 136 ? 45.533 36.071 108.461 1.00 19.45 2136 ASN B C 1
ATOM 2969 O O . ASN B 1 136 ? 46.439 36.902 108.364 1.00 17.90 2136 ASN B O 1
ATOM 2974 N N . GLU B 1 137 ? 45.349 35.084 107.589 1.00 19.84 2137 GLU B N 1
ATOM 2975 C CA . GLU B 1 137 ? 46.235 34.865 106.458 1.00 19.02 2137 GLU B CA 1
ATOM 2976 C C . GLU B 1 137 ? 46.566 36.136 105.694 1.00 20.74 2137 GLU B C 1
ATOM 2977 O O . GLU B 1 137 ? 47.727 36.383 105.390 1.00 21.83 2137 GLU B O 1
ATOM 2983 N N . ARG B 1 138 ? 45.557 36.946 105.388 1.00 22.48 2138 ARG B N 1
ATOM 2984 C CA . ARG B 1 138 ? 45.790 38.172 104.632 1.00 24.08 2138 ARG B CA 1
ATOM 2985 C C . ARG B 1 138 ? 46.580 39.253 105.375 1.00 28.34 2138 ARG B C 1
ATOM 2986 O O . ARG B 1 138 ? 47.301 40.028 104.747 1.00 27.49 2138 ARG B O 1
ATOM 2994 N N . GLU B 1 139 ? 46.445 39.315 106.702 1.00 33.71 2139 GLU B N 1
ATOM 2995 C CA . GLU B 1 139 ? 47.185 40.302 107.496 1.00 37.80 2139 GLU B CA 1
ATOM 2996 C C . GLU B 1 139 ? 48.673 40.142 107.221 1.00 37.45 2139 GLU B C 1
ATOM 2997 O O . GLU B 1 139 ? 49.380 41.107 106.967 1.00 36.29 2139 GLU B O 1
ATOM 3003 N N . ASN B 1 140 ? 49.116 38.892 107.300 1.00 37.39 2140 ASN B N 1
ATOM 3004 C CA . ASN B 1 140 ? 50.501 38.469 107.097 1.00 37.89 2140 ASN B CA 1
ATOM 3005 C C . ASN B 1 140 ? 51.034 38.810 105.697 1.00 38.37 2140 ASN B C 1
ATOM 3006 O O . ASN B 1 140 ? 50.701 38.143 104.725 1.00 39.35 2140 ASN B O 1
ATOM 3011 N N . PRO B 1 141 ? 51.857 39.864 105.572 1.00 39.51 2141 PRO B N 1
ATOM 3012 C CA . PRO B 1 141 ? 52.390 40.205 104.248 1.00 39.95 2141 PRO B CA 1
ATOM 3013 C C . PRO B 1 141 ? 53.672 39.399 104.085 1.00 39.92 2141 PRO B C 1
ATOM 3014 O O . PRO B 1 141 ? 54.758 39.892 104.371 1.00 41.86 2141 PRO B O 1
ATOM 3018 N N . GLY B 1 142 ? 53.531 38.153 103.649 1.00 39.07 2142 GLY B N 1
ATOM 3019 C CA . GLY B 1 142 ? 54.666 37.258 103.494 1.00 36.33 2142 GLY B CA 1
ATOM 3020 C C . GLY B 1 142 ? 55.959 37.783 102.897 1.00 35.05 2142 GLY B C 1
ATOM 3021 O O . GLY B 1 142 ? 56.152 38.984 102.715 1.00 35.98 2142 GLY B O 1
ATOM 3022 N N . TYR B 1 143 ? 56.859 36.854 102.597 1.00 31.27 2143 TYR B N 1
ATOM 3023 C CA . TYR B 1 143 ? 58.146 37.189 102.011 1.00 27.55 2143 TYR B CA 1
ATOM 3024 C C . TYR B 1 143 ? 58.328 36.445 100.688 1.00 26.34 2143 TYR B C 1
ATOM 3025 O O . TYR B 1 143 ? 57.792 35.350 100.511 1.00 26.77 2143 TYR B O 1
ATOM 3034 N N . PRO B 1 144 ? 59.059 37.040 99.726 1.00 24.83 2144 PRO B N 1
ATOM 3035 C CA . PRO B 1 144 ? 59.259 36.342 98.450 1.00 25.75 2144 PRO B CA 1
ATOM 3036 C C . PRO B 1 144 ? 60.110 35.112 98.762 1.00 27.35 2144 PRO B C 1
ATOM 3037 O O . PRO B 1 144 ? 61.213 35.237 99.291 1.00 22.98 2144 PRO B O 1
ATOM 3041 N N . PHE B 1 145 ? 59.590 33.930 98.450 1.00 28.83 2145 PHE B N 1
ATOM 3042 C CA . PHE B 1 145 ? 60.292 32.704 98.777 1.00 32.40 2145 PHE B CA 1
ATOM 3043 C C . PHE B 1 145 ? 61.794 32.736 98.576 1.00 35.27 2145 PHE B C 1
ATOM 3044 O O . PHE B 1 145 ? 62.543 33.073 99.496 1.00 39.35 2145 PHE B O 1
ATOM 3052 N N . GLU B 1 146 ? 62.255 32.377 97.388 1.00 36.14 2146 GLU B N 1
ATOM 3053 C CA . GLU B 1 146 ? 63.694 32.376 97.155 1.00 37.98 2146 GLU B CA 1
ATOM 3054 C C . GLU B 1 146 ? 64.129 33.731 96.609 1.00 35.53 2146 GLU B C 1
ATOM 3055 O O . GLU B 1 146 ? 65.072 33.820 95.826 1.00 36.77 2146 GLU B O 1
ATOM 3061 N N . GLY B 1 147 ? 63.439 34.782 97.042 1.00 33.56 2147 GLY B N 1
ATOM 3062 C CA . GLY B 1 147 ? 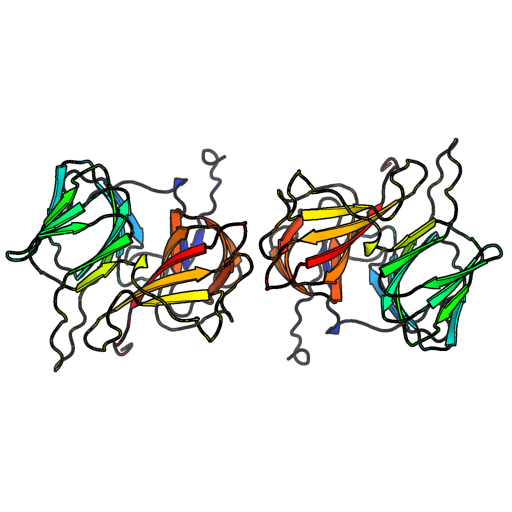63.729 36.122 96.566 1.00 30.11 2147 GLY B CA 1
ATOM 3063 C C . GLY B 1 147 ? 62.854 36.424 95.354 1.00 28.91 2147 GLY B C 1
ATOM 3064 O O . GLY B 1 147 ? 63.015 37.445 94.688 1.00 29.24 2147 GLY B O 1
ATOM 3065 N N . ASP B 1 148 ? 61.915 35.521 95.082 1.00 27.19 2148 ASP B N 1
ATOM 3066 C CA . ASP B 1 148 ? 60.992 35.624 93.953 1.00 25.17 2148 ASP B CA 1
ATOM 3067 C C . ASP B 1 148 ? 59.667 36.214 94.432 1.00 24.70 2148 ASP B C 1
ATOM 3068 O O . ASP B 1 148 ? 58.938 35.577 95.197 1.00 23.85 2148 ASP B O 1
ATOM 3073 N N . ASP B 1 149 ? 59.351 37.426 93.979 1.00 24.84 2149 ASP B N 1
ATOM 3074 C CA . ASP B 1 149 ? 58.115 38.096 94.395 1.00 26.61 2149 ASP B CA 1
ATOM 3075 C C . ASP B 1 149 ? 56.823 37.549 93.775 1.00 25.07 2149 ASP B C 1
ATOM 3076 O O . ASP B 1 149 ? 55.759 38.125 93.963 1.00 24.41 2149 ASP B O 1
ATOM 3081 N N . HIS B 1 150 ? 56.918 36.450 93.031 1.00 24.50 2150 HIS B N 1
ATOM 3082 C CA . HIS B 1 150 ? 55.738 35.815 92.441 1.00 23.32 2150 HIS B CA 1
ATOM 3083 C C . HIS B 1 150 ? 55.457 34.532 93.224 1.00 22.00 2150 HIS B C 1
ATOM 3084 O O . HIS B 1 150 ? 54.578 33.749 92.863 1.00 21.20 2150 HIS B O 1
ATOM 3091 N N . LEU B 1 151 ? 56.228 34.327 94.289 1.00 21.43 2151 LEU B N 1
ATOM 3092 C CA . LEU B 1 151 ? 56.091 33.160 95.163 1.00 20.35 2151 LEU B CA 1
ATOM 3093 C C . LEU B 1 151 ? 56.156 33.660 96.609 1.00 19.15 2151 LEU B C 1
ATOM 3094 O O . LEU B 1 151 ? 57.224 33.693 97.213 1.00 20.18 2151 LEU B O 1
ATOM 3099 N N . ILE B 1 152 ? 55.014 34.053 97.162 1.00 18.63 2152 ILE B N 1
ATOM 3100 C CA . ILE B 1 152 ? 54.970 34.570 98.523 1.00 18.60 2152 ILE B CA 1
ATOM 3101 C C . ILE B 1 152 ? 54.607 33.538 99.584 1.00 19.21 2152 ILE B C 1
ATOM 3102 O O . ILE B 1 152 ? 53.548 32.919 99.529 1.00 16.79 2152 ILE B O 1
ATOM 3107 N N . ALA B 1 153 ? 55.495 33.372 100.559 1.00 19.67 2153 ALA B N 1
ATOM 3108 C CA . ALA B 1 153 ? 55.273 32.440 101.660 1.00 19.10 2153 ALA B CA 1
ATOM 3109 C C . ALA B 1 153 ? 54.848 33.224 102.895 1.00 19.24 2153 ALA B C 1
ATOM 3110 O O . ALA B 1 153 ? 55.429 34.260 103.212 1.00 20.14 2153 ALA B O 1
ATOM 3112 N N . ARG B 1 154 ? 53.831 32.727 103.587 1.00 19.45 2154 ARG B N 1
ATOM 3113 C CA . ARG B 1 154 ? 53.336 33.366 104.797 1.00 18.86 2154 ARG B CA 1
ATOM 3114 C C . ARG B 1 154 ? 53.295 32.358 105.946 1.00 19.98 2154 ARG B C 1
ATOM 3115 O O . ARG B 1 154 ? 52.469 31.450 105.930 1.00 20.80 2154 ARG B O 1
ATOM 3123 N N . LYS B 1 155 ? 54.183 32.510 106.931 1.00 21.07 2155 LYS B N 1
ATOM 3124 C CA . LYS B 1 155 ? 54.196 31.626 108.102 1.00 21.13 2155 LYS B CA 1
ATOM 3125 C C . LYS B 1 155 ? 53.043 32.074 108.990 1.00 20.54 2155 LYS B C 1
ATOM 3126 O O . LYS B 1 155 ? 53.006 33.233 109.402 1.00 19.84 2155 LYS B O 1
ATOM 3132 N N . LEU B 1 156 ? 52.112 31.168 109.287 1.00 19.00 2156 LEU B N 1
ATOM 3133 C CA . LEU B 1 156 ? 50.952 31.520 110.102 1.00 19.61 2156 LEU B CA 1
ATOM 3134 C C . LEU B 1 156 ? 51.139 31.337 111.606 1.00 21.02 2156 LEU B C 1
ATOM 3135 O O . LEU B 1 156 ? 50.401 31.919 112.409 1.00 21.26 2156 LEU B O 1
ATOM 3140 N N . LEU B 1 157 ? 52.116 30.522 111.986 1.00 20.58 2157 LEU B N 1
ATOM 3141 C CA . LEU B 1 157 ? 52.409 30.292 113.394 1.00 20.07 2157 LEU B CA 1
ATOM 3142 C C . LEU B 1 157 ? 53.825 30.784 113.649 1.00 20.85 2157 LEU B C 1
ATOM 3143 O O . LEU B 1 157 ? 54.692 30.676 112.782 1.00 19.74 2157 LEU B O 1
ATOM 3148 N N . PRO B 1 158 ? 54.080 31.342 114.841 1.00 22.08 2158 PRO B N 1
ATOM 3149 C CA . PRO B 1 158 ? 55.442 31.812 115.102 1.00 23.66 2158 PRO B CA 1
ATOM 3150 C C . PRO B 1 158 ? 56.470 30.692 114.909 1.00 24.96 2158 PRO B C 1
ATOM 3151 O O . PRO B 1 158 ? 56.239 29.535 115.272 1.00 24.42 2158 PRO B O 1
ATOM 3155 N N . ASP B 1 159 ? 57.602 31.050 114.318 1.00 27.00 2159 ASP B N 1
ATOM 3156 C CA . ASP B 1 159 ? 58.650 30.090 114.036 1.00 29.52 2159 ASP B CA 1
ATOM 3157 C C . ASP B 1 159 ? 59.621 29.958 115.196 1.00 30.03 2159 ASP B C 1
ATOM 3158 O O . ASP B 1 159 ? 60.800 30.292 115.073 1.00 32.41 2159 ASP B O 1
ATOM 3163 N N . GLU B 1 160 ? 59.120 29.458 116.323 1.00 30.96 2160 GLU B N 1
ATOM 3164 C CA . GLU B 1 160 ? 59.930 29.276 117.522 1.00 29.76 2160 GLU B CA 1
ATOM 3165 C C . GLU B 1 160 ? 60.014 27.800 117.880 1.00 28.57 2160 GLU B C 1
ATOM 3166 O O . GLU B 1 160 ? 59.094 27.030 117.613 1.00 28.63 2160 GLU B O 1
ATOM 3172 N N . PRO B 1 161 ? 61.126 27.387 118.498 1.00 27.63 2161 PRO B N 1
ATOM 3173 C CA . PRO B 1 161 ? 61.329 25.993 118.903 1.00 27.02 2161 PRO B CA 1
ATOM 3174 C C . PRO B 1 161 ? 60.263 25.418 119.844 1.00 25.57 2161 PRO B C 1
ATOM 3175 O O . PRO B 1 161 ? 60.188 24.208 120.015 1.00 25.65 2161 PRO B O 1
ATOM 3179 N N . ALA B 1 162 ? 59.446 26.268 120.458 1.00 24.35 2162 ALA B N 1
ATOM 3180 C CA . ALA B 1 162 ? 58.410 25.773 121.364 1.00 23.10 2162 ALA B CA 1
ATOM 3181 C C . ALA B 1 162 ? 57.334 25.009 120.607 1.00 23.23 2162 ALA B C 1
ATOM 3182 O O . ALA B 1 162 ? 56.800 24.018 121.103 1.00 24.08 2162 ALA B O 1
ATOM 3184 N N . PHE B 1 163 ? 57.010 25.476 119.407 1.00 22.89 2163 PHE B N 1
ATOM 3185 C CA . PHE B 1 163 ? 55.980 24.836 118.599 1.00 22.01 2163 PHE B CA 1
ATOM 3186 C C . PHE B 1 163 ? 56.356 23.477 118.029 1.00 23.10 2163 PHE B C 1
ATOM 3187 O O . PHE B 1 163 ? 57.483 23.248 117.592 1.00 22.53 2163 PHE B O 1
ATOM 3195 N N . ASP B 1 164 ? 55.357 22.604 118.028 1.00 24.32 2164 ASP B N 1
ATOM 3196 C CA . ASP B 1 164 ? 55.426 21.225 117.561 1.00 25.69 2164 ASP B CA 1
ATOM 3197 C C . ASP B 1 164 ? 55.376 21.146 116.024 1.00 24.96 2164 ASP B C 1
ATOM 3198 O O . ASP B 1 164 ? 55.849 20.183 115.410 1.00 24.56 2164 ASP B O 1
ATOM 3203 N N . PHE B 1 165 ? 54.773 22.158 115.411 1.00 22.29 2165 PHE B N 1
ATOM 3204 C CA . PHE B 1 165 ? 54.638 22.201 113.969 1.00 17.82 2165 PHE B CA 1
ATOM 3205 C C . PHE B 1 165 ? 54.519 23.634 113.441 1.00 17.11 2165 PHE B C 1
ATOM 3206 O O . PHE B 1 165 ? 54.667 24.611 114.181 1.00 16.62 2165 PHE B O 1
ATOM 3214 N N . MET B 1 166 ? 54.242 23.745 112.148 1.00 15.80 2166 MET B N 1
ATOM 3215 C CA . MET B 1 166 ? 54.077 25.034 111.494 1.00 15.82 2166 MET B CA 1
ATOM 3216 C C . MET B 1 166 ? 52.990 24.914 110.441 1.00 14.49 2166 MET B C 1
ATOM 3217 O O . MET B 1 166 ? 52.805 23.851 109.854 1.00 15.13 2166 MET B O 1
ATOM 3222 N N . VAL B 1 167 ? 52.249 25.995 110.234 1.00 12.33 2167 VAL B N 1
ATOM 3223 C CA . VAL B 1 167 ? 51.219 26.038 109.213 1.00 11.72 2167 VAL B CA 1
ATOM 3224 C C . VAL B 1 167 ? 51.596 27.262 108.384 1.00 13.40 2167 VAL B C 1
ATOM 3225 O O . VAL B 1 167 ? 52.027 28.267 108.934 1.00 14.16 2167 VAL B O 1
ATOM 3229 N N . SER B 1 168 ? 51.459 27.187 107.067 1.00 16.17 2168 SER B N 1
ATOM 3230 C CA . SER B 1 168 ? 51.805 28.327 106.219 1.00 19.11 2168 SER B CA 1
ATOM 3231 C C . SER B 1 168 ? 51.051 28.319 104.883 1.00 19.78 2168 SER B C 1
ATOM 3232 O O . SER B 1 168 ? 50.374 27.338 104.554 1.00 19.41 2168 SER B O 1
ATOM 3235 N N . THR B 1 169 ? 51.148 29.419 104.131 1.00 19.42 2169 THR B N 1
ATOM 3236 C CA . THR B 1 169 ? 50.508 29.499 102.823 1.00 20.80 2169 THR B CA 1
ATOM 3237 C C . THR B 1 169 ? 51.538 29.849 101.771 1.00 21.96 2169 THR B C 1
ATOM 3238 O O . THR B 1 169 ? 52.409 30.688 101.998 1.00 24.41 2169 THR B O 1
ATOM 3242 N N . MET B 1 170 ? 51.443 29.180 100.626 1.00 22.70 2170 MET B N 1
ATOM 3243 C CA . MET B 1 170 ? 52.327 29.423 99.498 1.00 20.92 2170 MET B CA 1
ATOM 3244 C C . MET B 1 170 ? 51.426 29.964 98.398 1.00 20.25 2170 MET B C 1
ATOM 3245 O O . MET B 1 170 ? 50.445 29.326 98.017 1.00 21.72 2170 MET B O 1
ATOM 3250 N N . SER B 1 171 ? 51.751 31.156 97.911 1.00 18.33 2171 SER B N 1
ATOM 3251 C CA . SER B 1 171 ? 50.967 31.814 96.879 1.00 16.74 2171 SER B CA 1
ATOM 3252 C C . SER B 1 171 ? 51.770 31.951 95.598 1.00 16.27 2171 SER B C 1
ATOM 3253 O O . SER B 1 171 ? 52.933 32.343 95.632 1.00 16.69 2171 SER B O 1
ATOM 3256 N N . PHE B 1 172 ? 51.142 31.624 94.470 1.00 14.27 2172 PHE B N 1
ATOM 3257 C CA . PHE B 1 172 ? 51.812 31.685 93.181 1.00 13.88 2172 PHE B CA 1
ATOM 3258 C C . PHE B 1 172 ? 51.091 32.571 92.170 1.00 14.13 2172 PHE B C 1
ATOM 3259 O O . PHE B 1 172 ? 49.867 32.514 92.043 1.00 12.84 2172 PHE B O 1
ATOM 3267 N N . ALA B 1 173 ? 51.854 33.381 91.446 1.00 14.18 2173 ALA B N 1
ATOM 3268 C CA . ALA B 1 173 ? 51.283 34.222 90.402 1.00 16.41 2173 ALA B CA 1
ATOM 3269 C C . ALA B 1 173 ? 51.063 33.248 89.248 1.00 17.01 2173 ALA B C 1
ATOM 3270 O O . ALA B 1 173 ? 51.760 32.247 89.148 1.00 19.18 2173 ALA B O 1
ATOM 3272 N N . PRO B 1 174 ? 50.099 33.522 88.364 1.00 18.50 2174 PRO B N 1
ATOM 3273 C CA . PRO B 1 174 ? 49.843 32.619 87.242 1.00 20.27 2174 PRO B CA 1
ATOM 3274 C C . PRO B 1 174 ? 50.986 31.795 86.644 1.00 21.51 2174 PRO B C 1
ATOM 3275 O O . PRO B 1 174 ? 50.799 30.617 86.368 1.00 25.24 2174 PRO B O 1
ATOM 3279 N N . GLY B 1 175 ? 52.168 32.354 86.440 1.00 20.91 2175 GLY B N 1
ATOM 3280 C CA . GLY B 1 175 ? 53.204 31.504 85.859 1.00 20.58 2175 GLY B CA 1
ATOM 3281 C C . GLY B 1 175 ? 54.265 30.955 86.803 1.00 19.16 2175 GLY B C 1
ATOM 3282 O O . GLY B 1 175 ? 55.164 30.225 86.385 1.00 18.92 2175 GLY B O 1
ATOM 3283 N N . ALA B 1 176 ? 54.155 31.293 88.081 1.00 17.77 2176 ALA B N 1
ATOM 3284 C CA . ALA B 1 176 ? 55.132 30.882 89.072 1.00 17.15 2176 ALA B CA 1
ATOM 3285 C C . ALA B 1 176 ? 55.183 29.388 89.383 1.00 16.81 2176 ALA B C 1
ATOM 3286 O O . ALA B 1 176 ? 54.274 28.628 89.046 1.00 17.75 2176 ALA B O 1
ATOM 3288 N N . SER B 1 177 ? 56.269 28.979 90.028 1.00 14.17 2177 SER B N 1
ATOM 3289 C CA . SER B 1 177 ? 56.468 27.587 90.417 1.00 15.65 2177 SER B CA 1
ATOM 3290 C C . SER B 1 177 ? 57.543 27.528 91.494 1.00 15.27 2177 SER B C 1
ATOM 3291 O O . SER B 1 177 ? 58.289 28.487 91.672 1.00 15.45 2177 SER B O 1
ATOM 3294 N N . LEU B 1 178 ? 57.610 26.421 92.227 1.00 14.63 2178 LEU B N 1
ATOM 3295 C CA . LEU B 1 178 ? 58.653 26.272 93.231 1.00 15.19 2178 LEU B CA 1
ATOM 3296 C C . LEU B 1 178 ? 59.955 26.268 92.411 1.00 16.05 2178 LEU B C 1
ATOM 3297 O O . LEU B 1 178 ? 59.977 25.781 91.279 1.00 16.52 2178 LEU B O 1
ATOM 3302 N N . PRO B 1 179 ? 61.046 26.828 92.954 1.00 14.52 2179 PRO B N 1
ATOM 3303 C CA . PRO B 1 179 ? 62.335 26.874 92.242 1.00 15.24 2179 PRO B CA 1
ATOM 3304 C C . PRO B 1 179 ? 63.024 25.526 92.009 1.00 16.49 2179 PRO B C 1
ATOM 3305 O O . PRO B 1 179 ? 63.830 25.384 91.089 1.00 15.90 2179 PRO B O 1
ATOM 3309 N N . TYR B 1 180 ? 62.706 24.541 92.841 1.00 18.18 2180 TYR B N 1
ATOM 3310 C CA . TYR B 1 180 ? 63.291 23.208 92.718 1.00 20.98 2180 TYR B CA 1
ATOM 3311 C C . TYR B 1 180 ? 62.330 22.199 93.346 1.00 19.78 2180 TYR B C 1
ATOM 3312 O O . TYR B 1 180 ? 61.428 22.587 94.089 1.00 22.53 2180 TYR B O 1
ATOM 3321 N N . ALA B 1 181 ? 62.491 20.917 93.039 1.00 16.91 2181 ALA B N 1
ATOM 3322 C CA . ALA B 1 181 ? 61.634 19.901 93.634 1.00 16.84 2181 ALA B CA 1
ATOM 3323 C C . ALA B 1 181 ? 62.124 19.707 95.065 1.00 17.51 2181 ALA B C 1
ATOM 3324 O O . ALA B 1 181 ? 63.321 19.573 95.291 1.00 18.56 2181 ALA B O 1
ATOM 3326 N N . GLU B 1 182 ? 61.215 19.704 96.031 1.00 18.28 2182 GLU B N 1
ATOM 3327 C CA . GLU B 1 182 ? 61.602 19.536 97.427 1.00 19.28 2182 GLU B CA 1
ATOM 3328 C C . GLU B 1 182 ? 61.539 18.099 97.908 1.00 20.43 2182 GLU B C 1
ATOM 3329 O O . GLU B 1 182 ? 60.656 17.336 97.514 1.00 20.82 2182 GLU B O 1
ATOM 3335 N N . VAL B 1 183 ? 62.491 17.736 98.762 1.00 21.78 2183 VAL B N 1
ATOM 3336 C CA . VAL B 1 183 ? 62.549 16.406 99.352 1.00 22.49 2183 VAL B CA 1
ATOM 3337 C C . VAL B 1 183 ? 63.035 16.593 100.778 1.00 26.41 2183 VAL B C 1
ATOM 3338 O O . VAL B 1 183 ? 64.156 17.050 100.996 1.00 24.33 2183 VAL B O 1
ATOM 3342 N N . HIS B 1 184 ? 62.177 16.256 101.738 1.00 31.39 2184 HIS B N 1
ATOM 3343 C CA . HIS B 1 184 ? 62.494 16.388 103.159 1.00 38.34 2184 HIS B CA 1
ATOM 3344 C C . HIS B 1 184 ? 61.766 15.348 104.015 1.00 39.61 2184 HIS B C 1
ATOM 3345 O O . HIS B 1 184 ? 60.749 14.800 103.597 1.00 41.09 2184 HIS B O 1
ATOM 3352 N N . TYR B 1 185 ? 62.294 15.083 105.211 1.00 41.10 2185 TYR B N 1
ATOM 3353 C CA . TYR B 1 185 ? 61.721 14.088 106.128 1.00 44.55 2185 TYR B CA 1
ATOM 3354 C C . TYR B 1 185 ? 60.291 14.388 106.607 1.00 44.59 2185 TYR B C 1
ATOM 3355 O O . TYR B 1 185 ? 59.453 13.490 106.698 1.00 43.65 2185 TYR B O 1
ATOM 3364 N N . MET B 1 186 ? 60.025 15.652 106.916 1.00 45.29 2186 MET B N 1
ATOM 3365 C CA . MET B 1 186 ? 58.713 16.089 107.386 1.00 46.86 2186 MET B CA 1
ATOM 3366 C C . MET B 1 186 ? 57.602 15.825 106.366 1.00 46.24 2186 MET B C 1
ATOM 3367 O O . MET B 1 186 ? 57.768 16.086 105.170 1.00 46.91 2186 MET B O 1
ATOM 3372 N N . GLU B 1 187 ? 56.476 15.292 106.837 1.00 45.09 2187 GLU B N 1
ATOM 3373 C CA . GLU B 1 187 ? 55.347 15.015 105.954 1.00 42.84 2187 GLU B CA 1
ATOM 3374 C C . GLU B 1 187 ? 54.562 16.286 105.671 1.00 40.73 2187 GLU B C 1
ATOM 3375 O O . GLU B 1 187 ? 54.799 17.326 106.287 1.00 42.53 2187 GLU B O 1
ATOM 3381 N N . HIS B 1 188 ? 53.622 16.204 104.741 1.00 38.57 2188 HIS B N 1
ATOM 3382 C CA . HIS B 1 188 ? 52.838 17.376 104.394 1.00 37.14 2188 HIS B CA 1
ATOM 3383 C C . HIS B 1 188 ? 51.332 17.173 104.348 1.00 32.82 2188 HIS B C 1
ATOM 3384 O O . HIS B 1 188 ? 50.837 16.136 103.911 1.00 30.34 2188 HIS B O 1
ATOM 3391 N N . GLY B 1 189 ? 50.626 18.194 104.818 1.00 29.12 2189 GLY B N 1
ATOM 3392 C CA . GLY B 1 189 ? 49.178 18.216 104.812 1.00 26.54 2189 GLY B CA 1
ATOM 3393 C C . GLY B 1 189 ? 48.892 19.428 103.948 1.00 23.35 2189 GLY B C 1
ATOM 3394 O O . GLY B 1 189 ? 49.201 20.555 104.336 1.00 23.35 2189 GLY B O 1
ATOM 3395 N N . LEU B 1 190 ? 48.311 19.204 102.776 1.00 19.97 2190 LEU B N 1
ATOM 3396 C CA . LEU B 1 190 ? 48.062 20.296 101.850 1.00 18.65 2190 LEU B CA 1
ATOM 3397 C C . LEU B 1 190 ? 46.588 20.502 101.505 1.00 17.38 2190 LEU B C 1
ATOM 3398 O O . LEU B 1 190 ? 45.851 19.556 101.287 1.00 18.40 2190 LEU B O 1
ATOM 3403 N N . LEU B 1 191 ? 46.167 21.758 101.474 1.00 17.13 2191 LEU B N 1
ATOM 3404 C CA . LEU B 1 191 ? 44.807 22.114 101.098 1.00 14.62 2191 LEU B CA 1
ATOM 3405 C C . LEU B 1 191 ? 44.909 23.271 100.104 1.00 15.57 2191 LEU B C 1
ATOM 3406 O O . LEU B 1 191 ? 45.494 24.317 100.411 1.00 13.65 2191 LEU B O 1
ATOM 3411 N N . MET B 1 192 ? 44.361 23.065 98.908 1.00 14.62 2192 MET B N 1
ATOM 3412 C CA . MET B 1 192 ? 44.360 24.095 97.877 1.00 15.23 2192 MET B CA 1
ATOM 3413 C C . MET B 1 192 ? 43.282 25.105 98.270 1.00 15.60 2192 MET B C 1
ATOM 3414 O O . MET B 1 192 ? 42.116 24.748 98.418 1.00 17.75 2192 MET B O 1
ATOM 3419 N N . LEU B 1 193 ? 43.670 26.362 98.447 1.00 15.55 2193 LEU B N 1
ATOM 3420 C CA . LEU B 1 193 ? 42.724 27.398 98.829 1.00 13.60 2193 LEU B CA 1
ATOM 3421 C C . LEU B 1 193 ? 42.232 28.196 97.636 1.00 14.38 2193 LEU B C 1
ATOM 3422 O O . LEU B 1 193 ? 41.047 28.492 97.522 1.00 13.92 2193 LEU B O 1
ATOM 3427 N N . GLU B 1 194 ? 43.158 28.542 96.750 1.00 15.55 2194 GLU B N 1
ATOM 3428 C CA . GLU B 1 194 ? 42.856 29.339 95.566 1.00 17.80 2194 GLU B CA 1
ATOM 3429 C C . GLU B 1 194 ? 43.633 28.860 94.332 1.00 16.94 2194 GLU B C 1
ATOM 3430 O O . GLU B 1 194 ? 44.657 28.195 94.455 1.00 15.90 2194 GLU B O 1
ATOM 3436 N N . GLY B 1 195 ? 43.132 29.208 93.149 1.00 17.46 2195 GLY B N 1
ATOM 3437 C CA . GLY B 1 195 ? 43.801 28.860 91.905 1.00 17.50 2195 GLY B CA 1
ATOM 3438 C C . GLY B 1 195 ? 43.773 27.421 91.422 1.00 17.60 2195 GLY B C 1
ATOM 3439 O O . GLY B 1 195 ? 42.897 26.635 91.785 1.00 17.86 2195 GLY B O 1
ATOM 3440 N N . GLU B 1 196 ? 44.757 27.081 90.595 1.00 16.83 2196 GLU B N 1
ATOM 3441 C CA . GLU B 1 196 ? 44.859 25.747 90.020 1.00 18.52 2196 GLU B CA 1
ATOM 3442 C C . GLU B 1 196 ? 46.214 25.549 89.331 1.00 17.28 2196 GLU B C 1
ATOM 3443 O O . GLU B 1 196 ? 46.928 26.517 89.057 1.00 17.76 2196 GLU B O 1
ATOM 3449 N N . GLY B 1 197 ? 46.563 24.301 89.037 1.00 16.91 2197 GLY B N 1
ATOM 3450 C CA . GLY B 1 197 ? 47.82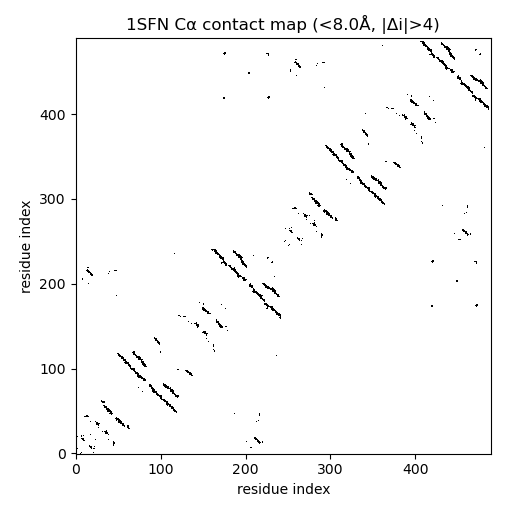7 24.054 88.368 1.00 17.29 2197 GLY B CA 1
ATOM 3451 C C . GLY B 1 197 ? 48.217 22.596 88.295 1.00 17.83 2197 GLY B C 1
ATOM 3452 O O . GLY B 1 197 ? 47.361 21.718 88.267 1.00 17.63 2197 GLY B O 1
ATOM 3453 N N . LEU B 1 198 ? 49.518 22.335 88.268 1.00 17.27 2198 LEU B N 1
ATOM 3454 C CA . LEU B 1 198 ? 50.014 20.968 88.199 1.00 17.25 2198 LEU B CA 1
ATOM 3455 C C . LEU B 1 198 ? 50.961 20.676 89.353 1.00 17.97 2198 LEU B C 1
ATOM 3456 O O . LEU B 1 198 ? 51.965 21.368 89.544 1.00 18.39 2198 LEU B O 1
ATOM 3461 N N . TYR B 1 199 ? 50.636 19.650 90.129 1.00 16.55 2199 TYR B N 1
ATOM 3462 C CA . TYR B 1 199 ? 51.473 19.279 91.247 1.00 15.54 2199 TYR B CA 1
ATOM 3463 C C . TYR B 1 199 ? 52.222 17.999 90.905 1.00 15.69 2199 TYR B C 1
ATOM 3464 O O . TYR B 1 199 ? 51.620 16.988 90.545 1.00 16.49 2199 TYR B O 1
ATOM 3473 N N . LYS B 1 200 ? 53.543 18.048 91.000 1.00 14.73 2200 LYS B N 1
ATOM 3474 C CA . LYS B 1 200 ? 54.338 16.876 90.725 1.00 12.99 2200 LYS B CA 1
ATOM 3475 C C . LYS B 1 200 ? 54.622 16.185 92.049 1.00 14.06 2200 LYS B C 1
ATOM 3476 O O . LYS B 1 200 ? 55.143 16.798 92.979 1.00 15.05 2200 LYS B O 1
ATOM 3482 N N . LEU B 1 201 ? 54.249 14.915 92.142 1.00 15.55 2201 LEU B N 1
ATOM 3483 C CA . LEU B 1 201 ? 54.482 14.128 93.347 1.00 15.64 2201 LEU B CA 1
ATOM 3484 C C . LEU B 1 201 ? 55.231 12.907 92.864 1.00 17.70 2201 LEU B C 1
ATOM 3485 O O . LEU B 1 201 ? 54.702 12.116 92.093 1.00 17.13 2201 LEU B O 1
ATOM 3490 N N . GLU B 1 202 ? 56.470 12.764 93.318 1.00 21.00 2202 GLU B N 1
ATOM 3491 C CA . GLU B 1 202 ? 57.313 11.660 92.897 1.00 24.68 2202 GLU B CA 1
ATOM 3492 C C . GLU B 1 202 ? 57.535 11.776 91.391 1.00 26.84 2202 GLU B C 1
ATOM 3493 O O . GLU B 1 202 ? 58.133 12.748 90.928 1.00 25.92 2202 GLU B O 1
ATOM 3499 N N . GLU B 1 203 ? 57.022 10.819 90.627 1.00 29.81 2203 GLU B N 1
ATOM 3500 C CA . GLU B 1 203 ? 57.224 10.816 89.179 1.00 33.83 2203 GLU B CA 1
ATOM 3501 C C . GLU B 1 203 ? 56.067 11.339 88.334 1.00 33.48 2203 GLU B C 1
ATOM 3502 O O . GLU B 1 203 ? 56.211 11.498 87.122 1.00 34.80 2203 GLU B O 1
ATOM 3508 N N . ASN B 1 204 ? 54.925 11.604 88.955 1.00 32.48 2204 ASN B N 1
ATOM 3509 C CA . ASN B 1 204 ? 53.765 12.061 88.197 1.00 32.12 2204 ASN B CA 1
ATOM 3510 C C . ASN B 1 204 ? 53.386 13.528 88.376 1.00 30.36 2204 ASN B C 1
ATOM 3511 O O . ASN B 1 204 ? 53.777 14.177 89.347 1.00 28.73 2204 ASN B O 1
ATOM 3516 N N . TYR B 1 205 ? 52.630 14.039 87.408 1.00 27.81 2205 TYR B N 1
ATOM 3517 C CA . TYR B 1 205 ? 52.123 15.402 87.446 1.00 25.27 2205 TYR B CA 1
ATOM 3518 C C . TYR B 1 205 ? 50.612 15.275 87.620 1.00 24.57 2205 TYR B C 1
ATOM 3519 O O . TYR B 1 205 ? 49.967 14.484 86.929 1.00 25.25 2205 TYR B O 1
ATOM 3528 N N . TYR B 1 206 ? 50.054 16.036 88.555 1.00 22.23 2206 TYR B N 1
ATOM 3529 C CA . TYR B 1 206 ? 48.618 15.992 88.819 1.00 21.58 2206 TYR B CA 1
ATOM 3530 C C . TYR B 1 206 ? 47.950 17.350 88.692 1.00 19.62 2206 TYR B C 1
ATOM 3531 O O . TYR B 1 206 ? 48.384 18.330 89.309 1.00 19.90 2206 TYR B O 1
ATOM 3540 N N . PRO B 1 207 ? 46.880 17.431 87.889 1.00 16.29 2207 PRO B N 1
ATOM 3541 C CA . PRO B 1 207 ? 46.193 18.714 87.748 1.00 13.37 2207 PRO B CA 1
ATOM 3542 C C . PRO B 1 207 ? 45.327 18.853 88.994 1.00 10.90 2207 PRO B C 1
ATOM 3543 O O . PRO B 1 207 ? 44.600 17.924 89.339 1.00 11.56 2207 PRO B O 1
ATOM 3547 N N . VAL B 1 208 ? 45.422 19.995 89.671 1.00 8.63 2208 VAL B N 1
ATOM 3548 C CA . VAL B 1 208 ? 44.662 20.244 90.893 1.00 7.50 2208 VAL B CA 1
ATOM 3549 C C . VAL B 1 208 ? 44.062 21.650 90.917 1.00 9.89 2208 VAL B C 1
ATOM 3550 O O . VAL B 1 208 ? 44.504 22.530 90.160 1.00 9.79 2208 VAL B O 1
ATOM 3554 N N . THR B 1 209 ? 43.061 21.846 91.783 1.00 9.32 2209 THR B N 1
ATOM 3555 C CA . THR B 1 209 ? 42.368 23.140 91.970 1.00 10.53 2209 THR B CA 1
ATOM 3556 C C . THR B 1 209 ? 41.975 23.360 93.419 1.00 11.99 2209 THR B C 1
ATOM 3557 O O . THR B 1 209 ? 42.057 22.462 94.255 1.00 11.61 2209 THR B O 1
ATOM 3561 N N . ALA B 1 210 ? 41.490 24.564 93.684 1.00 14.47 2210 ALA B N 1
ATOM 3562 C CA . ALA B 1 210 ? 41.017 24.932 95.006 1.00 15.45 2210 ALA B CA 1
ATOM 3563 C C . ALA B 1 210 ? 40.051 23.833 95.425 1.00 16.08 2210 ALA B C 1
ATOM 3564 O O . ALA B 1 210 ? 39.209 23.420 94.627 1.00 15.04 2210 ALA B O 1
ATOM 3566 N N . GLY B 1 211 ? 40.183 23.357 96.663 1.00 16.25 2211 GLY B N 1
ATOM 3567 C CA . GLY B 1 211 ? 39.317 22.301 97.161 1.00 14.78 2211 GLY B CA 1
ATOM 3568 C C . GLY B 1 211 ? 40.079 21.010 97.400 1.00 15.92 2211 GLY B C 1
ATOM 3569 O O . GLY B 1 211 ? 39.825 20.288 98.364 1.00 18.42 2211 GLY B O 1
ATOM 3570 N N . ASP B 1 212 ? 41.029 20.731 96.517 1.00 14.69 2212 ASP B N 1
ATOM 3571 C CA . ASP B 1 212 ? 41.852 19.532 96.586 1.00 14.17 2212 ASP B CA 1
ATOM 3572 C C . ASP B 1 212 ? 42.755 19.431 97.810 1.00 15.01 2212 ASP B C 1
ATOM 3573 O O . ASP B 1 212 ? 43.381 20.412 98.230 1.00 16.36 2212 ASP B O 1
ATOM 3578 N N . ILE B 1 213 ? 42.825 18.232 98.376 1.00 14.28 2213 ILE B N 1
ATOM 3579 C CA . ILE B 1 213 ? 43.692 17.979 99.516 1.00 13.81 2213 ILE B CA 1
ATOM 3580 C C . ILE B 1 213 ? 44.822 17.099 99.003 1.00 14.51 2213 ILE B C 1
ATOM 3581 O O . ILE B 1 213 ? 44.616 16.290 98.105 1.00 12.81 2213 ILE B O 1
ATOM 3586 N N . ILE B 1 214 ? 46.017 17.268 99.553 1.00 15.29 2214 ILE B N 1
ATOM 3587 C CA . ILE B 1 214 ? 47.142 16.449 99.140 1.00 16.94 2214 ILE B CA 1
ATOM 3588 C C . ILE B 1 214 ? 47.985 16.004 100.317 1.00 18.71 2214 ILE B C 1
ATOM 3589 O O . ILE B 1 214 ? 48.316 16.795 101.205 1.00 17.72 2214 ILE B O 1
ATOM 3594 N N . TRP B 1 215 ? 48.304 14.716 100.328 1.00 20.46 2215 TRP B N 1
ATOM 3595 C CA . TRP B 1 215 ? 49.134 14.158 101.368 1.00 22.01 2215 TRP B CA 1
ATOM 3596 C C . TRP B 1 215 ? 50.476 13.803 100.748 1.00 23.25 2215 TRP B C 1
ATOM 3597 O O . TRP B 1 215 ? 50.548 13.040 99.780 1.00 22.16 2215 TRP B O 1
ATOM 3608 N N . MET B 1 216 ? 51.537 14.359 101.316 1.00 26.12 2216 MET B N 1
ATOM 3609 C CA . MET B 1 216 ? 52.881 14.097 100.834 1.00 29.02 2216 MET B CA 1
ATOM 3610 C C . MET B 1 216 ? 53.642 13.324 101.900 1.00 30.23 2216 MET B C 1
ATOM 3611 O O . MET B 1 216 ? 53.801 13.786 103.031 1.00 30.63 2216 MET B O 1
ATOM 3616 N N . GLY B 1 217 ? 54.089 12.129 101.536 1.00 32.39 2217 GLY B N 1
ATOM 3617 C CA . GLY B 1 217 ? 54.826 11.296 102.466 1.00 34.56 2217 GLY B CA 1
ATOM 3618 C C . GLY B 1 217 ? 56.245 11.789 102.646 1.00 37.43 2217 GLY B C 1
ATOM 3619 O O . GLY B 1 217 ? 56.777 12.507 101.799 1.00 36.73 2217 GLY B O 1
ATOM 3620 N N . ALA B 1 218 ? 56.860 11.407 103.757 1.00 39.52 2218 ALA B N 1
ATOM 3621 C CA . ALA B 1 218 ? 58.224 11.816 104.040 1.00 39.12 2218 ALA B CA 1
ATOM 3622 C C . ALA B 1 218 ? 59.130 11.496 102.854 1.00 37.08 2218 ALA B C 1
ATOM 3623 O O . ALA B 1 218 ? 59.078 10.394 102.289 1.00 37.09 2218 ALA B O 1
ATOM 3625 N N . HIS B 1 219 ? 59.948 12.479 102.484 1.00 35.56 2219 HIS B N 1
ATOM 3626 C CA . HIS B 1 219 ? 60.892 12.362 101.374 1.00 35.08 2219 HIS B CA 1
ATOM 3627 C C . HIS B 1 219 ? 60.202 12.215 100.021 1.00 32.07 2219 HIS B C 1
ATOM 3628 O O . HIS B 1 219 ? 60.767 11.672 99.074 1.00 31.68 2219 HIS B O 1
ATOM 3635 N N . CYS B 1 220 ? 58.971 12.701 99.932 1.00 27.92 2220 CYS B N 1
ATOM 3636 C CA . CYS B 1 220 ? 58.255 12.620 98.677 1.00 23.72 2220 CYS B CA 1
ATOM 3637 C C . CYS B 1 220 ? 58.638 13.827 97.829 1.00 21.77 2220 CYS B C 1
ATOM 3638 O O . CYS B 1 220 ? 58.344 14.971 98.189 1.00 19.80 2220 CYS B O 1
ATOM 3641 N N . PRO B 1 221 ? 59.341 13.590 96.710 1.00 18.91 2221 PRO B N 1
ATOM 3642 C CA . PRO B 1 221 ? 59.747 14.689 95.824 1.00 18.83 2221 PRO B CA 1
A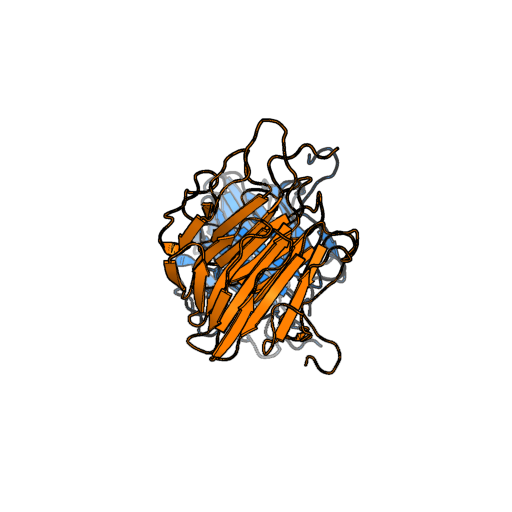TOM 3643 C C . PRO B 1 221 ? 58.496 15.486 95.463 1.00 17.39 2221 PRO B C 1
ATOM 3644 O O . PRO B 1 221 ? 57.501 14.910 95.025 1.00 17.96 2221 PRO B O 1
ATOM 3648 N N . GLN B 1 222 ? 58.535 16.799 95.655 1.00 15.72 2222 GLN B N 1
ATOM 3649 C CA . GLN B 1 222 ? 57.374 17.625 95.355 1.00 16.43 2222 GLN B CA 1
ATOM 3650 C C . GLN B 1 222 ? 57.708 18.942 94.676 1.00 15.47 2222 GLN B C 1
ATOM 3651 O O . GLN B 1 222 ? 58.746 19.554 94.947 1.00 12.96 2222 GLN B O 1
ATOM 3657 N N . TRP B 1 223 ? 56.800 19.367 93.798 1.00 13.61 2223 TRP B N 1
ATOM 3658 C CA . TRP B 1 223 ? 56.940 20.601 93.042 1.00 13.56 2223 TRP B CA 1
ATOM 3659 C C . TRP B 1 223 ? 55.563 21.065 92.575 1.00 14.25 2223 TRP B C 1
ATOM 3660 O O . TRP B 1 223 ? 54.640 20.250 92.421 1.00 13.71 2223 TRP B O 1
ATOM 3671 N N . TYR B 1 224 ? 55.426 22.372 92.352 1.00 14.09 2224 TYR B N 1
ATOM 3672 C CA . TYR B 1 224 ? 54.162 22.931 91.893 1.00 14.30 2224 TYR B CA 1
ATOM 3673 C C . TYR B 1 224 ? 54.309 24.061 90.883 1.00 13.84 2224 TYR B C 1
ATOM 3674 O O . TYR B 1 224 ? 55.208 24.894 90.981 1.00 14.30 2224 TYR B O 1
ATOM 3683 N N . GLY B 1 225 ? 53.402 24.078 89.915 1.00 13.43 2225 GLY B N 1
ATOM 3684 C CA . GLY B 1 225 ? 53.401 25.111 88.895 1.00 12.76 2225 GLY B CA 1
ATOM 3685 C C . GLY B 1 225 ? 51.995 25.668 88.819 1.00 13.48 2225 GLY B C 1
ATOM 3686 O O . GLY B 1 225 ? 51.045 24.907 88.614 1.00 14.47 2225 GLY B O 1
ATOM 3687 N N . ALA B 1 226 ? 51.854 26.982 88.993 1.00 12.88 2226 ALA B N 1
ATOM 3688 C CA . ALA B 1 226 ? 50.545 27.633 88.963 1.00 12.04 2226 ALA B CA 1
ATOM 3689 C C . ALA B 1 226 ? 50.092 27.976 87.551 1.00 13.41 2226 ALA B C 1
ATOM 3690 O O . ALA B 1 226 ? 50.867 28.489 86.751 1.00 13.00 2226 ALA B O 1
ATOM 3692 N N . LEU B 1 227 ? 48.829 27.686 87.251 1.00 14.71 2227 LEU B N 1
ATOM 3693 C CA . LEU B 1 227 ? 48.266 27.968 85.931 1.00 15.80 2227 LEU B CA 1
ATOM 3694 C C . LEU B 1 227 ? 46.979 28.792 86.033 1.00 16.67 2227 LEU B C 1
ATOM 3695 O O . LEU B 1 227 ? 46.507 29.088 87.135 1.00 16.33 2227 LEU B O 1
ATOM 3700 N N . GLY B 1 228 ? 46.421 29.163 84.882 1.00 16.59 2228 GLY B N 1
ATOM 3701 C CA . GLY B 1 228 ? 45.194 29.940 84.869 1.00 17.82 2228 GLY B CA 1
ATOM 3702 C C . GLY B 1 228 ? 45.420 31.432 85.003 1.00 19.36 2228 GLY B C 1
ATOM 3703 O O . GLY B 1 228 ? 46.548 31.906 84.906 1.00 20.59 2228 GLY B O 1
ATOM 3704 N N . ARG B 1 229 ? 44.351 32.180 85.241 1.00 20.91 2229 ARG B N 1
ATOM 3705 C CA . ARG B 1 229 ? 44.465 33.626 85.371 1.00 22.66 2229 ARG B CA 1
ATOM 3706 C C . ARG B 1 229 ? 44.606 34.121 86.804 1.00 22.86 2229 ARG B C 1
ATOM 3707 O O . ARG B 1 229 ? 45.091 35.226 87.035 1.00 24.56 2229 ARG B O 1
ATOM 3715 N N . ASN B 1 230 ? 44.180 33.312 87.764 1.00 22.28 2230 ASN B N 1
ATOM 3716 C CA . ASN B 1 230 ? 44.262 33.706 89.163 1.00 22.34 2230 ASN B CA 1
ATOM 3717 C C . ASN B 1 230 ? 45.491 33.135 89.858 1.00 21.98 2230 ASN B C 1
ATOM 3718 O O . ASN B 1 230 ? 46.124 32.195 89.376 1.00 22.46 2230 ASN B O 1
ATOM 3723 N N . TRP B 1 231 ? 45.834 33.718 90.997 1.00 19.86 2231 TRP B N 1
ATOM 3724 C CA . TRP B 1 231 ? 46.968 33.243 91.763 1.00 17.51 2231 TRP B CA 1
ATOM 3725 C C . TRP B 1 231 ? 46.561 31.944 92.433 1.00 17.61 2231 TRP B C 1
ATOM 3726 O O . TRP B 1 231 ? 45.377 31.706 92.684 1.00 17.32 2231 TRP B O 1
ATOM 3737 N N . SER B 1 232 ? 47.538 31.097 92.718 1.00 15.84 2232 SER B N 1
ATOM 3738 C CA . SER B 1 232 ? 47.245 29.865 93.424 1.00 15.07 2232 SER B CA 1
ATOM 3739 C C . SER B 1 232 ? 47.653 30.135 94.862 1.00 14.87 2232 SER B C 1
ATOM 3740 O O . SER B 1 232 ? 48.510 30.980 95.125 1.00 14.23 2232 SER B O 1
ATOM 3743 N N . LYS B 1 233 ? 47.027 29.434 95.794 1.00 14.85 2233 LYS B N 1
ATOM 3744 C CA . LYS B 1 233 ? 47.369 29.583 97.195 1.00 13.82 2233 LYS B CA 1
ATOM 3745 C C . LYS B 1 233 ? 46.980 28.295 97.895 1.00 12.05 2233 LYS B C 1
ATOM 3746 O O . LYS B 1 233 ? 45.884 27.782 97.695 1.00 11.94 2233 LYS B O 1
ATOM 3752 N N . TYR B 1 234 ? 47.887 27.744 98.685 1.00 11.48 2234 TYR B N 1
ATOM 3753 C CA . TYR B 1 234 ? 47.548 26.549 99.417 1.00 14.01 2234 TYR B CA 1
ATOM 3754 C C . TYR B 1 234 ? 48.010 26.605 100.868 1.00 16.04 2234 TYR B C 1
ATOM 3755 O O . TYR B 1 234 ? 49.068 27.173 101.174 1.00 14.47 2234 TYR B O 1
ATOM 3764 N N . LEU B 1 235 ? 47.181 26.041 101.750 1.00 16.74 2235 LEU B N 1
ATOM 3765 C CA . LEU B 1 235 ? 47.458 25.961 103.181 1.00 16.79 2235 LEU B CA 1
ATOM 3766 C C . LEU B 1 235 ? 48.362 24.746 103.340 1.00 19.20 2235 LEU B C 1
ATOM 3767 O O . LEU B 1 235 ? 48.068 23.677 102.801 1.00 19.47 2235 LEU B O 1
ATOM 3772 N N . LEU B 1 236 ? 49.447 24.899 104.088 1.00 20.33 2236 LEU B N 1
ATOM 3773 C CA . LEU B 1 236 ? 50.394 23.809 104.270 1.00 21.89 2236 LEU B CA 1
ATOM 3774 C C . LEU B 1 236 ? 50.640 23.459 105.738 1.00 23.71 2236 LEU B C 1
ATOM 3775 O O . LEU B 1 236 ? 50.724 24.334 106.600 1.00 24.58 2236 LEU B O 1
ATOM 3780 N N . TYR B 1 237 ? 50.748 22.168 106.018 1.00 26.17 2237 TYR B N 1
ATOM 3781 C CA . TYR B 1 237 ? 51.012 21.706 107.372 1.00 28.77 2237 TYR B CA 1
ATOM 3782 C C . TYR B 1 237 ? 52.272 20.841 107.386 1.00 28.61 2237 TYR B C 1
ATOM 3783 O O . TYR B 1 237 ? 52.520 20.083 106.451 1.00 29.09 2237 TYR B O 1
ATOM 3792 N N . LYS B 1 238 ? 53.065 20.952 108.446 1.00 28.82 2238 LYS B N 1
ATOM 3793 C CA . LYS B 1 238 ? 54.286 20.153 108.561 1.00 29.08 2238 LYS B CA 1
ATOM 3794 C C . LYS B 1 238 ? 54.863 20.216 109.967 1.00 28.34 2238 LYS B C 1
ATOM 3795 O O . LYS B 1 238 ? 55.034 21.295 110.521 1.00 29.19 2238 LYS B O 1
ATOM 3801 N N . ASP B 1 239 ? 55.142 19.054 110.551 1.00 29.18 2239 ASP B N 1
ATOM 3802 C CA . ASP B 1 239 ? 55.729 18.990 111.888 1.00 28.77 2239 ASP B CA 1
ATOM 3803 C C . ASP B 1 239 ? 57.088 19.682 111.829 1.00 26.58 2239 ASP B C 1
ATOM 3804 O O . ASP B 1 239 ? 57.737 19.689 110.781 1.00 26.56 2239 ASP B O 1
ATOM 3809 N N . MET B 1 240 ? 57.512 20.262 112.949 1.00 25.15 2240 MET B N 1
ATOM 3810 C CA . MET B 1 240 ? 58.788 20.967 113.013 1.00 24.33 2240 MET B CA 1
ATOM 3811 C C . MET B 1 240 ? 59.398 20.996 114.416 1.00 23.69 2240 MET B C 1
ATOM 3812 O O . MET B 1 240 ? 58.750 20.670 115.409 1.00 22.22 2240 MET B O 1
ATOM 3817 N N . ASN B 1 241 ? 60.667 21.379 114.474 1.00 23.15 2241 ASN B N 1
ATOM 3818 C CA . ASN B 1 241 ? 61.387 21.550 115.730 1.00 22.83 2241 ASN B CA 1
ATOM 3819 C C . ASN B 1 241 ? 61.561 20.373 116.695 1.00 22.97 2241 ASN B C 1
ATOM 3820 O O . ASN B 1 241 ? 61.846 20.585 117.869 1.00 22.35 2241 ASN B O 1
ATOM 3825 N N . ARG B 1 242 ? 61.394 19.143 116.227 1.00 22.99 2242 ARG B N 1
ATOM 3826 C CA . ARG B 1 242 ? 61.596 17.983 117.097 1.00 24.08 2242 ARG B CA 1
ATOM 3827 C C . ARG B 1 242 ? 62.584 17.035 116.433 1.00 23.98 2242 ARG B C 1
ATOM 3828 O O . ARG B 1 242 ? 62.563 16.875 115.215 1.00 25.07 2242 ARG B O 1
ATOM 3836 N N . HIS B 1 243 ? 63.458 16.423 117.226 1.00 25.22 2243 HIS B N 1
ATOM 3837 C CA . HIS B 1 243 ? 64.435 15.472 116.690 1.00 27.20 2243 HIS B CA 1
ATOM 3838 C C . HIS B 1 243 ? 63.632 14.261 116.207 1.00 26.88 2243 HIS B C 1
ATOM 3839 O O . HIS B 1 243 ? 62.765 13.768 116.918 1.00 26.90 2243 HIS B O 1
ATOM 3846 N N . PRO B 1 244 ? 63.906 13.773 114.988 1.00 29.03 2244 PRO B N 1
ATOM 3847 C CA . PRO B 1 244 ? 63.190 12.622 114.426 1.00 28.69 2244 PRO B CA 1
ATOM 3848 C C . PRO B 1 244 ? 63.249 11.308 115.200 1.00 29.53 2244 PRO B C 1
ATOM 3849 O O . PRO B 1 244 ? 62.396 10.439 115.009 1.00 30.59 2244 PRO B O 1
ATOM 3853 N N . LEU B 1 245 ? 64.244 11.153 116.065 1.00 29.73 2245 LEU B N 1
ATOM 3854 C CA . LEU B 1 245 ? 64.377 9.919 116.836 1.00 29.29 2245 LEU B CA 1
ATOM 3855 C C . LEU B 1 245 ? 63.583 9.930 118.154 1.00 31.19 2245 LEU B C 1
ATOM 3856 O O . LEU B 1 245 ? 62.865 10.920 118.436 1.00 31.99 2245 LEU B O 1
#

Solvent-accessible surface area: 21490 Å² total; per-residue (Å²): 126,125,154,131,63,106,68,91,34,28,116,73,37,29,1,3,0,29,0,58,71,51,38,109,126,75,79,43,99,44,1,82,66,9,33,0,3,67,15,0,27,69,136,23,44,151,26,7,117,3,31,0,1,5,0,44,3,62,60,52,16,86,0,49,50,11,120,105,0,1,0,2,0,1,18,42,26,52,2,39,1,32,26,66,88,76,81,104,47,11,123,79,14,27,6,0,1,1,20,44,41,65,154,12,63,1,36,1,110,56,101,5,100,2,0,0,1,9,5,72,40,80,107,56,180,77,55,165,52,19,49,44,81,42,22,28,1,129,140,37,120,21,89,61,42,104,65,37,82,61,0,30,3,44,86,2,4,33,83,93,95,17,5,0,2,10,0,12,0,13,5,0,7,32,1,10,31,6,68,109,53,27,91,30,82,34,1,2,0,0,5,2,26,60,17,76,5,8,1,60,0,62,149,65,35,23,63,4,52,49,23,1,1,0,2,0,3,39,106,2,51,3,34,0,1,0,16,23,137,106,102,0,19,4,0,9,0,41,21,50,60,31,137,96,195,131,116,152,133,67,105,58,94,33,31,117,69,42,27,0,3,1,33,0,58,68,52,41,106,125,67,82,47,98,42,1,80,68,10,29,0,4,77,14,0,24,69,132,21,47,145,18,8,113,4,32,0,1,10,0,46,2,63,58,53,13,81,0,51,51,12,120,102,1,2,0,4,0,2,20,41,25,56,4,31,1,39,5,75,91,86,94,109,49,11,118,80,11,22,6,0,1,1,21,47,36,68,168,11,66,2,36,3,120,57,108,4,111,2,0,0,1,7,11,74,43,80,99,60,172,83,41,167,53,17,47,50,86,50,16,27,1,130,131,40,117,24,93,60,48,107,62,48,88,54,0,28,6,43,92,2,3,35,75,88,96,18,4,0,2,13,0,16,0,15,3,0,8,26,6,11,32,6,73,110,56,26,85,34,89,24,9,1,0,0,6,2,24,58,17,74,6,8,1,56,0,58,147,65,33,23,61,6,48,48,23,1,1,0,1,0,4,38,104,2,50,6,35,0,1,0,14,20,137,108,100,0,20,4,0,12,1,28,16,51,57,32,133,100,193

Organism: Deinococcus radiodurans (strain ATCC 13939 / DSM 20539 / JCM 16871 / CCUG 27074 / LMG 4051 / NBRC 15346 / NCIMB 9279 / VKM B-1422 / R1) (NCBI:txid243230)

CATH classification: 2.60.120.10

InterPro domains:
  IPR008579 (S)-ureidoglycine aminohydrolase, cupin domain [PF05899] (48-121)
  IPR011051 RmlC-like cupin domain superfamily [SSF51182] (1-244)
  IPR014710 RmlC-like jelly roll fold [G3DSA:2.60.120.10] (1-246)
  IPR017627 (S)-ureidoglycine aminohydrolase [PTHR34571] (2-245)
  IPR017627 (S)-ureidoglycine aminohydrolase [TIGR03214] (3-244)
  IPR044697 (S)-ureidoglycine aminohydrolase, C-terminal cupin domain [cd02212] (151-242)
  IPR044704 (S)-ureidoglycine aminohydrolase, N-terminal cupin domain [cd02211] (24-136)

Secondary structure (DSSP, 8-state):
-GGGT--S-EEETTEEEE-GGG---B--TTSTT-EEEEEE-TTSTT--SSEEEEEEEPTT-EEE--SSEEEEEEEEEEEEEE-SS-EEEE-TTEEEEE-TT---EEEEEEEEEEEEEEE----BTTBPPP--EEEETTT---EETTS-TTEEEEE-S---TT-SEEEEEEEE-TT-B-SS-B--SS-EEEEEEE-EEEEEETTEEEEEETT-EEEE-TT--EEEEEESSSPEEEEEEEE-SS---/-GGGT--S-EE-SSEEEE-GGG---B--TTSTT-EEEEEE-TTSTT--SSEEEEEEEPTT-EEE--SSEEEEEEEES-EEEEETTEEEEE-TTEEEEE-TT--EEEEESSSEEEEEEEE-----TT-PPP--EEEETTT---EETTS-TTEEEEE-S---TT-SEEEEEEEE-TT-B-SS-B--SS-EEEEEEE-EEEEEETTEEEEEETT-EEEE-TT--EEEEEESSSPEEEEEEEE-SS---

Foldseek 3Di:
DVVVPDDLWDADQFKIKFFDVVWDWDDDPQFPQWTKGWDDDQPGHNGDQKTKIKIFHAAFTKGWADQWKKKKAWCAAWKWKAFPVDIDIDGHQKMKIAHGPGTIMIGGNHGTMIIMMTHHDDADPPADADHMDIGGQVVFQFDCPVNHPQWGKGWGDPPDLSDFKTKIKIKGAAFGKDPAFDFAQWKKKKAWQAAWWWKDWAHDIGTDGHRMIMTGGHRIGIMIHTHDRGMTMMMMMTTDNDPPD/DCVVPDDLWDADQFKIKDFPVPWDWDDDPQFPQKTKTFDDDQPGRNGDQWTKIKIFHAQFTKGWADQWKKKKFWLAAWKWKCFDPDIDIDGHQKMKTAHGPGIIMIGTNHGTMIIMITHHADADVPADADHMDIDGQVVFQFDQVVNHPQWGKGWGDDPDLNDFWTKIKIKGAAFDKDPAWDFAQWKKKKAKNAAWFWKDWAHDIGTDGHRMIMIGGHRTGIMTTTHDHGMTMMMMITTDNDDPD